Protein 3T64 (pdb70)

Sequence (442 aa):
MMHLKIVCLSDEVRREMYKNHKTHHEGDSGLDLFIVKDEVLKPKSTTFVKLGIKAIALQYKSSNYYYKNIVNTSSFLLFPRSSISKTPLRLANSSIGLIDAGYRGEIIIAALDNTSDQEYHIKKNDKLVQLVSFTGEPLSFELVEELDETSSRGEGGFGSMMHLKIVCLSDEVREMYKNHDSGLDLFIVKDEVLKPKSTTFVKLGIKAIALQYKSNYYYKNIVNTTSFLLFPRSSISSKTPLRLANSIGLIDDAGYRGEIIAALDNTSDDQEYHIKKNDKLVQLVSFTGEPLLSFELVEELMMHLKIVCLSDEVRREMMYKNNHKTHGDSGLDLFIVKDEVLKPKSTTFVKLGIKAIALQYKSSNNYYYKNIVNTTSSFLLFPRSSISKTPLRLANSIGLIDAGYRGEIIAALDNTSDDQEYHIKKNDKLVQLVSFTGEPLSFELVEELDETSRGEGGFGSAHA

Foldseek 3Di:
DEKEKEAQDPQRVVCVVPPPPADWWAQWAWAWQAAKDKAAAQDKDWGFRRMWMWDKDDDDDDDDCRIATAKWKKAWDPVLVVAQKAQPVHMDIGGSPDLATDIGTIGRNGNDIDIDHTGDTTMIIGGPVSTTYHYDYDQFPDCDVSRNHHDDD/DEKAKEAQDVQLVVDVVPYQFWAWAWQAAKDKAFEQDKDWRFRRMWMWDKDDDDDDDDCVIATAKWKKAWDPCLVVAQKDQPVHMDIGGNPDGDTDITTIGRNHPGMDIDHTGDTTITIGGPVSDDYHYDYDNGD/DEKAKEAQDVQLVVCVVVPPPFCAQWAWAWQAAKDKAAEQDKDWRFRRMWMWDKDPDDDDDDCVIFTAKWKKAWDPVLVVAQKDQPVHMDIGGGPRQATDTGTIGRNHNHIDIDHTGDTTITIGGPVSRGYHYDYDNFPDCDVSRNHHDDD

Nearest PDB structures (foldseek):
  3t64-assembly2_B  TM=1.007E+00  e=2.521E-27  Plasmodium falciparum 3D7
  3t70-assembly1_C  TM=1.003E+00  e=3.544E-25  Plasmodium falciparum 3D7
  3t64-assembly2_C  TM=1.004E+00  e=9.114E-25  Plasmodium falciparum 3D7
  3t70-assembly1_A  TM=1.005E+00  e=1.775E-24  Plasmodium falciparum 3D7
  3t60-assembly1_C  TM=1.004E+00  e=1.733E-23  Plasmodium falciparum 3D7

InterPro domains:
  IPR008181 Deoxyuridine triphosphate nucleotidohydrolase [PTHR11241] (2-170)
  IPR029054 dUTPase-like [PF00692] (86-168)
  IPR033704 dUTPase, trimeric [cd07557] (27-140)
  IPR036157 dUTPase-like superfamily [G3DSA:2.70.40.10] (1-152)
  IPR036157 dUTPase-like superfamily [SSF51283] (1-168)

Solvent-accessible surface area: 20683 Å² total; per-residue (Å²): 0,2,0,67,0,7,24,66,53,114,92,6,98,96,15,4,119,98,26,163,51,40,115,147,30,39,3,10,0,15,1,17,2,20,160,100,59,72,0,145,54,93,17,16,28,86,3,134,0,6,0,18,4,11,1,18,22,81,118,79,132,81,44,120,148,116,64,54,58,28,11,2,10,4,7,2,54,78,45,0,2,170,18,36,0,30,9,2,15,7,4,3,26,21,57,34,59,74,34,2,37,1,68,1,8,0,5,0,58,26,101,127,101,58,103,1,119,69,83,49,50,12,1,20,0,0,0,6,50,4,25,28,0,6,44,61,49,30,129,81,17,40,133,58,96,144,0,78,11,53,210,51,175,0,1,0,68,0,16,21,77,54,119,89,7,65,108,18,3,114,130,85,129,4,17,24,31,1,22,3,22,164,81,62,76,0,152,58,148,28,56,30,114,2,125,0,8,0,68,2,15,0,24,22,86,114,86,139,92,48,68,173,141,53,54,52,28,6,2,10,4,6,3,55,76,35,0,1,139,18,12,0,24,9,2,14,7,3,3,27,20,49,30,64,87,123,23,37,1,67,0,8,0,19,2,40,13,107,129,95,65,93,0,94,61,88,46,78,12,0,22,0,0,0,6,51,10,21,40,20,11,60,61,35,30,160,147,65,0,5,0,76,0,6,16,65,54,97,80,6,72,91,15,4,139,88,17,191,55,78,77,55,3,9,0,10,1,12,2,17,123,77,41,74,1,153,58,144,28,52,29,105,2,124,0,7,0,18,1,13,0,16,21,96,130,84,127,90,33,68,144,136,66,66,69,20,2,2,11,6,6,2,50,77,50,0,2,176,18,37,0,31,9,2,14,8,4,5,34,15,47,51,21,93,76,2,43,5,72,1,9,0,19,2,66,24,111,125,99,58,104,1,108,68,86,50,56,14,1,20,0,0,0,8,54,6,26,26,0,6,45,74,37,27,107,86,28,45,135,41,98,120,0,80,10,57,181,70,144,92,21,55

Organism: Plasmodium falciparum (isolate 3D7) (NCBI:txid36329)

B-factor: mean 24.2, std 9.0, range [7.01, 59.29]

Secondary structure (DSSP, 8-state):
-EEEEEESSHHHHHHHHT-SS--TT-SEEEEE--S-EEEPTTEEEEEE-SEEEEEEEE--------EEEE-EEEEEPGGGGGSSEEETTSSEEE-TT--SPPEEEEEE-SSS-EEE-TT-EEEEEE-TT----EEEE-S-SSSSTTTT-SS--/-EEEEEESSHHHHHHHHT---EEEEE--S-EEEPTTEEEEEE-SEEEEEEEE--------EEEE-EEEEEPGGGGGSSEEETTSSEEE-TT--S--EEEEEE-SSS-EEE-TT-EEEEEE-TT----EEEE-S--/-EEEEEESSHHHHHHHHT------SEEEEE--S-EEEPSSEEEEEE-SEEEEEEEE--------EEEE-EEEEEPGGGGGSSEEETTSSEEE-TT--SPPEEEEEE-SSS-EEE-TT-EEEEEE-TT----EEEE-S-SSSSTTTT-S---/---

GO terms:
  GO:0042802 identical protein binding (F, IPI)

CATH classification: 2.70.40.10

Structure (mmCIF, N/CA/C/O backbone):
data_3T64
#
_entry.id   3T64
#
_cell.length_a   77.010
_cell.length_b   77.010
_cell.length_c   106.280
_cell.angle_alpha   90.00
_cell.angle_beta   90.00
_cell.angle_gamma   90.00
#
_symmetry.space_group_name_H-M   'P 41'
#
loop_
_entity.id
_entity.type
_entity.pdbx_description
1 polymer "Deoxyuridine 5'-triphosphate nucleotidohydrolase, putative"
2 polymer "5'-(BENZHYDRYLAMINO)-2',5'-DIDEOXYURIDINE"
3 non-polymer "2',5'-dideoxy-5'-[(diphenylmethyl)amino]uridine"
4 non-polymer 'SULFATE ION'
5 water water
#
loop_
_atom_site.group_PDB
_atom_site.id
_atom_site.type_symbol
_atom_site.label_atom_id
_atom_site.label_alt_id
_atom_site.label_comp_id
_atom_site.label_asym_id
_atom_site.label_entity_id
_atom_site.label_seq_id
_atom_site.pdbx_PDB_ins_code
_atom_site.Cartn_x
_atom_site.Cartn_y
_atom_site.Cartn_z
_atom_site.occupancy
_atom_site.B_iso_or_equiv
_atom_site.auth_seq_id
_atom_site.auth_comp_id
_atom_site.auth_asym_id
_atom_site.auth_atom_id
_atom_site.pdbx_PDB_model_num
ATOM 1 N N . MET A 1 1 ? 3.510 19.113 14.864 1.00 17.12 1 MET A N 1
ATOM 2 C CA A MET A 1 1 ? 2.164 19.286 14.229 0.50 16.82 1 MET A CA 1
ATOM 3 C CA B MET A 1 1 ? 2.157 19.284 14.260 0.50 16.89 1 MET A CA 1
ATOM 4 C C . MET A 1 1 ? 1.634 17.930 13.810 1.00 16.07 1 MET A C 1
ATOM 5 O O . MET A 1 1 ? 2.380 17.115 13.273 1.00 16.03 1 MET A O 1
ATOM 14 N N . HIS A 1 2 ? 0.350 17.694 14.053 1.00 15.75 2 HIS A N 1
ATOM 15 C CA . HIS A 1 2 ? -0.261 16.410 13.721 1.00 14.94 2 HIS A CA 1
ATOM 16 C C . HIS A 1 2 ? -1.371 16.620 12.705 1.00 15.21 2 HIS A C 1
ATOM 17 O O . HIS A 1 2 ? -2.280 17.438 12.949 1.00 15.48 2 HIS A O 1
ATOM 24 N N . LEU A 1 3 ? -1.283 15.920 11.574 1.00 13.90 3 LEU A N 1
ATOM 25 C CA . LEU A 1 3 ? -2.300 16.012 10.545 1.00 14.01 3 LEU A CA 1
ATOM 26 C C . LEU A 1 3 ? -3.336 14.899 10.655 1.00 14.02 3 LEU A C 1
ATOM 27 O O . LEU A 1 3 ? -2.989 13.731 10.790 1.00 15.94 3 LEU A O 1
ATOM 32 N N . LYS A 1 4 ? -4.607 15.265 10.586 1.00 14.32 4 LYS A N 1
ATOM 33 C CA . LYS A 1 4 ? -5.677 14.267 10.420 1.00 14.01 4 LYS A CA 1
ATOM 34 C C . LYS A 1 4 ? -6.167 14.345 8.978 1.00 14.20 4 LYS A C 1
ATOM 35 O O . LYS A 1 4 ? -6.609 15.409 8.517 1.00 15.27 4 LYS A O 1
ATOM 41 N N . ILE A 1 5 ? -6.015 13.245 8.255 1.00 14.37 5 ILE A N 1
ATOM 42 C CA . ILE A 1 5 ? -6.226 13.237 6.817 1.00 13.97 5 ILE A CA 1
ATOM 43 C C . ILE A 1 5 ? -7.382 12.324 6.440 1.00 15.09 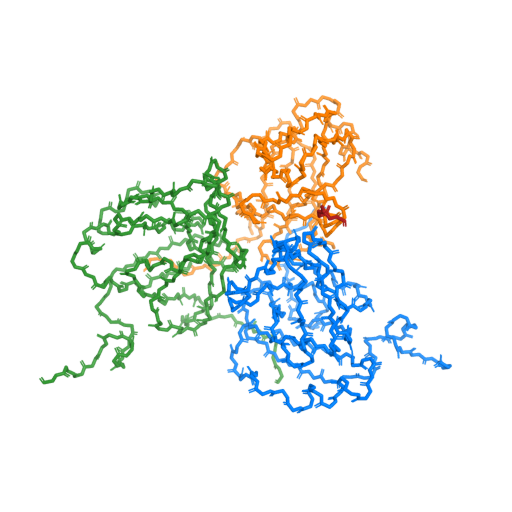5 ILE A C 1
ATOM 44 O O . ILE A 1 5 ? -7.382 11.139 6.783 1.00 14.84 5 ILE A O 1
ATOM 49 N N . VAL A 1 6 ? -8.334 12.872 5.696 1.00 15.33 6 VAL A N 1
ATOM 50 C CA . VAL A 1 6 ? -9.412 12.071 5.120 1.00 15.57 6 VAL A CA 1
ATOM 51 C C . VAL A 1 6 ? -9.061 11.764 3.666 1.00 16.51 6 VAL A C 1
ATOM 52 O O . VAL A 1 6 ? -8.904 12.686 2.848 1.00 17.12 6 VAL A O 1
ATOM 56 N N . CYS A 1 7 ? -8.946 10.476 3.354 1.00 17.34 7 CYS A N 1
ATOM 57 C CA . CYS A 1 7 ? -8.730 10.025 1.969 1.00 18.47 7 CYS A CA 1
ATOM 58 C C . CYS A 1 7 ? -10.070 9.908 1.246 1.00 19.51 7 CYS A C 1
ATOM 59 O O . CYS A 1 7 ? -11.032 9.338 1.780 1.00 19.87 7 CYS A O 1
ATOM 62 N N . LEU A 1 8 ? -10.151 10.455 0.034 1.00 18.94 8 LEU A N 1
ATOM 63 C CA . LEU A 1 8 ? -11.458 10.621 -0.631 1.00 20.17 8 LEU A CA 1
ATOM 64 C C . LEU A 1 8 ? -11.852 9.428 -1.497 1.00 20.83 8 LEU A C 1
ATOM 65 O O . LEU A 1 8 ? -12.915 9.452 -2.136 1.00 22.10 8 LEU A O 1
ATOM 70 N N . SER A 1 9 ? -10.987 8.417 -1.520 1.00 21.19 9 SER A N 1
ATOM 71 C CA . SER A 1 9 ? -11.282 7.128 -2.150 1.00 22.89 9 SER A CA 1
ATOM 72 C C . SER A 1 9 ? -10.451 6.014 -1.543 1.00 23.52 9 SER A C 1
ATOM 73 O O . SER A 1 9 ? -9.432 6.261 -0.902 1.00 22.93 9 SER A O 1
ATOM 76 N N . ASP A 1 10 ? -10.884 4.769 -1.745 1.00 24.77 10 ASP A N 1
ATOM 77 C CA . ASP A 1 10 ? -10.102 3.629 -1.302 1.00 26.20 10 ASP A CA 1
ATOM 78 C C . ASP A 1 10 ? -8.708 3.551 -1.908 1.00 25.56 10 ASP A C 1
ATOM 79 O O . ASP A 1 10 ? -7.759 3.178 -1.231 1.00 24.68 10 ASP A O 1
ATOM 84 N N . GLU A 1 11 ? -8.601 3.918 -3.183 1.00 25.94 11 GLU A N 1
ATOM 85 C CA . GLU A 1 11 ? -7.308 3.956 -3.854 1.00 25.96 11 GLU A CA 1
ATOM 86 C C . GLU A 1 11 ? -6.357 4.921 -3.131 1.00 24.29 11 GLU A C 1
ATOM 87 O O . GLU A 1 11 ? -5.189 4.592 -2.894 1.00 23.65 11 GLU A O 1
ATOM 93 N N . VAL A 1 12 ? -6.868 6.102 -2.766 1.00 22.70 12 VAL A N 1
ATOM 94 C CA . VAL A 1 12 ? -6.046 7.079 -2.041 1.00 21.14 12 VAL A CA 1
ATOM 95 C C . VAL A 1 12 ? -5.680 6.577 -0.639 1.00 21.47 12 VAL A C 1
ATOM 96 O O . VAL A 1 12 ? -4.550 6.737 -0.202 1.00 20.24 12 VAL A O 1
ATOM 100 N N . ARG A 1 13 ? -6.629 5.940 0.051 1.00 21.76 13 ARG A N 1
ATOM 101 C CA A ARG A 1 13 ? -6.354 5.351 1.366 0.50 22.44 13 ARG A CA 1
ATOM 102 C CA B ARG A 1 13 ? -6.342 5.364 1.367 0.50 22.41 13 ARG A CA 1
ATOM 103 C C . ARG A 1 13 ? -5.181 4.370 1.291 1.00 22.46 13 ARG A C 1
ATOM 104 O O . ARG A 1 13 ? -4.303 4.384 2.134 1.00 22.33 13 ARG A O 1
ATOM 119 N N . GLU A 1 14 ? -5.180 3.521 0.266 1.00 23.48 14 GLU A N 1
ATOM 120 C CA . GLU A 1 14 ? -4.105 2.542 0.119 1.00 25.10 14 GLU A CA 1
ATOM 121 C C . GLU A 1 14 ? -2.735 3.204 -0.025 1.00 24.43 14 GLU A C 1
ATOM 122 O O . GLU A 1 14 ? -1.754 2.751 0.571 1.00 25.08 14 GLU A O 1
ATOM 128 N N . MET A 1 15 ? -2.679 4.315 -0.762 1.00 24.55 15 MET A N 1
ATOM 129 C CA . MET A 1 15 ? -1.434 5.076 -0.913 1.00 23.70 15 MET A CA 1
ATOM 130 C C . MET A 1 15 ? -0.896 5.604 0.414 1.00 24.01 15 MET A C 1
ATOM 131 O O . MET A 1 15 ? 0.306 5.499 0.695 1.00 23.62 15 MET A O 1
ATOM 136 N N . TYR A 1 16 ? -1.779 6.177 1.240 1.00 23.64 16 TYR A N 1
ATOM 137 C CA . TYR A 1 16 ? -1.338 6.772 2.495 1.00 23.88 16 TYR A CA 1
ATOM 138 C C . TYR A 1 16 ? -1.080 5.757 3.619 1.00 25.71 16 TYR A C 1
ATOM 139 O O . TYR A 1 16 ? -0.290 6.018 4.520 1.00 25.60 16 TYR A O 1
ATOM 148 N N . LYS A 1 17 ? -1.728 4.599 3.542 1.00 27.89 17 LYS A N 1
ATOM 149 C CA . LYS A 1 17 ? -1.452 3.519 4.493 1.00 30.71 17 LYS A CA 1
ATOM 150 C C . LYS A 1 17 ? -0.018 3.016 4.325 1.00 31.94 17 LYS A C 1
ATOM 151 O O . LYS A 1 17 ? 0.628 2.640 5.299 1.00 33.22 17 LYS A O 1
ATOM 157 N N . ASN A 1 18 ? 0.467 3.025 3.083 1.00 33.19 18 ASN A N 1
ATOM 158 C CA . ASN A 1 18 ? 1.819 2.566 2.747 1.00 34.38 18 ASN A CA 1
ATOM 159 C C . ASN A 1 18 ? 2.727 3.707 2.301 1.00 34.94 18 ASN A C 1
ATOM 160 O O . ASN A 1 18 ? 3.493 3.567 1.340 1.00 35.48 18 ASN A O 1
ATOM 165 N N . HIS A 1 19 ? 2.644 4.832 2.997 1.00 35.47 19 HIS A N 1
ATOM 166 C CA . HIS A 1 19 ? 3.446 5.995 2.685 1.00 35.30 19 HIS A CA 1
ATOM 167 C C . HIS A 1 19 ? 4.923 5.696 2.825 1.00 36.70 19 HIS A C 1
ATOM 168 O O . HIS A 1 19 ? 5.374 5.372 3.865 1.00 37.26 19 HIS A O 1
ATOM 175 N N . LYS A 1 20 ? 5.665 5.764 1.753 1.00 37.55 20 LYS A N 1
ATOM 176 C CA . LYS A 1 20 ? 7.018 5.273 1.788 1.00 38.77 20 LYS A CA 1
ATOM 177 C C . LYS A 1 20 ? 8.087 6.271 2.094 1.00 39.25 20 LYS A C 1
ATOM 178 O O . LYS A 1 20 ? 9.210 5.889 2.248 1.00 39.72 20 LYS A O 1
ATOM 184 N N . THR A 1 21 ? 7.759 7.548 2.141 1.00 39.55 21 THR A N 1
ATOM 185 C CA . THR A 1 21 ? 8.773 8.561 2.324 1.00 39.91 21 THR A CA 1
ATOM 186 C C . THR A 1 21 ? 8.573 9.451 3.517 1.00 40.49 21 THR A C 1
ATOM 187 O O . THR A 1 21 ? 9.171 10.469 3.616 1.00 41.17 21 THR A O 1
ATOM 191 N N . HIS A 1 22 ? 7.728 9.060 4.429 1.00 40.75 22 HIS A N 1
ATOM 192 C CA . HIS A 1 22 ? 7.563 9.828 5.659 1.00 41.19 22 HIS A CA 1
ATOM 193 C C . HIS A 1 22 ? 8.282 9.155 6.818 1.00 41.22 22 HIS A C 1
ATOM 194 O O . HIS A 1 22 ? 7.987 8.006 7.159 1.00 41.39 22 HIS A O 1
ATOM 201 N N . HIS A 1 23 ? 9.212 9.882 7.425 1.00 41.12 23 HIS A N 1
ATOM 202 C CA . HIS A 1 23 ? 9.954 9.373 8.579 1.00 41.35 23 HIS A CA 1
ATOM 203 C C . HIS A 1 23 ? 9.748 10.285 9.774 1.00 40.92 23 HIS A C 1
ATOM 204 O O . HIS A 1 23 ? 9.474 11.480 9.615 1.00 40.69 23 HIS A O 1
ATOM 211 N N . GLU A 1 24 ? 9.866 9.708 10.968 1.00 40.31 24 GLU A N 1
ATOM 212 C CA . GLU A 1 24 ? 9.828 10.473 12.210 1.00 39.28 24 GLU A CA 1
ATOM 213 C C . GLU A 1 24 ? 10.835 11.620 12.128 1.00 38.10 24 GLU A C 1
ATOM 214 O O . GLU A 1 24 ? 11.981 11.433 11.694 1.00 38.60 24 GLU A O 1
ATOM 220 N N . GLY A 1 25 ? 10.390 12.811 12.507 1.00 36.61 25 GLY A N 1
ATOM 221 C CA . GLY A 1 25 ? 11.255 13.983 12.506 1.00 34.46 25 GLY A CA 1
ATOM 222 C C . GLY A 1 25 ? 11.064 14.936 11.333 1.00 32.88 25 GLY A C 1
ATOM 223 O O . GLY A 1 25 ? 11.393 16.115 11.451 1.00 33.38 25 GLY A O 1
ATOM 224 N N . ASP A 1 26 ? 10.531 14.441 10.212 1.00 30.40 26 ASP A N 1
ATOM 225 C CA . ASP A 1 26 ? 10.451 15.241 8.972 1.00 28.43 26 ASP A CA 1
ATOM 226 C C . ASP A 1 26 ? 9.538 16.457 9.140 1.00 25.61 26 ASP A C 1
ATOM 227 O O . ASP A 1 26 ? 8.450 16.342 9.705 1.00 25.28 26 ASP A O 1
ATOM 232 N N . SER A 1 27 ? 9.984 17.603 8.622 1.00 22.83 27 SER A N 1
ATOM 233 C CA . SER A 1 27 ? 9.209 18.850 8.627 1.00 21.36 27 SER A CA 1
ATOM 234 C C . SER A 1 27 ? 8.215 18.935 7.485 1.00 18.99 27 SER A C 1
ATOM 235 O O . SER A 1 27 ? 7.314 19.762 7.509 1.00 19.03 27 SER A O 1
ATOM 238 N N . GLY A 1 28 ? 8.357 18.066 6.496 1.00 17.98 28 GLY A N 1
ATOM 239 C CA . GLY A 1 28 ? 7.375 18.049 5.405 1.00 16.65 28 GLY A CA 1
ATOM 240 C C . GLY A 1 28 ? 6.792 16.687 5.187 1.00 16.70 28 GLY A C 1
ATOM 241 O O . GLY A 1 28 ? 7.489 15.670 5.354 1.00 18.70 28 GLY A O 1
ATOM 242 N N . LEU A 1 29 ? 5.512 16.647 4.856 1.00 14.77 29 LEU A N 1
ATOM 243 C CA . LEU A 1 29 ? 4.834 15.401 4.505 1.00 14.33 29 LEU A CA 1
ATOM 244 C C . LEU A 1 29 ? 4.545 15.401 3.023 1.00 13.74 29 LEU A C 1
ATOM 245 O O . LEU A 1 29 ? 3.716 16.189 2.551 1.00 13.65 29 LEU A O 1
ATOM 250 N N . ASP A 1 30 ? 5.211 14.510 2.289 1.00 13.84 30 ASP A N 1
ATOM 251 C CA . ASP A 1 30 ? 4.951 14.416 0.842 1.00 14.83 30 ASP A CA 1
ATOM 252 C C . ASP A 1 30 ? 3.503 14.043 0.556 1.00 14.39 30 ASP A C 1
ATOM 253 O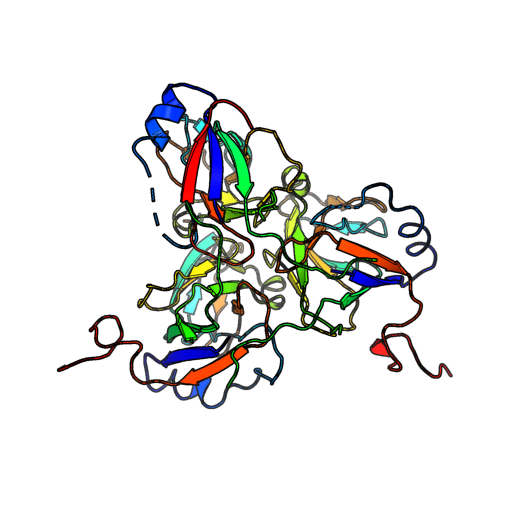 O . ASP A 1 30 ? 2.952 13.147 1.207 1.00 16.59 30 ASP A O 1
ATOM 258 N N . LEU A 1 31 ? 2.879 14.730 -0.406 1.00 13.89 31 LEU A N 1
ATOM 259 C CA . LEU A 1 31 ? 1.552 14.336 -0.875 1.00 13.78 31 LEU A CA 1
ATOM 260 C C . LEU A 1 31 ? 1.652 13.734 -2.266 1.00 15.23 31 LEU A C 1
ATOM 261 O O . LEU A 1 31 ? 2.486 14.160 -3.081 1.00 15.77 31 LEU A O 1
ATOM 266 N N . PHE A 1 32 ? 0.813 12.744 -2.534 1.00 15.40 32 PHE A N 1
ATOM 267 C CA . PHE A 1 32 ? 0.863 12.066 -3.822 1.00 16.79 32 PHE A CA 1
ATOM 268 C C . PHE A 1 32 ? -0.024 12.693 -4.873 1.00 16.54 32 PHE A C 1
ATOM 269 O O . PHE A 1 32 ? -1.125 13.164 -4.576 1.00 17.20 32 PHE A O 1
ATOM 277 N N . ILE A 1 33 ? 0.445 12.655 -6.122 1.00 16.80 33 ILE A N 1
ATOM 278 C CA . ILE A 1 33 ? -0.481 12.690 -7.260 1.00 16.87 33 ILE A CA 1
ATOM 279 C C . ILE A 1 33 ? -1.297 11.384 -7.225 1.00 17.68 33 ILE A C 1
ATOM 280 O O . ILE A 1 33 ? -0.734 10.306 -7.104 1.00 17.60 33 ILE A O 1
ATOM 285 N N . VAL A 1 34 ? -2.618 11.477 -7.315 1.00 17.79 34 VAL A N 1
ATOM 286 C CA . VAL A 1 34 ? -3.435 10.278 -7.089 1.00 19.17 34 VAL A CA 1
ATOM 287 C C . VAL A 1 34 ? -4.074 9.675 -8.351 1.00 19.98 34 VAL A C 1
ATOM 288 O O . VAL A 1 34 ? -4.721 8.610 -8.279 1.00 21.03 34 VAL A O 1
ATOM 292 N N . LYS A 1 35 ? -3.893 10.343 -9.493 1.00 20.36 35 LYS A N 1
ATOM 293 C CA . LYS A 1 35 ? -4.467 9.910 -10.765 1.00 21.03 35 LYS A CA 1
ATOM 294 C C . LYS A 1 35 ? -3.569 10.392 -11.895 1.00 20.68 35 LYS A C 1
ATOM 295 O O . LYS A 1 35 ? -3.119 11.546 -11.880 1.00 19.40 35 LYS A O 1
ATOM 301 N N . ASP A 1 36 ? -3.319 9.513 -12.869 1.00 20.62 36 ASP A N 1
ATOM 302 C CA . ASP A 1 36 ? -2.611 9.933 -14.088 1.00 21.04 36 ASP A CA 1
ATOM 303 C C . ASP A 1 36 ? -3.371 11.075 -14.752 1.00 20.31 36 ASP A C 1
ATOM 304 O O . ASP A 1 36 ? -4.595 11.017 -14.921 1.00 20.45 36 ASP A O 1
ATOM 309 N N . GLU A 1 37 ? -2.643 12.110 -15.162 1.00 19.44 37 GLU A N 1
ATOM 310 C CA . GLU A 1 37 ? -3.259 13.285 -15.727 1.00 19.39 37 GLU A CA 1
ATOM 311 C C . GLU A 1 37 ? -2.307 13.962 -16.714 1.00 18.97 37 GLU A C 1
ATOM 312 O O . GLU A 1 37 ? -1.094 13.944 -16.492 1.00 18.29 37 GLU A O 1
ATOM 318 N N . VAL A 1 38 ? -2.847 14.515 -17.806 1.00 18.59 38 VAL A N 1
ATOM 319 C CA . VAL A 1 38 ? -2.047 15.268 -18.766 1.00 18.59 38 VAL A CA 1
ATOM 320 C C . VAL A 1 38 ? -2.262 16.755 -18.549 1.00 18.48 38 VAL A C 1
ATOM 321 O O . VAL A 1 38 ? -3.398 17.261 -18.633 1.00 18.86 38 VAL A O 1
ATOM 325 N N . LEU A 1 39 ? -1.170 17.459 -18.275 1.00 17.87 39 LEU A N 1
ATOM 326 C CA . LEU A 1 39 ? -1.241 18.894 -18.089 1.00 17.91 39 LEU A CA 1
ATOM 327 C C . LEU A 1 39 ? -0.952 19.602 -19.401 1.00 18.75 39 LEU A C 1
ATOM 328 O O . LEU A 1 39 ? 0.123 19.407 -19.996 1.00 19.59 39 LEU A O 1
ATOM 333 N N . LYS A 1 40 ? -1.892 20.437 -19.838 1.00 18.54 40 LYS A N 1
ATOM 334 C CA . LYS A 1 40 ? -1.733 21.164 -21.103 1.00 19.42 40 LYS A CA 1
ATOM 335 C C . LYS A 1 40 ? -0.500 22.075 -21.116 1.00 19.14 40 LYS A C 1
ATOM 336 O O . LYS A 1 40 ? -0.115 22.633 -20.090 1.00 17.68 40 LYS A O 1
ATOM 342 N N . PRO A 1 41 ? 0.118 22.256 -22.291 1.00 19.45 41 PRO A N 1
ATOM 343 C CA . PRO A 1 41 ? 1.277 23.148 -22.336 1.00 19.22 41 PRO A CA 1
ATOM 344 C C . PRO A 1 41 ? 0.899 24.570 -21.965 1.00 18.94 41 PRO A C 1
ATOM 345 O O . PRO A 1 41 ? -0.226 24.992 -22.229 1.00 18.72 41 PRO A O 1
ATOM 349 N N . LYS A 1 42 ? 1.833 25.275 -21.325 1.00 19.35 42 LYS A N 1
ATOM 350 C CA . LYS A 1 42 ? 1.698 26.693 -20.953 1.00 19.10 42 LYS A CA 1
ATOM 351 C C . LYS A 1 42 ? 0.366 26.983 -20.295 1.00 19.30 42 LYS A C 1
ATOM 352 O O . LYS A 1 42 ? -0.345 27.933 -20.674 1.00 19.70 42 LYS A O 1
ATOM 358 N N . SER A 1 43 ? 0.027 26.176 -19.286 1.00 17.60 43 SER A N 1
ATOM 359 C CA . SER A 1 43 ? -1.291 26.270 -18.674 1.00 17.11 43 SER A CA 1
ATOM 360 C C . SER A 1 43 ? -1.181 26.123 -17.168 1.00 16.35 43 SER A C 1
ATOM 361 O O . SER A 1 43 ? -0.168 25.654 -16.661 1.00 16.48 43 SER A O 1
ATOM 364 N N . THR A 1 44 ? -2.240 26.530 -16.486 1.00 15.89 44 THR A N 1
ATOM 365 C CA . THR A 1 44 ? -2.379 26.316 -15.048 1.00 15.16 44 THR A CA 1
ATOM 366 C C . THR A 1 44 ? -3.433 25.243 -14.855 1.00 15.00 44 THR A C 1
ATOM 367 O O . THR A 1 44 ? -4.535 25.336 -15.419 1.00 16.50 44 THR A O 1
ATOM 371 N N . THR A 1 45 ? -3.105 24.195 -14.099 1.00 14.71 45 THR A N 1
ATOM 372 C CA . THR A 1 45 ? -4.061 23.101 -13.849 1.00 14.41 45 THR A CA 1
ATOM 373 C C . THR A 1 45 ? -4.273 23.000 -12.341 1.00 14.33 45 THR A C 1
ATOM 374 O O . THR A 1 45 ? -3.302 23.025 -11.588 1.00 14.18 45 THR A O 1
ATOM 378 N N . PHE A 1 46 ? -5.537 22.920 -11.923 1.00 13.91 46 PHE A N 1
ATOM 379 C CA . PHE A 1 46 ? -5.849 22.768 -10.494 1.00 14.55 46 PHE A CA 1
ATOM 380 C C . PHE A 1 46 ? -5.983 21.284 -10.195 1.00 14.94 46 PHE A C 1
ATOM 381 O O . PHE A 1 46 ? -7.038 20.663 -10.433 1.00 17.02 46 PHE A O 1
ATOM 389 N N . VAL A 1 47 ? -4.874 20.707 -9.737 1.00 14.20 47 VAL A N 1
ATOM 390 C CA . VAL A 1 47 ? -4.740 19.274 -9.564 1.00 14.06 47 VAL A CA 1
ATOM 391 C C . VAL A 1 47 ? -5.279 18.843 -8.196 1.00 14.21 47 VAL A C 1
ATOM 392 O O . VAL A 1 47 ? -4.802 19.295 -7.163 1.00 14.46 47 VAL A O 1
ATOM 396 N N . LYS A 1 48 ? -6.296 17.994 -8.232 1.00 14.67 48 LYS A N 1
ATOM 397 C CA . LYS A 1 48 ? -6.937 17.517 -7.006 1.00 14.99 48 LYS A CA 1
ATOM 398 C C . LYS A 1 48 ? -6.097 16.423 -6.362 1.00 14.64 48 LYS A C 1
ATOM 399 O O . LYS A 1 48 ? -5.730 15.441 -7.024 1.00 15.05 48 LYS A O 1
ATOM 405 N N . LEU A 1 49 ? -5.808 16.561 -5.071 1.00 14.15 49 LEU A N 1
ATOM 406 C CA . LEU A 1 49 ? -4.927 15.592 -4.396 1.00 14.93 49 LEU A CA 1
ATOM 407 C C . LEU A 1 49 ? -5.659 14.471 -3.632 1.00 15.27 49 LEU A C 1
ATOM 408 O O . LEU A 1 49 ? -5.022 13.609 -3.031 1.00 15.78 49 LEU A O 1
ATOM 413 N N . GLY A 1 50 ? -6.986 14.471 -3.686 1.00 15.34 50 GLY A N 1
ATOM 414 C CA . GLY A 1 50 ? -7.738 13.287 -3.228 1.00 15.27 50 GLY A CA 1
ATOM 415 C C . GLY A 1 50 ? -7.792 13.142 -1.719 1.00 15.25 50 GLY A C 1
ATOM 416 O O . GLY A 1 50 ? -8.123 12.067 -1.216 1.00 15.86 50 GLY A O 1
ATOM 417 N N . ILE A 1 51 ? -7.464 14.226 -1.017 1.00 14.68 51 ILE A N 1
ATOM 418 C CA . ILE A 1 51 ? -7.481 14.267 0.450 1.00 14.47 51 ILE A CA 1
ATOM 419 C C . ILE A 1 51 ? -8.035 15.577 0.976 1.00 14.84 51 ILE A C 1
ATOM 420 O O . ILE A 1 51 ? -8.020 16.617 0.286 1.00 14.38 51 ILE A O 1
ATOM 425 N N . LYS A 1 52 ? -8.514 15.506 2.223 1.00 13.94 52 LYS A N 1
ATOM 426 C CA . LYS A 1 52 ? -8.847 16.679 3.007 1.00 14.42 52 LYS A CA 1
ATOM 427 C C . LYS A 1 52 ? -8.043 16.516 4.291 1.00 13.61 52 LYS A C 1
ATOM 428 O O . LYS A 1 52 ? -7.727 15.385 4.686 1.00 14.04 52 LYS A O 1
ATOM 434 N N . ALA A 1 53 ? -7.651 17.622 4.898 1.00 13.16 53 ALA A N 1
ATOM 435 C CA . ALA A 1 53 ? -6.838 17.558 6.125 1.00 13.87 53 ALA A CA 1
ATOM 436 C C . ALA A 1 53 ? -7.035 18.696 7.085 1.00 14.94 53 ALA A C 1
ATOM 437 O O . ALA A 1 53 ? -7.321 19.834 6.681 1.00 16.02 53 ALA A O 1
ATOM 439 N N . ILE A 1 54 ? -6.859 18.393 8.368 1.00 14.75 54 ILE A N 1
ATOM 440 C CA . ILE A 1 54 ? -6.731 19.432 9.391 1.00 16.15 54 ILE A CA 1
ATOM 441 C C . ILE A 1 54 ? -5.392 19.229 10.089 1.00 15.85 54 ILE A C 1
ATOM 442 O O . ILE A 1 54 ? -4.863 18.104 10.144 1.00 16.04 54 ILE A O 1
ATOM 447 N N . ALA A 1 55 ? -4.833 20.324 10.582 1.00 15.68 55 ALA A N 1
ATOM 448 C CA . ALA A 1 55 ? -3.592 20.289 11.311 1.00 15.76 55 ALA A CA 1
ATOM 449 C C . ALA A 1 55 ? -3.842 20.669 12.760 1.00 15.93 55 ALA A C 1
ATOM 450 O O . ALA A 1 55 ? -4.575 21.609 13.032 1.00 17.00 55 ALA A O 1
ATOM 452 N N . LEU A 1 56 ? -3.191 19.950 13.661 1.00 17.29 56 LEU A N 1
ATOM 453 C CA . LEU A 1 56 ? -3.344 20.195 15.103 1.00 18.16 56 LEU A CA 1
ATOM 454 C C . LEU A 1 56 ? -2.012 20.570 15.709 1.00 17.84 56 LEU A C 1
ATOM 455 O O . LEU A 1 56 ? -1.008 19.927 15.422 1.00 17.76 56 LEU A O 1
ATOM 460 N N . GLN A 1 57 ? -2.020 21.619 16.538 1.00 18.53 57 GLN A N 1
ATOM 461 C CA . GLN A 1 57 ? -0.825 22.093 17.242 1.00 19.44 57 GLN A CA 1
ATOM 462 C C . GLN A 1 57 ? -1.224 22.471 18.667 1.00 20.17 57 GLN A C 1
ATOM 463 O O . GLN A 1 57 ? -2.412 22.607 18.958 1.00 20.86 57 GLN A O 1
ATOM 469 N N . TYR A 1 58 ? -0.264 22.640 19.543 1.00 21.83 58 TYR A N 1
ATOM 470 C CA . TYR A 1 58 ? -0.559 23.112 20.884 1.00 23.65 58 TYR A CA 1
ATOM 471 C C . TYR A 1 58 ? -0.995 24.577 20.801 1.00 25.19 58 TYR A C 1
ATOM 472 O O . TYR A 1 58 ? -0.436 25.299 20.046 1.00 25.54 58 TYR A O 1
ATOM 481 N N . LYS A 1 59 ? -1.972 25.002 21.593 1.00 26.47 59 LYS A N 1
ATOM 482 C CA . LYS A 1 59 ? -2.400 26.401 21.655 1.00 28.13 59 LYS A CA 1
ATOM 483 C C . LYS A 1 59 ? -1.224 27.273 22.085 1.00 28.73 59 LYS A C 1
ATOM 484 O O . LYS A 1 59 ? -0.442 26.830 22.855 1.00 29.71 59 LYS A O 1
ATOM 490 N N . SER A 1 60 ? -1.130 28.501 21.616 1.00 29.29 60 SER A N 1
ATOM 491 C CA A SER A 1 60 ? -0.236 29.396 21.959 0.50 29.47 60 SER A CA 1
ATOM 492 C CA B SER A 1 60 ? -0.232 29.395 21.948 0.50 29.42 60 SER A CA 1
ATOM 493 C C . SER A 1 60 ? -0.881 30.701 22.234 1.00 29.62 60 SER A C 1
ATOM 494 O O . SER A 1 60 ? -1.810 31.009 21.569 1.00 30.10 60 SER A O 1
ATOM 499 N N . ASN A 1 61 ? -0.382 31.509 23.140 1.00 29.73 61 ASN A N 1
ATOM 500 C CA . ASN A 1 61 ? -0.860 32.874 23.324 1.00 29.72 61 ASN A CA 1
ATOM 501 C C . ASN A 1 61 ? -0.211 33.749 22.260 1.00 30.44 61 ASN A C 1
ATOM 502 O O . ASN A 1 61 ? 0.998 33.659 22.021 1.00 32.21 61 ASN A O 1
ATOM 507 N N . TYR A 1 62 ? -1.008 34.564 21.587 1.00 30.27 62 TYR A N 1
ATOM 508 C CA . TYR A 1 62 ? -0.474 35.443 20.551 1.00 29.98 62 TYR A CA 1
ATOM 509 C C . TYR A 1 62 ? -1.066 36.823 20.726 1.00 29.76 62 TYR A C 1
ATOM 510 O O . TYR A 1 62 ? -2.161 36.969 21.283 1.00 29.59 62 TYR A O 1
ATOM 519 N N . TYR A 1 63 ? -0.349 37.834 20.252 1.00 29.46 63 TYR A N 1
ATOM 520 C CA . TYR A 1 63 ? -0.790 39.210 20.406 1.00 30.13 63 TYR A CA 1
ATOM 521 C C . TYR A 1 63 ? -1.792 39.579 19.318 1.00 31.11 63 TYR A C 1
ATOM 522 O O . TYR A 1 63 ? -1.503 39.444 18.134 1.00 30.23 63 TYR A O 1
ATOM 531 N N . TYR A 1 64 ? -2.963 40.049 19.734 1.00 32.16 64 TYR A N 1
ATOM 532 C CA . TYR A 1 64 ? -4.095 40.286 18.831 1.00 34.36 64 TYR A CA 1
ATOM 533 C C . TYR A 1 64 ? -4.977 41.387 19.433 1.00 35.30 64 TYR A C 1
ATOM 534 O O . TYR A 1 64 ? -5.379 41.279 20.593 1.00 35.67 64 TYR A O 1
ATOM 543 N N . LYS A 1 65 ? -5.267 42.432 18.655 1.00 36.10 65 LYS A N 1
ATOM 544 C CA . LYS A 1 65 ? -5.969 43.635 19.148 1.00 37.29 65 LYS A CA 1
ATOM 545 C C . LYS A 1 65 ? -7.026 44.157 18.174 1.00 37.77 65 LYS A C 1
ATOM 546 O O . LYS A 1 65 ? -7.843 43.391 17.655 1.00 38.94 65 LYS A O 1
ATOM 552 N N . ASN A 1 80 ? -6.351 22.369 24.967 1.00 33.51 80 ASN A N 1
ATOM 553 C CA . ASN A 1 80 ? -4.903 22.164 24.859 1.00 33.41 80 ASN A CA 1
ATOM 554 C C . ASN A 1 80 ? -4.354 22.170 23.409 1.00 32.11 80 ASN A C 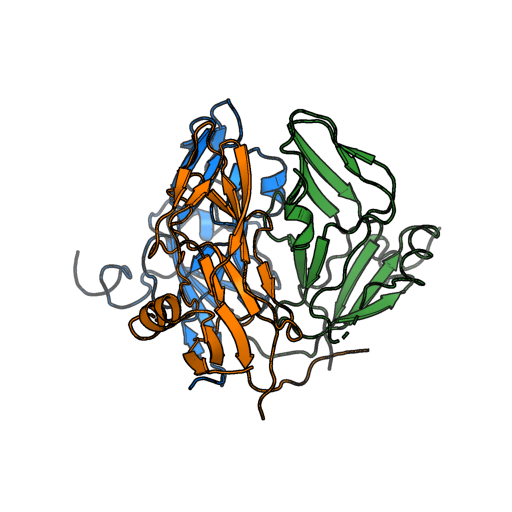1
ATOM 555 O O . ASN A 1 80 ? -3.287 22.730 23.115 1.00 31.81 80 ASN A O 1
ATOM 560 N N . ILE A 1 81 ? -5.078 21.485 22.541 1.00 30.24 81 ILE A N 1
ATOM 561 C CA . ILE A 1 81 ? -4.676 21.250 21.157 1.00 29.14 81 ILE A CA 1
ATOM 562 C C . ILE A 1 81 ? -5.714 21.970 20.315 1.00 28.05 81 ILE A C 1
ATOM 563 O O . ILE A 1 81 ? -6.905 21.924 20.624 1.00 27.94 81 ILE A O 1
ATOM 568 N N . VAL A 1 82 ? -5.271 22.664 19.268 1.00 25.53 82 VAL A N 1
ATOM 569 C CA . VAL A 1 82 ? -6.179 23.434 18.427 1.00 24.07 82 VAL A CA 1
ATOM 570 C C . VAL A 1 82 ? -5.873 23.201 16.951 1.00 23.15 82 VAL A C 1
ATOM 571 O O . VAL A 1 82 ? -4.720 22.929 16.600 1.00 21.51 82 VAL A O 1
ATOM 575 N N . ASN A 1 83 ? -6.922 23.281 16.131 1.00 23.11 83 ASN A N 1
ATOM 576 C CA . ASN A 1 83 ? -6.826 23.282 14.663 1.00 23.58 83 ASN A CA 1
ATOM 577 C C . ASN A 1 83 ? -6.058 24.521 14.251 1.00 22.66 83 ASN A C 1
ATOM 578 O O . ASN A 1 83 ? -6.344 25.618 14.740 1.00 23.39 83 ASN A O 1
ATOM 583 N N . THR A 1 84 ? -5.094 24.370 13.343 1.00 20.74 84 THR A N 1
ATOM 584 C CA . THR A 1 84 ? -4.326 25.524 12.906 1.00 20.34 84 THR A CA 1
ATOM 585 C C . THR A 1 84 ? -4.198 25.560 11.392 1.00 18.18 84 THR A C 1
ATOM 586 O O . THR A 1 84 ? -4.404 24.548 10.719 1.00 18.43 84 THR A O 1
ATOM 590 N N . SER A 1 85 ? -3.839 26.728 10.869 1.00 16.92 85 SER A N 1
ATOM 591 C CA A SER A 1 85 ? -3.501 26.831 9.447 0.50 16.32 85 SER A CA 1
ATOM 592 C CA B SER A 1 85 ? -3.493 26.845 9.452 0.50 16.93 85 SER A CA 1
ATOM 593 C C . SER A 1 85 ? -2.208 26.074 9.173 1.00 16.23 85 SER A C 1
ATOM 594 O O . SER A 1 85 ? -1.406 25.848 10.078 1.00 17.22 85 SER A O 1
ATOM 599 N N . PHE A 1 86 ? -1.975 25.716 7.909 1.00 14.98 86 PHE A N 1
ATOM 600 C CA . PHE A 1 86 ? -0.730 25.036 7.548 1.00 14.66 86 PHE A CA 1
ATOM 601 C C . PHE A 1 86 ? -0.385 25.371 6.116 1.00 14.36 86 PHE A C 1
ATOM 602 O O . PHE A 1 86 ? -1.138 26.092 5.462 1.00 14.16 86 PHE A O 1
ATOM 610 N N . LEU A 1 87 ? 0.747 24.853 5.642 1.00 14.04 87 LEU A N 1
ATOM 611 C CA . LEU A 1 87 ? 1.291 25.314 4.350 1.00 13.56 87 LEU A CA 1
ATOM 612 C C . LEU A 1 87 ? 1.439 24.189 3.345 1.00 14.16 87 LEU A C 1
ATOM 613 O O . LEU A 1 87 ? 1.697 23.027 3.698 1.00 13.17 87 LEU A O 1
ATOM 618 N N . LEU A 1 88 ? 1.285 24.545 2.072 1.00 13.20 88 LEU A N 1
ATOM 619 C CA . LEU A 1 88 ? 1.540 23.614 1.003 1.00 13.60 88 LEU A CA 1
ATOM 620 C C . LEU A 1 88 ? 2.779 24.109 0.216 1.00 12.88 88 LEU A C 1
ATOM 621 O O . LEU A 1 88 ? 2.727 25.145 -0.423 1.00 13.77 88 LEU A O 1
ATOM 626 N N . PHE A 1 89 ? 3.891 23.388 0.329 1.00 12.69 89 PHE A N 1
ATOM 627 C CA . PHE A 1 89 ? 5.159 23.750 -0.330 1.00 11.85 89 PHE A CA 1
ATOM 628 C C . PHE A 1 89 ? 5.341 22.874 -1.561 1.00 11.50 89 PHE A C 1
ATOM 629 O O . PHE A 1 89 ? 5.005 21.685 -1.539 1.00 11.71 89 PHE A O 1
ATOM 637 N N . PRO A 1 90 ? 5.999 23.414 -2.599 1.00 11.25 90 PRO A N 1
ATOM 638 C CA . PRO A 1 90 ? 6.553 22.504 -3.586 1.00 11.83 90 PRO A CA 1
ATOM 639 C C . PRO A 1 90 ? 7.618 21.623 -2.937 1.00 11.49 90 PRO A C 1
ATOM 640 O O . PRO A 1 90 ? 8.297 22.044 -1.985 1.00 12.74 90 PRO A O 1
ATOM 644 N N . ARG A 1 91 ? 7.776 20.402 -3.429 1.00 11.61 91 ARG A N 1
ATOM 645 C CA . ARG A 1 91 ? 8.978 19.634 -3.090 1.00 13.08 91 ARG A CA 1
ATOM 646 C C . ARG A 1 91 ? 10.186 20.172 -3.869 1.00 13.32 91 ARG A C 1
ATOM 647 O O . ARG A 1 91 ? 10.028 20.672 -4.981 1.00 13.38 91 ARG A O 1
ATOM 655 N N . SER A 1 92 ? 11.392 20.029 -3.335 1.00 13.40 92 SER A N 1
ATOM 656 C CA . SER A 1 92 ? 12.558 20.537 -4.060 1.00 14.40 92 SER A CA 1
ATOM 657 C C . SER A 1 92 ? 12.661 19.825 -5.405 1.00 14.95 92 SER A C 1
ATOM 658 O O . SER A 1 92 ? 13.054 20.423 -6.408 1.00 15.49 92 SER A O 1
ATOM 661 N N . SER A 1 93 ? 12.237 18.566 -5.455 1.00 14.98 93 SER A N 1
ATOM 662 C CA . SER A 1 93 ? 12.347 17.817 -6.709 1.00 16.18 93 SER A CA 1
ATOM 663 C C . SER A 1 93 ? 11.400 18.296 -7.820 1.00 15.25 93 SER A C 1
ATOM 664 O O . SER A 1 93 ? 11.531 17.874 -8.977 1.00 16.00 93 SER A O 1
ATOM 667 N N . ILE A 1 94 ? 10.463 19.194 -7.510 1.00 12.82 94 ILE A N 1
ATOM 668 C CA . ILE A 1 94 ? 9.658 19.789 -8.579 1.00 12.33 94 ILE A CA 1
ATOM 669 C C . ILE A 1 94 ? 10.557 20.562 -9.539 1.00 11.52 94 ILE A C 1
ATOM 670 O O . ILE A 1 94 ? 10.199 20.777 -10.698 1.00 11.51 94 ILE A O 1
ATOM 675 N N . SER A 1 95 ? 11.725 20.959 -9.058 1.00 11.27 95 SER A N 1
ATOM 676 C CA . SER A 1 95 ? 12.593 21.874 -9.823 1.00 12.28 95 SER A CA 1
ATOM 677 C C . SER A 1 95 ? 13.108 21.237 -11.104 1.00 12.87 95 SER A C 1
ATOM 678 O O . SER A 1 95 ? 13.388 21.935 -12.080 1.00 13.44 95 SER A O 1
ATOM 681 N N . LYS A 1 96 ? 13.244 19.915 -11.100 1.00 13.43 96 LYS A N 1
ATOM 682 C CA . LYS A 1 96 ? 13.719 19.247 -12.318 1.00 14.75 96 LYS A CA 1
ATOM 683 C C . LYS A 1 96 ? 12.649 19.138 -13.390 1.00 14.36 96 LYS A C 1
ATOM 684 O O . LYS A 1 96 ? 12.958 18.834 -14.547 1.00 14.01 96 LYS A O 1
ATOM 690 N N . THR A 1 97 ? 11.388 19.361 -13.016 1.00 13.60 97 THR A N 1
ATOM 691 C CA . THR A 1 97 ? 10.279 19.356 -13.971 1.00 13.01 97 THR A CA 1
ATOM 692 C C . THR A 1 97 ? 10.026 20.788 -14.511 1.00 12.44 97 THR A C 1
ATOM 693 O O . THR A 1 97 ? 10.594 21.749 -13.981 1.00 13.05 97 THR A O 1
ATOM 697 N N . PRO A 1 98 ? 9.143 20.949 -15.523 1.00 13.38 98 PRO A N 1
ATOM 698 C CA . PRO A 1 98 ? 8.722 22.302 -15.915 1.00 12.72 98 PRO A CA 1
ATOM 699 C C . PRO A 1 98 ? 7.536 22.831 -15.100 1.00 12.61 98 PRO A C 1
ATOM 700 O O . PRO A 1 98 ? 7.015 23.892 -15.429 1.00 13.62 98 PRO A O 1
ATOM 704 N N . LEU A 1 99 ? 7.133 22.104 -14.055 1.00 11.60 99 LEU A N 1
ATOM 705 C CA . LEU A 1 99 ? 5.926 22.492 -13.284 1.00 11.40 99 LEU A CA 1
ATOM 706 C C . LEU A 1 99 ? 6.286 23.378 -12.113 1.00 11.11 99 LEU A C 1
ATOM 707 O O . LEU A 1 99 ? 7.262 23.125 -11.411 1.00 11.58 99 LEU A O 1
ATOM 712 N N . ARG A 1 100 ? 5.494 24.434 -11.909 1.00 11.33 100 ARG A N 1
ATOM 713 C CA . ARG A 1 100 ? 5.767 25.383 -10.833 1.00 11.47 100 ARG A CA 1
ATOM 714 C C . ARG A 1 100 ? 4.466 25.636 -10.054 1.00 11.78 100 ARG A C 1
ATOM 715 O O . ARG A 1 100 ? 3.383 25.580 -10.627 1.00 12.72 100 ARG A O 1
ATOM 723 N N . LEU A 1 101 ? 4.555 25.868 -8.740 1.00 12.09 101 LEU A N 1
ATOM 724 C CA . LEU A 1 101 ? 3.338 26.149 -7.968 1.00 11.93 101 LEU A CA 1
ATOM 725 C C . LEU A 1 101 ? 2.897 27.597 -8.188 1.00 11.60 101 LEU A C 1
ATOM 726 O O . LEU A 1 101 ? 3.629 28.542 -7.859 1.00 12.08 101 LEU A O 1
ATOM 731 N N . ALA A 1 102 ? 1.714 27.751 -8.762 1.00 11.54 102 ALA A N 1
ATOM 732 C CA . ALA A 1 102 ? 1.253 29.060 -9.238 1.00 12.25 102 ALA A CA 1
ATOM 733 C C . ALA A 1 102 ? 1.212 30.102 -8.110 1.00 12.54 102 ALA A C 1
ATOM 734 O O . ALA A 1 102 ? 1.637 31.263 -8.291 1.00 13.60 102 ALA A O 1
ATOM 736 N N . ASN A 1 103 ? 0.704 29.696 -6.936 1.00 12.07 103 ASN A N 1
ATOM 737 C CA . ASN A 1 103 ? 0.579 30.622 -5.806 1.00 12.26 103 ASN A CA 1
ATOM 738 C C . ASN A 1 103 ? 1.789 30.630 -4.858 1.00 12.04 103 ASN A C 1
ATOM 739 O O . ASN A 1 103 ? 1.713 31.149 -3.737 1.00 12.41 103 ASN A O 1
ATOM 744 N N . SER A 1 104 ? 2.908 30.079 -5.364 1.00 12.33 104 SER A N 1
ATOM 745 C CA A SER A 1 104 ? 4.208 30.053 -4.663 0.50 11.57 104 SER A CA 1
ATOM 746 C CA B SER A 1 104 ? 4.197 30.015 -4.689 0.50 13.22 104 SER A CA 1
ATOM 747 C C . SER A 1 104 ? 4.215 29.055 -3.506 1.00 12.31 104 SER A C 1
ATOM 748 O O . SER A 1 104 ? 4.921 28.039 -3.549 1.00 12.57 104 SER A O 1
ATOM 753 N N . ILE A 1 105 ? 3.450 29.375 -2.460 1.00 11.78 105 ILE A N 1
ATOM 754 C CA . ILE A 1 105 ? 3.274 28.509 -1.281 1.00 12.04 105 ILE A CA 1
ATOM 755 C C . ILE A 1 105 ? 1.787 28.621 -0.932 1.00 12.01 105 ILE A C 1
ATOM 756 O O . ILE A 1 105 ? 1.245 29.729 -0.863 1.00 13.58 105 ILE A O 1
ATOM 761 N N . GLY A 1 106 ? 1.131 27.492 -0.717 1.00 12.27 106 GLY A N 1
ATOM 762 C CA . GLY A 1 106 ? -0.328 27.486 -0.448 1.00 12.73 106 GLY A CA 1
ATOM 763 C C . GLY A 1 106 ? -0.544 27.674 1.033 1.00 14.44 106 GLY A C 1
ATOM 764 O O . GLY A 1 106 ? 0.169 27.077 1.854 1.00 14.04 106 GLY A O 1
ATOM 765 N N . LEU A 1 107 ? -1.525 28.504 1.368 1.00 14.95 107 LEU A N 1
ATOM 766 C CA . LEU A 1 107 ? -1.861 28.755 2.762 1.00 16.14 107 LEU A CA 1
ATOM 767 C C . LEU A 1 107 ? -3.233 28.131 2.984 1.00 16.89 107 LEU A C 1
ATOM 768 O O . LEU A 1 107 ? -4.227 28.563 2.386 1.00 18.36 107 LEU A O 1
ATOM 773 N N . ILE A 1 108 ? -3.274 27.099 3.821 1.00 17.18 108 ILE A N 1
ATOM 774 C CA . ILE A 1 108 ? -4.522 26.383 4.090 1.00 18.48 108 ILE A CA 1
ATOM 775 C C . ILE A 1 108 ? -5.006 26.889 5.431 1.00 19.43 108 ILE A C 1
ATOM 776 O O . ILE A 1 108 ? -4.386 26.603 6.431 1.00 18.94 108 ILE A O 1
ATOM 781 N N . ASP A 1 109 ? -6.088 27.664 5.460 1.00 20.75 109 ASP A N 1
ATOM 782 C CA . ASP A 1 109 ? -6.546 28.210 6.736 1.00 22.65 109 ASP A CA 1
ATOM 783 C C . ASP A 1 109 ? -7.160 27.108 7.608 1.00 22.45 109 ASP A C 1
ATOM 784 O O . ASP A 1 109 ? -7.664 26.098 7.086 1.00 21.44 109 ASP A O 1
ATOM 789 N N . ALA A 1 110 ? -7.127 27.330 8.922 1.00 23.02 110 ALA A N 1
ATOM 790 C CA . ALA A 1 110 ? -7.607 26.352 9.920 1.00 24.03 110 ALA A CA 1
ATOM 791 C C . ALA A 1 110 ? -9.021 25.790 9.671 1.00 24.61 110 ALA A C 1
ATOM 792 O O . ALA A 1 110 ? -9.297 24.624 10.001 1.00 25.15 110 ALA A O 1
ATOM 794 N N . GLY A 1 111 ? -9.891 26.600 9.067 1.00 24.57 111 GLY A N 1
ATOM 795 C CA . GLY A 1 111 ? -11.295 26.216 8.806 1.00 24.18 111 GLY A CA 1
ATOM 796 C C . GLY A 1 111 ? -11.623 25.555 7.471 1.00 23.69 111 GLY A C 1
ATOM 797 O O . GLY A 1 111 ? -12.789 25.231 7.197 1.00 23.88 111 GLY A O 1
ATOM 798 N N . TYR A 1 112 ? -10.606 25.342 6.629 1.00 22.68 112 TYR A N 1
ATOM 799 C CA . TYR A 1 112 ? -10.843 24.778 5.313 1.00 22.20 112 TYR A CA 1
ATOM 800 C C . TYR A 1 112 ? -11.117 23.280 5.421 1.00 21.20 112 TYR A C 1
ATOM 801 O O . TYR A 1 112 ? -10.345 22.537 6.028 1.00 22.00 112 TYR A O 1
ATOM 810 N N . ARG A 1 113 ? -12.212 22.863 4.811 1.00 20.62 113 ARG A N 1
ATOM 811 C CA . ARG A 1 113 ? -12.606 21.466 4.804 1.00 20.73 113 ARG A CA 1
ATOM 812 C C . ARG A 1 113 ? -12.688 20.932 3.382 1.00 20.79 113 ARG A C 1
ATOM 813 O O . ARG A 1 113 ? -13.172 19.825 3.164 1.00 21.71 113 ARG A O 1
ATOM 821 N N . GLY A 1 114 ? -12.264 21.719 2.401 1.00 20.48 114 GLY A N 1
ATOM 822 C CA . GLY A 1 114 ? -12.329 21.228 1.028 1.00 19.70 114 GLY A CA 1
ATOM 823 C C . GLY A 1 114 ? -11.153 20.327 0.667 1.00 18.48 114 GLY A C 1
ATOM 824 O O . GLY A 1 114 ? -10.214 20.187 1.430 1.00 18.84 114 GLY A O 1
ATOM 825 N N . GLU A 1 115 ? -11.209 19.739 -0.518 1.00 17.26 115 GLU A N 1
ATOM 826 C CA . GLU A 1 115 ? -10.097 18.940 -1.037 1.00 16.16 115 GLU A CA 1
ATOM 827 C C . GLU A 1 115 ? -8.849 19.812 -1.213 1.00 15.51 115 GLU A C 1
ATOM 828 O O . GLU A 1 115 ? -8.948 20.961 -1.674 1.00 16.53 115 GLU A O 1
ATOM 834 N N . ILE A 1 116 ? -7.688 19.246 -0.899 1.00 14.82 116 ILE A N 1
ATOM 835 C CA A ILE A 1 116 ? -6.440 19.976 -1.094 0.50 14.45 116 ILE A CA 1
ATOM 836 C CA B ILE A 1 116 ? -6.398 19.926 -1.080 0.50 14.09 116 ILE A CA 1
ATOM 837 C C . ILE A 1 116 ? -6.056 19.902 -2.571 1.00 14.16 116 ILE A C 1
ATOM 838 O O . ILE A 1 116 ? -6.078 18.839 -3.192 1.00 14.09 116 ILE A O 1
ATOM 847 N N . ILE A 1 117 ? -5.753 21.070 -3.123 1.00 13.46 117 ILE A N 1
ATOM 848 C CA . ILE A 1 117 ? -5.479 21.220 -4.549 1.00 14.02 117 ILE A CA 1
ATOM 849 C C . ILE A 1 117 ? -4.097 21.861 -4.735 1.00 13.19 117 ILE A C 1
ATOM 850 O O . ILE A 1 117 ? -3.705 22.766 -3.989 1.00 13.92 117 ILE A O 1
ATOM 855 N N . ALA A 1 118 ? -3.345 21.375 -5.733 1.00 12.87 118 ALA A N 1
ATOM 856 C CA . ALA A 1 118 ? -2.089 22.045 -6.151 1.00 11.89 118 ALA A CA 1
ATOM 857 C C . ALA A 1 118 ? -2.320 22.729 -7.495 1.00 12.46 118 ALA A C 1
ATOM 858 O O . ALA A 1 118 ? -2.677 22.056 -8.459 1.00 12.61 118 ALA A O 1
ATOM 860 N N . ALA A 1 119 ? -2.170 24.053 -7.534 1.00 11.83 119 ALA A N 1
ATOM 861 C CA . ALA A 1 119 ? -2.303 24.814 -8.775 1.00 11.80 119 ALA A CA 1
ATOM 862 C C . ALA A 1 119 ? -0.940 24.796 -9.466 1.00 11.83 119 ALA A C 1
ATOM 863 O O . ALA A 1 119 ? -0.010 25.470 -9.016 1.00 12.32 119 ALA A O 1
ATOM 865 N N . LEU A 1 120 ? -0.820 23.976 -10.513 1.00 12.60 120 LEU A N 1
ATOM 866 C CA . LEU A 1 120 ? 0.478 23.720 -11.160 1.00 12.05 120 LEU A CA 1
ATOM 867 C C . LEU A 1 120 ? 0.524 24.405 -12.515 1.00 12.56 120 LEU A C 1
ATOM 868 O O . LEU A 1 120 ? -0.345 24.169 -13.365 1.00 13.76 120 LEU A O 1
ATOM 873 N N . ASP A 1 121 ? 1.516 25.259 -12.676 1.00 12.68 121 ASP A N 1
ATOM 874 C CA . ASP A 1 121 ? 1.801 25.911 -13.960 1.00 12.92 121 ASP A CA 1
ATOM 875 C C . ASP A 1 121 ? 2.692 24.974 -14.742 1.00 13.40 121 ASP A C 1
ATOM 876 O O . ASP A 1 121 ? 3.736 24.583 -14.244 1.00 12.96 121 ASP A O 1
ATOM 881 N N . ASN A 1 122 ? 2.311 24.631 -15.972 1.00 12.33 122 ASN A N 1
ATOM 882 C CA . ASN A 1 122 ? 3.203 23.872 -16.833 1.00 13.52 122 ASN A CA 1
ATOM 883 C C . ASN A 1 122 ? 3.899 24.902 -17.721 1.00 14.59 122 ASN A C 1
ATOM 884 O O . ASN A 1 122 ? 3.266 25.484 -18.607 1.00 14.69 122 ASN A O 1
ATOM 889 N N . THR A 1 123 ? 5.175 25.147 -17.452 1.00 14.75 123 THR A N 1
ATOM 890 C CA . THR A 1 123 ? 5.928 26.180 -18.159 1.00 15.63 123 THR A CA 1
ATOM 891 C C . THR A 1 123 ? 6.414 25.700 -19.528 1.00 17.02 123 THR A C 1
ATOM 892 O O . THR A 1 123 ? 6.985 26.503 -20.270 1.00 17.81 123 THR A O 1
ATOM 896 N N . SER A 1 124 ? 6.224 24.411 -19.819 1.00 18.21 124 SER A N 1
ATOM 897 C CA . SER A 1 124 ? 6.676 23.785 -21.085 1.00 20.38 124 SER A CA 1
ATOM 898 C C . SER A 1 124 ? 5.703 24.029 -22.231 1.00 21.14 124 SER A C 1
ATOM 899 O O . SER A 1 124 ? 4.503 24.215 -22.022 1.00 20.51 124 SER A O 1
ATOM 902 N N . ASP A 1 125 ? 6.208 23.997 -23.450 1.00 23.56 125 ASP A N 1
ATOM 903 C CA . ASP A 1 125 ? 5.333 24.015 -24.603 1.00 25.05 125 ASP A CA 1
ATOM 904 C C . ASP A 1 125 ? 4.877 22.623 -25.008 1.00 24.75 125 ASP A C 1
ATOM 905 O O . ASP A 1 125 ? 4.180 22.478 -25.949 1.00 26.13 125 ASP A O 1
ATOM 910 N N . GLN A 1 126 ? 5.270 21.610 -24.269 1.00 23.77 126 GLN A N 1
ATOM 911 C CA . GLN A 1 126 ? 4.717 20.293 -24.422 1.00 23.80 126 GLN A CA 1
ATOM 912 C C . GLN A 1 126 ? 3.774 19.862 -23.284 1.00 22.90 126 GLN A C 1
ATOM 913 O O . GLN A 1 126 ? 3.924 20.292 -22.211 1.00 22.39 126 GLN A O 1
ATOM 919 N N . GLU A 1 127 ? 2.829 18.996 -23.571 1.00 22.48 127 GLU A N 1
ATOM 920 C CA . GLU A 1 127 ? 2.024 18.389 -22.548 1.00 22.16 127 GLU A CA 1
ATOM 921 C C . GLU A 1 127 ? 2.897 17.722 -21.533 1.00 21.01 127 GLU A C 1
ATOM 922 O O . GLU A 1 127 ? 3.874 17.163 -21.858 1.00 21.85 127 GLU A O 1
ATOM 928 N N . TYR A 1 128 ? 2.486 17.766 -20.289 1.00 18.80 128 TYR A N 1
ATOM 929 C CA . TYR A 1 128 ? 3.253 17.104 -19.239 1.00 18.02 128 TYR A CA 1
ATOM 930 C C . TYR A 1 128 ? 2.435 15.995 -18.572 1.00 17.58 128 TYR A C 1
ATOM 931 O O . TYR A 1 128 ? 1.347 16.243 -18.100 1.00 17.71 128 TYR A O 1
ATOM 940 N N . HIS A 1 129 ? 2.962 14.777 -18.539 1.00 17.01 129 HIS A N 1
ATOM 941 C CA . HIS A 1 129 ? 2.265 13.660 -17.897 1.00 17.58 129 HIS A CA 1
ATOM 942 C C . HIS A 1 129 ? 2.641 13.533 -16.420 1.00 17.60 129 HIS A C 1
ATOM 943 O O . HIS A 1 129 ? 3.784 13.204 -16.092 1.00 18.12 129 HIS A O 1
ATOM 950 N N . ILE A 1 130 ? 1.695 13.776 -15.519 1.00 17.48 130 ILE A N 1
ATOM 951 C CA . ILE A 1 130 ? 1.889 13.384 -14.137 1.00 17.45 130 ILE A CA 1
ATOM 952 C C . ILE A 1 130 ? 1.236 12.031 -13.872 1.00 17.86 130 ILE A C 1
ATOM 953 O O . ILE A 1 130 ? 0.262 11.727 -14.427 1.00 18.32 130 ILE A O 1
ATOM 958 N N . LYS A 1 131 ? 1.842 11.271 -12.999 1.00 18.77 131 LYS A N 1
ATOM 959 C CA . LYS A 1 131 ? 1.472 9.913 -12.751 1.00 19.33 131 LYS A CA 1
ATOM 960 C C . LYS A 1 131 ? 1.113 9.680 -11.320 1.00 19.53 131 LYS A C 1
ATOM 961 O O . LYS A 1 131 ? 1.698 10.215 -10.479 1.00 18.48 131 LYS A O 1
ATOM 967 N N . LYS A 1 132 ? 0.105 8.869 -11.104 1.00 19.88 132 LYS A N 1
ATOM 968 C CA . LYS A 1 132 ? -0.194 8.384 -9.780 1.00 20.39 132 LYS A CA 1
ATOM 969 C C . LYS A 1 132 ? 1.072 7.927 -9.117 1.00 20.21 132 LYS A C 1
ATOM 970 O O . LYS A 1 132 ? 1.847 7.284 -9.700 1.00 20.89 132 LYS A O 1
ATOM 976 N N . ASN A 1 133 ? 1.231 8.295 -7.877 1.00 19.87 133 ASN A N 1
ATOM 977 C CA . ASN A 1 133 ? 2.438 8.091 -7.053 1.00 21.03 133 ASN A CA 1
ATOM 978 C C . ASN A 1 133 ? 3.545 9.147 -7.178 1.00 20.10 133 ASN A C 1
ATOM 979 O O . ASN A 1 133 ? 4.449 9.167 -6.338 1.00 20.34 133 ASN A O 1
ATOM 984 N N . ASP A 1 134 ? 3.506 10.006 -8.201 1.00 19.59 134 ASP A N 1
ATOM 985 C CA . ASP A 1 134 ? 4.433 11.161 -8.254 1.00 18.99 134 ASP A CA 1
ATOM 986 C C . ASP A 1 134 ? 4.249 12.001 -6.988 1.00 19.08 134 ASP A C 1
ATOM 987 O O . ASP A 1 134 ? 3.155 12.040 -6.419 1.00 19.53 134 ASP A O 1
ATOM 992 N N . LYS A 1 135 ? 5.322 12.652 -6.546 1.00 17.79 135 LYS A N 1
ATOM 993 C CA . LYS A 1 135 ? 5.255 13.518 -5.355 1.00 17.97 135 LYS A CA 1
ATOM 994 C C . LYS A 1 135 ? 5.842 14.870 -5.741 1.00 16.93 135 LYS A C 1
ATOM 995 O O . LYS A 1 135 ? 7.049 14.995 -5.978 1.00 17.65 135 LYS A O 1
ATOM 1001 N N . LEU A 1 136 ? 4.976 15.874 -5.818 1.00 15.65 136 LEU A N 1
ATOM 1002 C CA . LEU A 1 136 ? 5.399 17.186 -6.274 1.00 14.48 136 LEU A CA 1
ATOM 1003 C C . LEU A 1 136 ? 5.286 18.250 -5.219 1.00 14.14 136 LEU A C 1
ATOM 1004 O O . LEU A 1 136 ? 5.916 19.284 -5.342 1.00 13.48 136 LEU A O 1
ATOM 1009 N N . VAL A 1 137 ? 4.452 17.998 -4.200 1.00 13.10 137 VAL A N 1
ATOM 1010 C CA . VAL A 1 137 ? 4.183 18.993 -3.145 1.00 12.24 137 VAL A CA 1
ATOM 1011 C C . VAL A 1 137 ? 4.188 18.307 -1.777 1.00 12.12 137 VAL A C 1
ATOM 1012 O O . VAL A 1 137 ? 4.130 17.076 -1.684 1.00 11.97 137 VAL A O 1
ATOM 1016 N N . GLN A 1 138 ? 4.270 19.110 -0.723 1.00 11.92 138 GLN A N 1
ATOM 1017 C CA . GLN A 1 138 ? 4.318 18.557 0.632 1.00 11.62 138 GLN A CA 1
ATOM 1018 C C . GLN A 1 138 ? 3.600 19.511 1.565 1.00 11.95 138 GLN A C 1
ATOM 1019 O O . GLN A 1 138 ? 3.551 20.720 1.304 1.00 12.16 138 GLN A O 1
ATOM 1025 N N . LEU A 1 139 ? 3.048 18.977 2.663 1.00 12.32 139 LEU A N 1
ATOM 1026 C CA . LEU A 1 139 ? 2.499 19.823 3.703 1.00 12.80 139 LEU A CA 1
ATOM 1027 C C . LEU A 1 139 ? 3.549 20.170 4.744 1.00 12.47 139 LEU A C 1
ATOM 1028 O O . LEU A 1 139 ? 4.395 19.338 5.064 1.00 13.20 139 LEU A O 1
ATOM 1033 N N . VAL A 1 140 ? 3.464 21.379 5.294 1.00 12.35 140 VAL A N 1
ATOM 1034 C CA . VAL A 1 140 ? 4.482 21.886 6.229 1.00 12.55 140 VAL A CA 1
ATOM 1035 C C . VAL A 1 140 ? 3.790 22.695 7.306 1.00 13.45 140 VAL A C 1
ATOM 1036 O O . VAL A 1 140 ? 2.786 23.344 7.041 1.00 13.73 140 VAL A O 1
ATOM 1040 N N . SER A 1 141 ? 4.314 22.630 8.533 1.00 14.30 141 SER A N 1
ATOM 1041 C CA . SER A 1 141 ? 3.825 23.467 9.610 1.00 16.27 141 SER A CA 1
ATOM 1042 C C . SER A 1 141 ? 4.384 24.878 9.509 1.00 16.36 141 SER A C 1
ATOM 1043 O O . SER A 1 141 ? 5.525 25.071 9.110 1.00 16.90 141 SER A O 1
ATOM 1046 N N . PHE A 1 142 ? 3.598 25.868 9.932 1.00 18.57 142 PHE A N 1
ATOM 1047 C CA . PHE A 1 142 ? 4.125 27.222 10.072 1.00 20.10 142 PHE A CA 1
ATOM 1048 C C . PHE A 1 142 ? 5.388 27.303 10.939 1.00 22.14 142 PHE A C 1
ATOM 1049 O O . PHE A 1 142 ? 6.256 28.126 10.698 1.00 23.32 142 PHE A O 1
ATOM 1057 N N . THR A 1 143 ? 5.533 26.427 11.922 1.00 22.99 143 THR A N 1
ATOM 1058 C CA . THR A 1 143 ? 6.743 26.484 12.761 1.00 24.10 143 THR A CA 1
ATOM 1059 C C . THR A 1 143 ? 7.910 25.648 12.225 1.00 23.26 143 THR A C 1
ATOM 1060 O O . THR A 1 143 ? 9.012 25.681 12.772 1.00 23.16 143 THR A O 1
ATOM 1064 N N . GLY A 1 144 ? 7.661 24.864 11.179 1.00 22.91 144 GLY A N 1
ATOM 1065 C CA . GLY A 1 144 ? 8.659 23.924 10.678 1.00 21.92 144 GLY A CA 1
ATOM 1066 C C . GLY A 1 144 ? 8.936 22.723 11.569 1.00 21.84 144 GLY A C 1
ATOM 1067 O O . GLY A 1 144 ? 9.891 21.995 11.340 1.00 22.34 144 GLY A O 1
ATOM 1068 N N . GLU A 1 145 ? 8.079 22.520 12.567 1.00 22.10 145 GLU A N 1
ATOM 1069 C CA . GLU A 1 145 ? 8.229 21.403 13.506 1.00 22.29 145 GLU A CA 1
ATOM 1070 C C . GLU A 1 145 ? 7.961 20.064 12.815 1.00 21.41 145 GLU A C 1
ATOM 1071 O O . GLU A 1 145 ? 7.270 20.017 11.782 1.00 20.61 145 GLU A O 1
ATOM 1077 N N . PRO A 1 146 ? 8.498 18.963 13.377 1.00 20.84 146 PRO A N 1
ATOM 1078 C CA . PRO A 1 146 ? 8.200 17.639 12.868 1.00 20.10 146 PRO A CA 1
ATOM 1079 C C . PRO A 1 146 ? 6.702 17.380 12.722 1.00 19.09 146 PRO A C 1
ATOM 1080 O O . PRO A 1 146 ? 5.909 17.871 13.525 1.00 18.31 146 PRO A O 1
ATOM 1084 N N . LEU A 1 147 ? 6.356 16.613 11.697 1.00 18.17 147 LEU A N 1
ATOM 1085 C CA . LEU A 1 147 ? 4.964 16.274 11.406 1.00 18.77 147 LEU A CA 1
ATOM 1086 C C . LEU A 1 147 ? 4.655 14.825 11.654 1.00 18.52 147 LEU A C 1
ATOM 1087 O O . LEU A 1 147 ? 5.415 13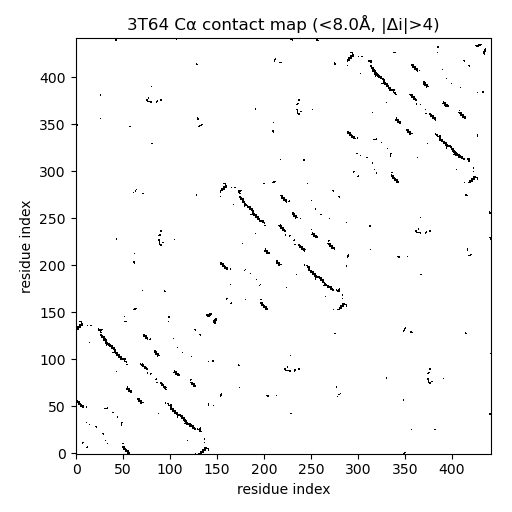.928 11.255 1.00 20.51 147 LEU A O 1
ATOM 1092 N N . SER A 1 148 ? 3.515 14.586 12.278 1.00 17.33 148 SER A N 1
ATOM 1093 C CA . SER A 1 148 ? 2.934 13.249 12.266 1.00 16.72 148 SER A CA 1
ATOM 1094 C C . SER A 1 148 ? 1.585 13.326 11.539 1.00 16.79 148 SER A C 1
ATOM 1095 O O . SER A 1 148 ? 1.046 14.420 11.311 1.00 15.69 148 SER A O 1
ATOM 1098 N N . PHE A 1 149 ? 1.050 12.175 11.151 1.00 16.27 149 PHE A N 1
ATOM 1099 C CA . PHE A 1 149 ? -0.285 12.149 10.552 1.00 17.11 149 PHE A CA 1
ATOM 1100 C C . PHE A 1 149 ? -1.012 10.858 10.867 1.00 17.32 149 PHE A C 1
ATOM 1101 O O . PHE A 1 149 ? -0.391 9.845 11.237 1.00 17.61 149 PHE A O 1
ATOM 1109 N N . GLU A 1 150 ? -2.325 10.896 10.720 1.00 16.43 150 GLU A N 1
ATOM 1110 C CA . GLU A 1 150 ? -3.135 9.694 10.824 1.00 16.83 150 GLU A CA 1
ATOM 1111 C C . GLU A 1 150 ? -4.268 9.816 9.837 1.00 17.66 150 GLU A C 1
ATOM 1112 O O . GLU A 1 150 ? -4.623 10.935 9.431 1.00 17.33 150 GLU A O 1
ATOM 1118 N N . LEU A 1 151 ? -4.831 8.677 9.442 1.00 16.75 151 LEU A N 1
ATOM 1119 C CA . LEU A 1 151 ? -5.963 8.675 8.541 1.00 17.14 151 LEU A CA 1
ATOM 1120 C C . LEU A 1 151 ? -7.240 8.602 9.336 1.00 17.31 151 LEU A C 1
ATOM 1121 O O . LEU A 1 151 ? -7.356 7.785 10.269 1.00 17.91 151 LEU A O 1
ATOM 1126 N N . VAL A 1 152 ? -8.169 9.495 9.008 1.00 16.38 152 VAL A N 1
ATOM 1127 C CA . VAL A 1 152 ? -9.472 9.522 9.688 1.00 16.39 152 VAL A CA 1
ATOM 1128 C C . VAL A 1 152 ? -10.620 9.477 8.670 1.00 16.20 152 VAL A C 1
ATOM 1129 O O . VAL A 1 152 ? -10.413 9.666 7.463 1.00 15.87 152 VAL A O 1
ATOM 1133 N N . GLU A 1 153 ? -11.846 9.214 9.147 1.00 15.84 153 GLU A N 1
ATOM 1134 C CA . GLU A 1 153 ? -12.996 9.140 8.261 1.00 15.87 153 GLU A CA 1
ATOM 1135 C C . GLU A 1 153 ? -13.667 10.491 8.034 1.00 15.53 153 GLU A C 1
ATOM 1136 O O . GLU A 1 153 ? -14.366 10.681 7.037 1.00 16.82 153 GLU A O 1
ATOM 1142 N N . GLU A 1 154 ? -13.466 11.413 8.973 1.00 14.88 154 GLU A N 1
ATOM 1143 C CA . GLU A 1 154 ? -14.062 12.748 8.877 1.00 16.02 154 GLU A CA 1
ATOM 1144 C C . GLU A 1 154 ? -13.194 13.745 9.606 1.00 15.52 154 GLU A C 1
ATOM 1145 O O . GLU A 1 154 ? -12.458 13.383 10.541 1.00 15.95 154 GLU A O 1
ATOM 1151 N N . LEU A 1 155 ? -13.261 14.996 9.165 1.00 15.11 155 LEU A N 1
ATOM 1152 C CA . LEU A 1 155 ? -12.546 16.070 9.845 1.00 15.35 155 LEU A CA 1
ATOM 1153 C C . LEU A 1 155 ? -13.362 16.674 10.972 1.00 15.56 155 LEU A C 1
ATOM 1154 O O . LEU A 1 155 ? -12.807 17.149 11.959 1.00 15.71 155 LEU A O 1
ATOM 1159 N N . ASP A 1 156 ? -14.684 16.704 10.772 1.00 15.87 156 ASP A N 1
ATOM 1160 C CA . ASP A 1 156 ? -15.614 17.231 11.764 1.00 15.83 156 ASP A CA 1
ATOM 1161 C C . ASP A 1 156 ? -17.005 16.700 11.430 1.00 15.62 156 ASP A C 1
ATOM 1162 O O . ASP A 1 156 ? -17.143 15.806 10.584 1.00 15.03 156 ASP A O 1
ATOM 1167 N N . GLU A 1 157 ? -18.012 17.260 12.076 1.00 15.37 157 GLU A N 1
ATOM 1168 C CA . GLU A 1 157 ? -19.375 16.775 11.936 1.00 15.63 157 GLU A CA 1
ATOM 1169 C C . GLU A 1 157 ? -20.082 17.232 10.649 1.00 15.56 157 GLU A C 1
ATOM 1170 O O . GLU A 1 157 ? -21.194 16.781 10.359 1.00 14.85 157 GLU A O 1
ATOM 1176 N N . THR A 1 158 ? -19.467 18.154 9.908 1.00 16.49 158 THR A N 1
ATOM 1177 C CA . THR A 1 158 ? -20.148 18.772 8.762 1.00 16.30 158 THR A CA 1
ATOM 1178 C C . THR A 1 158 ? -20.019 17.889 7.533 1.00 17.11 158 THR A C 1
ATOM 1179 O O . THR A 1 158 ? -19.096 17.067 7.422 1.00 16.40 158 THR A O 1
ATOM 1183 N N . SER A 1 159 ? -20.939 18.075 6.582 1.00 17.85 159 SER A N 1
ATOM 1184 C CA A SER A 1 159 ? -20.889 17.271 5.381 0.50 18.19 159 SER A CA 1
ATOM 1185 C CA B SER A 1 159 ? -20.916 17.314 5.336 0.50 18.75 159 SER A CA 1
ATOM 1186 C C . SER A 1 159 ? -19.617 17.566 4.567 1.00 18.57 159 SER A C 1
ATOM 1187 O O . SER A 1 159 ? -18.996 16.637 4.033 1.00 17.92 159 SER A O 1
ATOM 1192 N N . ARG A 1 160 ? -19.199 18.831 4.510 1.00 19.70 160 ARG A N 1
ATOM 1193 C CA . ARG A 1 160 ? -17.934 19.134 3.810 1.00 20.50 160 ARG A CA 1
ATOM 1194 C C . ARG A 1 160 ? -16.754 18.477 4.520 1.00 20.20 160 ARG A C 1
ATOM 1195 O O . ARG A 1 160 ? -15.800 18.019 3.859 1.00 20.18 160 ARG A O 1
ATOM 1203 N N . GLY A 1 161 ? -16.836 18.390 5.852 1.00 18.06 161 GLY A N 1
ATOM 1204 C CA . GLY A 1 161 ? -15.856 17.639 6.625 1.00 18.10 161 GLY A CA 1
ATOM 1205 C C . GLY A 1 161 ? -15.942 16.118 6.518 1.00 17.32 161 GLY A C 1
ATOM 1206 O O . GLY A 1 161 ? -15.144 15.412 7.131 1.00 17.28 161 GLY A O 1
ATOM 1207 N N . GLU A 1 162 ? -16.896 15.624 5.722 1.00 16.49 162 GLU A N 1
ATOM 1208 C CA . GLU A 1 162 ? -17.122 14.206 5.443 1.00 17.36 162 GLU A CA 1
ATOM 1209 C C . GLU A 1 162 ? -17.722 13.471 6.628 1.00 16.93 162 GLU A C 1
ATOM 1210 O O . GLU A 1 162 ? -17.728 12.233 6.667 1.00 17.63 162 GLU A O 1
ATOM 1216 N N . GLY A 1 163 ? -18.242 14.239 7.576 1.00 16.27 163 GLY A N 1
ATOM 1217 C CA . GLY A 1 163 ? -18.805 13.650 8.810 1.00 16.23 163 GLY A CA 1
ATOM 1218 C C . GLY A 1 163 ? -20.312 13.763 8.914 1.00 16.15 163 GLY A C 1
ATOM 1219 O O . GLY A 1 163 ? -20.995 14.152 7.944 1.00 15.67 163 GLY A O 1
ATOM 1220 N N . GLY A 1 164 ? -20.826 13.406 10.092 1.00 15.93 164 GLY A N 1
ATOM 1221 C CA . GLY A 1 164 ? -22.227 13.572 10.412 1.00 15.38 164 GLY A CA 1
ATOM 1222 C C . GLY A 1 164 ? -23.145 12.532 9.821 1.00 14.69 164 GLY A C 1
ATOM 1223 O O . GLY A 1 164 ? -22.718 11.598 9.121 1.00 15.03 164 GLY A O 1
ATOM 1224 N N . PHE A 1 165 ? -24.429 12.730 10.097 1.00 15.23 165 PHE A N 1
ATOM 1225 C CA . PHE A 1 165 ? -25.486 11.817 9.703 1.00 15.72 165 PHE A CA 1
ATOM 1226 C C . PHE A 1 165 ? -25.564 11.708 8.201 1.00 18.32 165 PHE A C 1
ATOM 1227 O O . PHE A 1 165 ? -25.507 12.729 7.499 1.00 18.12 165 PHE A O 1
ATOM 1235 N N . GLY A 1 166 ? -25.773 10.487 7.721 1.00 19.74 166 GLY A N 1
ATOM 1236 C CA . GLY A 1 166 ? -26.472 10.322 6.450 1.00 25.42 166 GLY A CA 1
ATOM 1237 C C . GLY A 1 166 ? -25.565 10.247 5.269 1.00 28.66 166 GLY A C 1
ATOM 1238 O O . GLY A 1 166 ? -24.345 10.354 5.403 1.00 29.58 166 GLY A O 1
ATOM 1239 N N . SER A 1 167 ? -26.195 10.099 4.102 1.00 31.59 167 SER A N 1
ATOM 1240 C CA . SER A 1 167 ? -25.543 9.619 2.871 1.00 33.87 167 SER A CA 1
ATOM 1241 C C . SER A 1 167 ? -24.244 10.318 2.479 1.00 34.71 167 SER A C 1
ATOM 1242 O O . SER A 1 167 ? -23.164 9.735 2.625 1.00 36.06 167 SER A O 1
ATOM 1245 N N . MET B 1 1 ? -0.747 38.261 15.905 1.00 22.61 1 MET B N 1
ATOM 1246 C CA A MET B 1 1 ? 0.057 39.373 15.321 0.50 22.77 1 MET B CA 1
ATOM 1247 C CA B MET B 1 1 ? 0.056 39.374 15.348 0.50 23.20 1 MET B CA 1
ATOM 1248 C C . MET B 1 1 ? -0.848 40.556 15.022 1.00 22.80 1 MET B C 1
ATOM 1249 O O . MET B 1 1 ? -1.927 40.377 14.479 1.00 23.59 1 MET B O 1
ATOM 1258 N N . HIS B 1 2 ? -0.386 41.751 15.368 1.00 23.04 2 HIS B N 1
ATOM 1259 C CA . HIS B 1 2 ? -1.155 42.975 15.180 1.00 23.19 2 HIS B CA 1
ATOM 1260 C C . HIS B 1 2 ? -0.391 43.915 14.288 1.00 23.03 2 HIS B C 1
ATOM 1261 O O . HIS B 1 2 ? 0.747 44.256 14.574 1.00 23.05 2 HIS B O 1
ATOM 1268 N N . LEU B 1 3 ? -1.022 44.331 13.196 1.00 24.31 3 LEU B N 1
ATOM 1269 C CA . LEU B 1 3 ? -0.416 45.296 12.287 1.00 24.83 3 LEU B CA 1
ATOM 1270 C C . LEU B 1 3 ? -0.886 46.724 12.528 1.00 25.73 3 LEU B C 1
ATOM 1271 O O . LEU B 1 3 ? -2.073 46.975 12.673 1.00 26.28 3 LEU B O 1
ATOM 1276 N N . LYS B 1 4 ? 0.064 47.644 12.538 1.00 27.00 4 LYS B N 1
ATOM 1277 C CA . LYS B 1 4 ? -0.241 49.061 12.470 1.00 28.34 4 LYS B CA 1
ATOM 1278 C C . LYS B 1 4 ? 0.062 49.542 11.055 1.00 28.34 4 LYS B C 1
ATOM 1279 O O . LYS B 1 4 ? 1.201 49.465 10.591 1.00 28.65 4 LYS B O 1
ATOM 1285 N N . ILE B 1 5 ? -0.973 50.026 10.381 1.00 28.35 5 ILE B N 1
ATOM 1286 C CA . ILE B 1 5 ? -0.899 50.330 8.962 1.00 28.63 5 ILE B CA 1
ATOM 1287 C C . ILE B 1 5 ? -1.093 51.823 8.712 1.00 29.33 5 ILE B C 1
ATOM 1288 O O . ILE B 1 5 ? -2.106 52.388 9.117 1.00 29.75 5 ILE B O 1
ATOM 1293 N N . VAL B 1 6 ? -0.119 52.439 8.049 1.00 29.76 6 VAL B N 1
ATOM 1294 C CA . VAL B 1 6 ? -0.255 53.811 7.562 1.00 30.36 6 VAL B CA 1
ATOM 1295 C C . VAL B 1 6 ? -0.720 53.781 6.111 1.00 30.87 6 VAL B C 1
ATOM 1296 O O . VAL B 1 6 ? -0.035 53.242 5.231 1.00 30.60 6 VAL B O 1
ATOM 1300 N N . CYS B 1 7 ? -1.898 54.339 5.865 1.00 31.14 7 CYS B N 1
ATOM 1301 C CA . CYS B 1 7 ? -2.376 54.508 4.505 1.00 31.73 7 CYS B CA 1
ATOM 1302 C C . CYS B 1 7 ? -1.787 55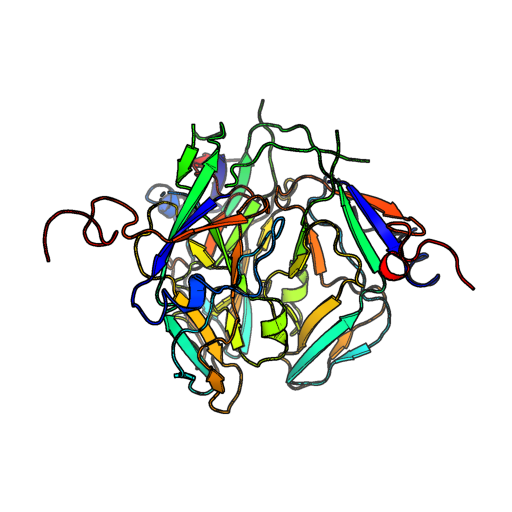.797 3.962 1.00 32.23 7 CYS B C 1
ATOM 1303 O O . CYS B 1 7 ? -1.764 56.818 4.661 1.00 31.73 7 CYS B O 1
ATOM 1306 N N . LEU B 1 8 ? -1.304 55.744 2.723 1.00 32.43 8 LEU B N 1
ATOM 1307 C CA . LEU B 1 8 ? -0.521 56.839 2.157 1.00 33.29 8 LEU B CA 1
ATOM 1308 C C . LEU B 1 8 ? -1.366 57.866 1.406 1.00 33.88 8 LEU B C 1
ATOM 1309 O O . LEU B 1 8 ? -0.833 58.839 0.862 1.00 34.31 8 LEU B O 1
ATOM 1314 N N . SER B 1 9 ? -2.674 57.631 1.371 1.00 34.93 9 SER B N 1
ATOM 1315 C CA . SER B 1 9 ? -3.638 58.580 0.817 1.00 35.92 9 SER B CA 1
ATOM 1316 C C . SER B 1 9 ? -5.002 58.324 1.451 1.00 36.69 9 SER B C 1
ATOM 1317 O O . SER B 1 9 ? -5.251 57.242 1.989 1.00 37.00 9 SER B O 1
ATOM 1320 N N . ASP B 1 10 ? -5.895 59.311 1.381 1.00 37.30 10 ASP B N 1
ATOM 1321 C CA . ASP B 1 10 ? -7.234 59.149 1.938 1.00 37.78 10 ASP B CA 1
ATOM 1322 C C . ASP B 1 10 ? -8.094 58.151 1.177 1.00 37.07 10 ASP B C 1
ATOM 1323 O O . ASP B 1 10 ? -8.974 57.508 1.758 1.00 36.78 10 ASP B O 1
ATOM 1328 N N . GLU B 1 11 ? -7.827 58.008 -0.118 1.00 36.35 11 GLU B N 1
ATOM 1329 C CA . GLU B 1 11 ? -8.496 56.995 -0.928 1.00 36.22 11 GLU B CA 1
ATOM 1330 C C . GLU B 1 11 ? -8.177 55.593 -0.395 1.00 35.16 11 GLU B C 1
ATOM 1331 O O . GLU B 1 11 ? -9.065 54.748 -0.288 1.00 34.89 11 GLU B O 1
ATOM 1337 N N . VAL B 1 12 ? -6.932 55.391 -0.018 1.00 34.67 12 VAL B N 1
ATOM 1338 C CA . VAL B 1 12 ? -6.489 54.107 0.538 1.00 33.69 12 VAL B CA 1
ATOM 1339 C C . VAL B 1 12 ? -7.039 53.881 1.948 1.00 33.88 12 VAL B C 1
ATOM 1340 O O . VAL B 1 12 ? -7.530 52.855 2.239 1.00 32.93 12 VAL B O 1
ATOM 1344 N N . ARG B 1 13 ? -6.994 54.903 2.784 1.00 33.96 13 ARG B N 1
ATOM 1345 C CA . ARG B 1 13 ? -7.608 54.826 4.101 1.00 34.11 13 ARG B CA 1
ATOM 1346 C C . ARG B 1 13 ? -9.044 54.348 4.037 1.00 34.04 13 ARG B C 1
ATOM 1347 O O . ARG B 1 13 ? -9.464 53.540 4.792 1.00 34.18 13 ARG B O 1
ATOM 1355 N N . GLU B 1 14 ? -9.777 54.862 3.084 1.00 34.65 14 GLU B N 1
ATOM 1356 C CA . GLU B 1 14 ? -11.150 54.500 2.845 1.00 34.54 14 GLU B CA 1
ATOM 1357 C C . GLU B 1 14 ? -11.332 53.031 2.573 1.00 34.57 14 GLU B C 1
ATOM 1358 O O . GLU B 1 14 ? -12.239 52.421 3.059 1.00 34.60 14 GLU B O 1
ATOM 1364 N N . MET B 1 15 ? -10.441 52.468 1.779 1.00 33.94 15 MET B N 1
ATOM 1365 C CA . MET B 1 15 ? -10.475 51.050 1.429 1.00 33.77 15 MET B CA 1
ATOM 1366 C C . MET B 1 15 ? -10.275 50.149 2.650 1.00 33.15 15 MET B C 1
ATOM 1367 O O . MET B 1 15 ? -10.955 49.136 2.796 1.00 33.35 15 MET B O 1
ATOM 1372 N N . TYR B 1 16 ? -9.356 50.534 3.529 1.00 33.14 16 TYR B N 1
ATOM 1373 C CA . TYR B 1 16 ? -9.028 49.726 4.706 1.00 33.24 16 TYR B CA 1
ATOM 1374 C C . TYR B 1 16 ? -9.966 49.912 5.906 1.00 34.27 16 TYR B C 1
ATOM 1375 O O . TYR B 1 16 ? -10.114 48.996 6.727 1.00 34.12 16 TYR B O 1
ATOM 1384 N N . LYS B 1 17 ? -10.634 51.067 5.966 1.00 35.50 17 LYS B N 1
ATOM 1385 C CA . LYS B 1 17 ? -11.680 51.284 6.946 1.00 36.49 17 LYS B CA 1
ATOM 1386 C C . LYS B 1 17 ? -12.816 50.333 6.632 1.00 37.34 17 LYS B C 1
ATOM 1387 O O . LYS B 1 17 ? -13.370 49.731 7.503 1.00 38.27 17 LYS B O 1
ATOM 1393 N N . ASN B 1 18 ? -13.138 50.157 5.364 1.00 37.80 18 ASN B N 1
ATOM 1394 C CA . ASN B 1 18 ? -14.190 49.221 5.038 1.00 38.03 18 ASN B CA 1
ATOM 1395 C C . ASN B 1 18 ? -13.758 47.824 4.588 0.00 20.00 18 ASN B C 1
ATOM 1396 O O . ASN B 1 18 ? -14.392 47.212 3.724 1.00 54.71 18 ASN B O 1
ATOM 1401 N N . HIS B 1 19 ? -12.705 47.319 5.209 1.00 45.43 19 HIS B N 1
ATOM 1402 C CA . HIS B 1 19 ? -12.128 46.075 4.769 1.00 45.10 19 HIS B CA 1
ATOM 1403 C C . HIS B 1 19 ? -12.950 44.859 5.100 1.00 45.54 19 HIS B C 1
ATOM 1404 O O . HIS B 1 19 ? -13.520 44.257 4.208 1.00 46.43 19 HIS B O 1
ATOM 1411 N N . ASP B 1 26 ? -8.026 33.888 11.319 1.00 31.25 26 ASP B N 1
ATOM 1412 C CA . ASP B 1 26 ? -7.574 34.202 9.954 1.00 30.44 26 ASP B CA 1
ATOM 1413 C C . ASP B 1 26 ? -6.140 34.586 9.823 1.00 29.01 26 ASP B C 1
ATOM 1414 O O . ASP B 1 26 ? -5.747 35.595 10.320 1.00 29.35 26 ASP B O 1
ATOM 1419 N N . SER B 1 27 ? -5.412 33.762 9.089 1.00 28.07 27 SER B N 1
ATOM 1420 C CA . SER B 1 27 ? -3.981 33.840 8.961 1.00 26.20 27 SER B CA 1
ATOM 1421 C C . SER B 1 27 ? -3.465 34.864 7.989 1.00 24.49 27 SER B C 1
ATOM 1422 O O . SER B 1 27 ? -2.376 35.269 8.103 1.00 24.37 27 SER B O 1
ATOM 1425 N N . GLY B 1 28 ? -4.261 35.265 7.028 1.00 23.64 28 GLY B N 1
ATOM 1426 C CA . GLY B 1 28 ? -3.788 36.264 6.083 1.00 22.21 28 GLY B CA 1
ATOM 1427 C C . GLY B 1 28 ? -4.696 37.474 6.058 1.00 21.91 28 GLY B C 1
ATOM 1428 O O . GLY B 1 28 ? -5.915 37.332 6.217 1.00 22.65 28 GLY B O 1
ATOM 1429 N N . LEU B 1 29 ? -4.100 38.646 5.857 1.00 20.18 29 LEU B N 1
ATOM 1430 C CA . LEU B 1 29 ? -4.846 39.893 5.670 1.00 19.99 29 LEU B CA 1
ATOM 1431 C C . LEU B 1 29 ? -4.677 40.292 4.219 1.00 19.49 29 LEU B C 1
ATOM 1432 O O . LEU B 1 29 ? -3.570 40.693 3.824 1.00 19.70 29 LEU B O 1
ATOM 1437 N N . ASP B 1 30 ? -5.774 40.220 3.461 1.00 19.61 30 ASP B N 1
ATOM 1438 C CA . ASP B 1 30 ? -5.774 40.659 2.050 1.00 20.23 30 ASP B CA 1
ATOM 1439 C C . ASP B 1 30 ? -5.361 42.122 1.923 1.00 20.44 30 ASP B C 1
ATOM 1440 O O . ASP B 1 30 ? -5.779 42.970 2.723 1.00 19.96 30 ASP B O 1
ATOM 1445 N N . LEU B 1 31 ? -4.508 42.411 0.944 1.00 19.92 31 LEU B N 1
ATOM 1446 C CA . LEU B 1 31 ? -4.155 43.779 0.607 1.00 20.36 31 LEU B CA 1
ATOM 1447 C C . LEU B 1 31 ? -4.740 44.106 -0.764 1.00 20.87 31 LEU B C 1
ATOM 1448 O O . LEU B 1 31 ? -4.868 43.234 -1.627 1.00 21.22 31 LEU B O 1
ATOM 1453 N N . PHE B 1 32 ? -5.113 45.368 -0.945 1.00 21.11 32 PHE B N 1
ATOM 1454 C CA . PHE B 1 32 ? -5.733 45.813 -2.170 1.00 21.56 32 PHE B CA 1
ATOM 1455 C C . PHE B 1 32 ? -4.746 46.396 -3.151 1.00 21.28 32 PHE B C 1
ATOM 1456 O O . PHE B 1 32 ? -3.756 47.019 -2.761 1.00 22.08 32 PHE B O 1
ATOM 1464 N N . ILE B 1 33 ? -5.051 46.205 -4.434 1.00 21.31 33 ILE B N 1
ATOM 1465 C CA . ILE B 1 33 ? -4.493 47.046 -5.495 1.00 21.90 33 ILE B CA 1
ATOM 1466 C C . ILE B 1 33 ? -5.224 48.370 -5.317 1.00 22.64 33 ILE B C 1
ATOM 1467 O O . ILE B 1 33 ? -6.432 48.369 -5.149 1.00 23.89 33 ILE B O 1
ATOM 1472 N N . VAL B 1 34 ? -4.499 49.451 -5.315 1.00 23.73 34 VAL B N 1
ATOM 1473 C CA . VAL B 1 34 ? -5.086 50.737 -4.973 1.00 25.02 34 VAL B CA 1
ATOM 1474 C C . VAL B 1 34 ? -5.272 51.699 -6.147 1.00 25.80 34 VAL B C 1
ATOM 1475 O O . VAL B 1 34 ? -5.859 52.724 -5.996 1.00 25.81 34 VAL B O 1
ATOM 1479 N N . LYS B 1 35 ? -4.780 51.324 -7.307 1.00 25.91 35 LYS B N 1
ATOM 1480 C CA . LYS B 1 35 ? -4.955 52.098 -8.523 1.00 26.49 35 LYS B CA 1
ATOM 1481 C C . LYS B 1 35 ? -4.951 51.181 -9.771 1.00 27.03 35 LYS B C 1
ATOM 1482 O O . LYS B 1 35 ? -4.191 50.259 -9.846 1.00 26.30 35 LYS B O 1
ATOM 1488 N N . ASP B 1 36 ? -5.841 51.436 -10.706 1.00 26.77 36 ASP B N 1
ATOM 1489 C CA . ASP B 1 36 ? -5.829 50.768 -11.985 1.00 28.05 36 ASP B CA 1
ATOM 1490 C C . ASP B 1 36 ? -4.468 50.912 -12.640 1.00 27.27 36 ASP B C 1
ATOM 1491 O O . ASP B 1 36 ? -3.901 51.936 -12.624 1.00 27.87 36 ASP B O 1
ATOM 1496 N N . GLU B 1 37 ? -3.973 49.845 -13.234 1.00 26.52 37 GLU B N 1
ATOM 1497 C CA . GLU B 1 37 ? -2.645 49.837 -13.799 1.00 25.90 37 GLU B CA 1
ATOM 1498 C C . GLU B 1 37 ? -2.565 48.795 -14.908 1.00 24.79 37 GLU B C 1
ATOM 1499 O O . GLU B 1 37 ? -3.156 47.734 -14.801 1.00 24.11 37 GLU B O 1
ATOM 1505 N N . VAL B 1 38 ? -1.830 49.104 -15.969 1.00 23.81 38 VAL B N 1
ATOM 1506 C CA . VAL B 1 38 ? -1.600 48.126 -17.041 1.00 22.98 38 VAL B CA 1
ATOM 1507 C C . VAL B 1 38 ? -0.213 47.532 -16.862 1.00 22.09 38 VAL B C 1
ATOM 1508 O O . VAL B 1 38 ? 0.780 48.256 -16.787 1.00 22.16 38 VAL B O 1
ATOM 1512 N N . LEU B 1 39 ? -0.153 46.204 -16.763 1.00 21.16 39 LEU B N 1
ATOM 1513 C CA . LEU B 1 39 ? 1.128 45.505 -16.709 1.00 20.27 39 LEU B CA 1
ATOM 1514 C C . LEU B 1 39 ? 1.501 45.077 -18.109 1.00 19.51 39 LEU B C 1
ATOM 1515 O O . LEU B 1 39 ? 0.714 44.416 -18.776 1.00 20.07 39 LEU B O 1
ATOM 1520 N N . LYS B 1 40 ? 2.706 45.432 -18.537 1.00 19.33 40 LYS B N 1
ATOM 1521 C CA . LYS B 1 40 ? 3.167 45.053 -19.871 1.00 19.51 40 LYS B CA 1
ATOM 1522 C C . LYS B 1 40 ? 3.283 43.530 -19.995 1.00 19.66 40 LYS B C 1
ATOM 1523 O O . LYS B 1 40 ? 3.488 42.835 -18.995 1.00 18.15 40 LYS B O 1
ATOM 1529 N N . PRO B 1 41 ? 3.151 43.005 -21.221 1.00 19.13 41 PRO B N 1
ATOM 1530 C CA . PRO B 1 41 ? 3.398 41.588 -21.482 1.00 18.56 41 PRO B CA 1
ATOM 1531 C C . PRO B 1 41 ? 4.805 41.179 -21.069 1.00 18.17 41 PRO B C 1
ATOM 1532 O O . PRO B 1 41 ? 5.753 41.985 -21.184 1.00 18.03 41 PRO B O 1
ATOM 1536 N N . LYS B 1 42 ? 4.931 39.959 -20.542 1.00 17.49 42 LYS B N 1
ATOM 1537 C CA . LYS B 1 42 ? 6.235 39.368 -20.229 1.00 17.53 42 LYS B CA 1
ATOM 1538 C C . LYS B 1 42 ? 7.104 40.361 -19.466 1.00 17.33 42 LYS B C 1
ATOM 1539 O O . LYS B 1 42 ? 8.211 40.735 -19.918 1.00 16.57 42 LYS B O 1
ATOM 1545 N N . SER B 1 43 ? 6.598 40.788 -18.305 1.00 16.54 43 SER B N 1
ATOM 1546 C CA . SER B 1 43 ? 7.227 41.860 -17.533 1.00 16.69 43 SER B CA 1
ATOM 1547 C C . SER B 1 43 ? 7.236 41.580 -16.040 1.00 15.99 43 SER B C 1
ATOM 1548 O O . SER B 1 43 ? 6.514 40.712 -15.569 1.00 16.26 43 SER B O 1
ATOM 1551 N N . THR B 1 44 ? 8.053 42.344 -15.328 1.00 16.23 44 THR B N 1
ATOM 1552 C CA . THR B 1 44 ? 7.986 42.429 -13.858 1.00 16.08 44 THR B CA 1
ATOM 1553 C C . THR B 1 44 ? 7.676 43.880 -13.514 1.00 16.69 44 THR B C 1
ATOM 1554 O O . THR B 1 44 ? 8.350 44.793 -14.006 1.00 16.65 44 THR B O 1
ATOM 1558 N N . THR B 1 45 ? 6.662 44.083 -12.687 1.00 16.92 45 THR B N 1
ATOM 1559 C CA . THR B 1 45 ? 6.260 45.422 -12.300 1.00 17.90 45 THR B CA 1
ATOM 1560 C C . THR B 1 45 ? 6.265 45.521 -10.790 1.00 18.20 45 THR B C 1
ATOM 1561 O O . THR B 1 45 ? 5.673 44.671 -10.133 1.00 18.60 45 THR B O 1
ATOM 1565 N N . PHE B 1 46 ? 6.910 46.561 -10.251 1.00 18.25 46 PHE B N 1
ATOM 1566 C CA . PHE B 1 46 ? 6.839 46.829 -8.812 1.00 19.53 46 PHE B CA 1
ATOM 1567 C C . PHE B 1 46 ? 5.572 47.610 -8.537 1.00 19.75 46 PHE B C 1
ATOM 1568 O O . PHE B 1 46 ? 5.524 48.825 -8.774 1.00 21.13 46 PHE B O 1
ATOM 1576 N N . VAL B 1 47 ? 4.547 46.935 -8.068 1.00 19.08 47 VAL B N 1
ATOM 1577 C CA . VAL B 1 47 ? 3.252 47.518 -7.871 1.00 18.94 47 VAL B CA 1
ATOM 1578 C C . VAL B 1 47 ? 3.162 48.025 -6.432 1.00 20.55 47 VAL B C 1
ATOM 1579 O O . VAL B 1 47 ? 3.295 47.295 -5.492 1.00 19.90 47 VAL B O 1
ATOM 1583 N N . LYS B 1 48 ? 2.926 49.314 -6.296 1.00 20.89 48 LYS B N 1
ATOM 1584 C CA . LYS B 1 48 ? 2.874 49.913 -4.987 1.00 21.62 48 LYS B CA 1
ATOM 1585 C C . LYS B 1 48 ? 1.506 49.798 -4.357 1.00 21.28 48 LYS B C 1
ATOM 1586 O O . LYS B 1 48 ? 0.527 50.082 -4.952 1.00 21.44 48 LYS B O 1
ATOM 1592 N N . LEU B 1 49 ? 1.475 49.369 -3.120 1.00 20.72 49 LEU B N 1
ATOM 1593 C CA . LEU B 1 49 ? 0.242 49.072 -2.492 1.00 20.90 49 LEU B CA 1
ATOM 1594 C C . LEU B 1 49 ? -0.317 50.186 -1.584 1.00 21.69 49 LEU B C 1
ATOM 1595 O O . LEU B 1 49 ? -1.332 50.017 -1.027 1.00 21.42 49 LEU B O 1
ATOM 1600 N N . GLY B 1 50 ? 0.390 51.294 -1.478 1.00 22.72 50 GLY B N 1
ATOM 1601 C CA . GLY B 1 50 ? -0.173 52.520 -0.888 1.00 23.22 50 GLY B CA 1
ATOM 1602 C C . GLY B 1 50 ? -0.294 52.495 0.626 1.00 24.58 50 GLY B C 1
ATOM 1603 O O . GLY B 1 50 ? -1.058 53.279 1.210 1.00 24.79 50 GLY B O 1
ATOM 1604 N N . ILE B 1 51 ? 0.474 51.606 1.250 1.00 24.14 51 ILE B N 1
ATOM 1605 C CA . ILE B 1 51 ? 0.515 51.459 2.704 1.00 24.78 51 ILE B CA 1
ATOM 1606 C C . ILE B 1 51 ? 1.918 51.199 3.205 1.00 25.24 51 ILE B C 1
ATOM 1607 O O . ILE B 1 51 ? 2.785 50.682 2.477 1.00 25.12 51 ILE B O 1
ATOM 1612 N N . LYS B 1 52 ? 2.147 51.580 4.458 1.00 25.66 52 LYS B N 1
ATOM 1613 C CA . LYS B 1 52 ? 3.313 51.165 5.199 1.00 26.28 52 LYS B CA 1
ATOM 1614 C C . LYS B 1 52 ? 2.734 50.398 6.379 1.00 26.15 52 LYS B C 1
ATOM 1615 O O . LYS B 1 52 ? 1.564 50.603 6.744 1.00 25.49 52 LYS B O 1
ATOM 1621 N N . ALA B 1 53 ? 3.522 49.494 6.960 1.00 25.98 53 ALA B N 1
ATOM 1622 C CA . ALA B 1 53 ? 3.015 48.686 8.066 1.00 25.70 53 ALA B CA 1
ATOM 1623 C C . ALA B 1 53 ? 4.120 48.145 8.952 1.00 26.18 53 ALA B C 1
ATOM 1624 O O . ALA B 1 53 ? 5.209 47.816 8.478 1.00 26.31 53 ALA B O 1
ATOM 1626 N N . ILE B 1 54 ? 3.841 48.071 10.251 1.00 26.01 54 ILE B N 1
ATOM 1627 C CA . ILE B 1 54 ? 4.694 47.322 11.164 1.00 26.22 54 ILE B CA 1
ATOM 1628 C C . ILE B 1 54 ? 3.859 46.238 11.811 1.00 25.65 54 ILE B C 1
ATOM 1629 O O . ILE B 1 54 ? 2.643 46.366 11.939 1.00 25.93 54 ILE B O 1
ATOM 1634 N N . ALA B 1 55 ? 4.512 45.152 12.190 1.00 25.19 55 ALA B N 1
ATOM 1635 C CA . ALA B 1 55 ? 3.815 44.037 12.802 1.00 24.53 55 ALA B CA 1
ATOM 1636 C C . ALA B 1 55 ? 4.300 43.918 14.222 1.00 24.13 55 ALA B C 1
ATOM 1637 O O . ALA B 1 55 ? 5.479 44.111 14.479 1.00 24.50 55 ALA B O 1
ATOM 1639 N N . LEU B 1 56 ? 3.381 43.601 15.129 1.00 23.84 56 LEU B N 1
ATOM 1640 C CA . LEU B 1 56 ? 3.705 43.444 16.552 1.00 23.88 56 LEU B CA 1
ATOM 1641 C C . LEU B 1 56 ? 3.306 42.070 17.059 1.00 23.46 56 LEU B C 1
ATOM 1642 O O . LEU B 1 56 ? 2.213 41.580 16.756 1.00 22.63 56 LEU B O 1
ATOM 1647 N N . GLN B 1 57 ? 4.212 41.451 17.814 1.00 23.82 57 GLN B N 1
ATOM 1648 C CA . GLN B 1 57 ? 3.986 40.137 18.428 1.00 25.63 57 GLN B CA 1
ATOM 1649 C C . GLN B 1 57 ? 4.550 40.179 19.845 1.00 25.44 57 GLN B C 1
ATOM 1650 O O . GLN B 1 57 ? 5.327 41.071 20.170 1.00 25.98 57 GLN B O 1
ATOM 1656 N N . TYR B 1 58 ? 4.200 39.230 20.680 1.00 26.62 58 TYR B N 1
ATOM 1657 C CA . TYR B 1 58 ? 4.851 39.107 21.968 1.00 27.23 58 TYR B CA 1
ATOM 1658 C C . TYR B 1 58 ? 6.299 38.717 21.805 1.00 28.87 58 TYR B C 1
ATOM 1659 O O . TYR B 1 58 ? 6.610 37.922 20.974 1.00 28.77 58 TYR B O 1
ATOM 1668 N N . LYS B 1 59 ? 7.161 39.278 22.632 1.00 30.09 59 LYS B N 1
ATOM 1669 C CA . LYS B 1 59 ? 8.560 38.924 22.651 1.00 31.97 59 LYS B CA 1
ATOM 1670 C C . LYS B 1 59 ? 8.778 37.470 22.995 1.00 33.18 59 LYS B C 1
ATOM 1671 O O . LYS B 1 59 ? 8.143 36.940 23.844 1.00 33.37 59 LYS B O 1
ATOM 1677 N N . SER B 1 60 ? 9.707 36.840 22.310 1.00 34.59 60 SER B N 1
ATOM 1678 C CA . SER B 1 60 ? 10.116 35.503 22.638 1.00 36.17 60 SER B CA 1
ATOM 1679 C C . SER B 1 60 ? 11.617 35.426 22.857 1.00 36.34 60 SER B C 1
ATOM 1680 O O . SER B 1 60 ? 12.335 36.185 22.314 1.00 37.06 60 SER B O 1
ATOM 1683 N N . ASN B 1 61 ? 12.051 34.498 23.681 1.00 36.61 61 ASN B N 1
ATOM 1684 C CA . ASN B 1 61 ? 13.471 34.204 23.837 1.00 36.57 61 ASN B CA 1
ATOM 1685 C C . ASN B 1 61 ? 13.907 33.349 22.645 1.00 36.36 61 ASN B C 1
ATOM 1686 O O . ASN B 1 61 ? 13.357 32.271 22.414 1.00 36.79 61 ASN B O 1
ATOM 1691 N N . TYR B 1 62 ? 14.876 33.849 21.888 1.00 35.66 62 TYR B N 1
ATOM 1692 C CA . TYR B 1 62 ? 15.417 33.119 20.745 1.00 35.28 62 TYR B CA 1
ATOM 1693 C C . TYR B 1 62 ? 16.912 32.920 20.920 1.00 34.69 62 TYR B C 1
ATOM 1694 O O . TYR B 1 62 ? 17.580 33.723 21.589 1.00 34.60 62 TYR B O 1
ATOM 1703 N N . TYR B 1 63 ? 17.437 31.858 20.319 1.00 33.89 63 TYR B N 1
ATOM 1704 C CA . TYR B 1 63 ? 18.864 31.566 20.393 1.00 33.69 63 TYR B CA 1
ATOM 1705 C C . TYR B 1 63 ? 19.662 32.386 19.375 1.00 34.38 63 TYR B C 1
ATOM 1706 O O . TYR B 1 63 ? 19.373 32.362 18.181 1.00 33.39 63 TYR B O 1
ATOM 1715 N N . TYR B 1 64 ? 20.660 33.125 19.833 1.00 35.15 64 TYR B N 1
ATOM 1716 C CA . TYR B 1 64 ? 21.431 34.015 19.001 1.00 36.71 64 TYR B CA 1
ATOM 1717 C C . TYR B 1 64 ? 22.831 34.158 19.548 1.00 37.75 64 TYR B C 1
ATOM 1718 O O . TYR B 1 64 ? 23.006 34.171 20.731 1.00 38.38 64 TYR B O 1
ATOM 1727 N N . LYS B 1 65 ? 23.799 34.267 18.659 1.00 38.32 65 LYS B N 1
ATOM 1728 C CA . LYS B 1 65 ? 25.221 34.204 18.961 1.00 39.26 65 LYS B CA 1
ATOM 1729 C C . LYS B 1 65 ? 25.590 33.046 19.841 1.00 39.59 65 LYS B C 1
ATOM 1730 O O . LYS B 1 65 ? 26.370 32.210 19.467 1.00 40.45 65 LYS B O 1
ATOM 1736 N N . ASN B 1 80 ? 5.223 41.524 27.074 1.00 37.94 80 ASN B N 1
ATOM 1737 C CA . ASN B 1 80 ? 5.800 42.641 26.345 1.00 38.02 80 ASN B CA 1
ATOM 1738 C C . ASN B 1 80 ? 5.830 42.395 24.833 1.00 37.08 80 ASN B C 1
ATOM 1739 O O . ASN B 1 80 ? 5.865 41.246 24.377 1.00 36.80 80 ASN B O 1
ATOM 1744 N N . ILE B 1 81 ? 5.833 43.489 24.077 1.00 36.00 81 ILE B N 1
ATOM 1745 C CA . ILE B 1 81 ? 5.581 43.461 22.640 1.00 35.34 81 ILE B CA 1
ATOM 1746 C C . ILE B 1 81 ? 6.771 43.996 21.856 1.00 34.39 81 ILE B C 1
ATOM 1747 O O . ILE B 1 81 ? 7.441 44.933 22.292 1.00 34.30 81 ILE B O 1
ATOM 1752 N N . VAL B 1 82 ? 7.021 43.401 20.688 1.00 32.83 82 VAL B N 1
ATOM 1753 C CA . VAL B 1 82 ? 8.100 43.842 19.810 1.00 31.82 82 VAL B CA 1
ATOM 1754 C C . VAL B 1 82 ? 7.617 43.859 18.370 1.00 30.80 82 VAL B C 1
ATOM 1755 O O . VAL B 1 82 ? 6.745 43.068 17.987 1.00 29.98 82 VAL B O 1
ATOM 1759 N N . ASN B 1 83 ? 8.166 44.773 17.583 1.00 30.11 83 ASN B N 1
ATOM 1760 C CA . ASN B 1 83 ? 7.884 44.744 16.162 1.00 29.73 83 ASN B CA 1
ATOM 1761 C C . ASN B 1 83 ? 8.712 43.619 15.549 1.00 28.21 83 ASN B C 1
ATOM 1762 O O . ASN B 1 83 ? 9.856 43.369 15.940 1.00 28.23 83 ASN B O 1
ATOM 1767 N N . THR B 1 84 ? 8.084 42.896 14.635 1.00 26.53 84 THR B N 1
ATOM 1768 C CA A THR B 1 84 ? 8.678 41.676 14.105 0.50 25.32 84 THR B CA 1
ATOM 1769 C CA B THR B 1 84 ? 8.622 41.652 14.133 0.50 25.83 84 THR B CA 1
ATOM 1770 C C . THR B 1 84 ? 8.626 41.688 12.600 1.00 24.76 84 THR B C 1
ATOM 1771 O O . THR B 1 84 ? 7.926 42.496 11.992 1.00 23.44 84 THR B O 1
ATOM 1778 N N . SER B 1 85 ? 9.403 40.802 11.995 1.00 23.25 85 SER B N 1
ATOM 1779 C CA . SER B 1 85 ? 9.325 40.620 10.560 1.00 22.65 85 SER B CA 1
ATOM 1780 C C . SER B 1 85 ? 8.010 39.933 10.204 1.00 21.31 85 SER B C 1
ATOM 1781 O O . SER B 1 85 ? 7.415 39.242 11.039 1.00 21.63 85 SER B O 1
ATOM 1784 N N . PHE B 1 86 ? 7.557 40.111 8.959 1.00 19.30 86 PHE B N 1
ATOM 1785 C CA . PHE B 1 86 ? 6.349 39.443 8.500 1.00 18.56 86 PHE B CA 1
ATOM 1786 C C . PHE B 1 86 ? 6.457 39.146 6.995 1.00 16.88 86 PHE B C 1
ATOM 1787 O O . PHE B 1 86 ? 7.474 39.468 6.381 1.00 17.15 86 PHE B O 1
ATOM 1795 N N . LEU B 1 87 ? 5.445 38.480 6.459 1.00 16.21 87 LEU B N 1
ATOM 1796 C CA . LEU B 1 87 ? 5.494 37.920 5.084 1.00 15.63 87 LEU B CA 1
ATOM 1797 C C . LEU B 1 87 ? 4.406 38.470 4.162 1.00 16.18 87 LEU B C 1
ATOM 1798 O O . LEU B 1 87 ? 3.284 38.788 4.589 1.00 16.60 87 LEU B O 1
ATOM 1803 N N . LEU B 1 88 ? 4.743 38.551 2.874 1.00 15.52 88 LEU B N 1
ATOM 1804 C CA . LEU B 1 88 ? 3.789 38.894 1.840 1.00 15.09 88 LEU B CA 1
ATOM 1805 C C . LEU B 1 88 ? 3.597 37.660 0.964 1.00 15.08 88 LEU B C 1
ATOM 1806 O O . LEU B 1 88 ? 4.538 37.254 0.268 1.00 14.88 88 LEU B O 1
ATOM 1811 N N . PHE B 1 89 ? 2.416 37.044 1.056 1.00 13.79 89 PHE B N 1
ATOM 1812 C CA . PHE B 1 89 ? 2.054 35.841 0.286 1.00 13.82 89 PHE B CA 1
ATOM 1813 C C . PHE B 1 89 ? 1.181 36.239 -0.881 1.00 13.63 89 PHE B C 1
ATOM 1814 O O . PHE B 1 89 ? 0.338 37.133 -0.755 1.00 13.73 89 PHE B O 1
ATOM 1822 N N . PRO B 1 90 ? 1.303 35.532 -2.015 1.00 13.92 90 PRO B N 1
ATOM 1823 C CA . PRO B 1 90 ? 0.200 35.584 -2.962 1.00 14.27 90 PRO B CA 1
ATOM 1824 C C . PRO B 1 90 ? -1.093 35.052 -2.356 1.00 14.43 90 PRO B C 1
ATOM 1825 O O . PRO B 1 90 ? -1.078 34.156 -1.498 1.00 14.63 90 PRO B O 1
ATOM 1829 N N . ARG B 1 91 ? -2.223 35.606 -2.773 1.00 14.75 91 ARG B N 1
ATOM 1830 C CA . ARG B 1 91 ? -3.500 34.929 -2.546 1.00 15.44 91 ARG B CA 1
ATOM 1831 C C . ARG B 1 91 ? -3.629 33.729 -3.479 1.00 15.58 91 ARG B C 1
ATOM 1832 O O . ARG B 1 91 ? -3.142 33.761 -4.622 1.00 15.63 91 ARG B O 1
ATOM 1840 N N . SER B 1 92 ? -4.314 32.679 -3.030 1.00 15.31 92 SER B N 1
ATOM 1841 C CA . SER B 1 92 ? -4.477 31.491 -3.863 1.00 15.65 92 SER B CA 1
ATOM 1842 C C . SER B 1 92 ? -5.130 31.851 -5.194 1.00 16.02 92 SER B C 1
ATOM 1843 O O . SER B 1 92 ? -4.826 31.267 -6.212 1.00 16.58 92 SER B O 1
ATOM 1846 N N . SER B 1 93 ? -6.009 32.853 -5.175 1.00 16.52 93 SER B N 1
ATOM 1847 C CA . SER B 1 93 ? -6.714 33.249 -6.400 1.00 17.15 93 SER B CA 1
ATOM 1848 C C . SER B 1 93 ? -5.822 33.925 -7.438 1.00 16.59 93 SER B C 1
ATOM 1849 O O . SER B 1 93 ? -6.265 34.109 -8.583 1.00 17.49 93 SER B O 1
ATOM 1852 N N . ILE B 1 94 ? -4.594 34.303 -7.078 1.00 15.00 94 ILE B N 1
ATOM 1853 C CA . ILE B 1 94 ? -3.662 34.799 -8.110 1.00 15.61 94 ILE B CA 1
ATOM 1854 C C . ILE B 1 94 ? -3.472 33.755 -9.208 1.00 15.72 94 ILE B C 1
ATOM 1855 O O . ILE B 1 94 ? -3.171 34.100 -10.358 1.00 15.49 94 ILE B O 1
ATOM 1860 N N . SER B 1 95 ? -3.665 32.482 -8.851 1.00 15.34 95 SER B N 1
ATOM 1861 C CA A SER B 1 95 ? -3.429 31.359 -9.761 0.50 15.63 95 SER B CA 1
ATOM 1862 C CA B SER B 1 95 ? -3.423 31.367 -9.765 0.50 16.05 95 SER B CA 1
ATOM 1863 C C . SER B 1 95 ? -4.314 31.427 -10.999 1.00 16.73 95 SER B C 1
ATOM 1864 O O . SER B 1 95 ? -3.964 30.895 -12.039 1.00 16.97 95 SER B O 1
ATOM 1869 N N . LYS B 1 96 ? -5.472 32.083 -10.860 1.00 17.75 96 LYS B N 1
ATOM 1870 C CA . LYS B 1 96 ? -6.448 32.212 -11.956 1.00 19.71 96 LYS B CA 1
ATOM 1871 C C . LYS B 1 96 ? -6.090 33.327 -12.944 1.00 19.50 96 LYS B C 1
ATOM 1872 O O . LYS B 1 96 ? -6.756 33.466 -13.996 1.00 20.73 96 LYS B O 1
ATOM 1878 N N . THR B 1 97 ? -5.051 34.093 -12.619 1.00 17.79 97 THR B N 1
ATOM 1879 C CA . THR B 1 97 ? -4.510 35.167 -13.459 1.00 18.02 97 THR B CA 1
ATOM 1880 C C . THR B 1 97 ? -3.175 34.709 -14.067 1.00 17.27 97 THR B C 1
ATOM 1881 O O . THR B 1 97 ? -2.646 33.662 -13.668 1.00 16.35 97 THR B O 1
ATOM 1885 N N . PRO B 1 98 ? -2.604 35.487 -15.013 1.00 17.02 98 PRO B N 1
ATOM 1886 C CA . PRO B 1 98 ? -1.249 35.175 -15.440 1.00 16.09 98 PRO B CA 1
ATOM 1887 C C . PRO B 1 98 ? -0.168 35.811 -14.578 1.00 15.42 98 PRO B C 1
ATOM 1888 O O . PRO B 1 98 ? 1.014 35.746 -14.939 1.00 14.93 98 PRO B O 1
ATOM 1892 N N . LEU B 1 99 ? -0.547 36.404 -13.437 1.00 13.78 99 LEU B N 1
ATOM 1893 C CA . LEU B 1 99 ? 0.409 37.125 -12.603 1.00 13.21 99 LEU B CA 1
ATOM 1894 C C . LEU B 1 99 ? 0.981 36.211 -11.523 1.00 12.81 99 LEU B C 1
ATOM 1895 O O . LEU B 1 99 ? 0.239 35.440 -10.910 1.00 12.91 99 LEU B O 1
ATOM 1900 N N . ARG B 1 100 ? 2.273 36.366 -11.271 1.00 12.59 100 ARG B N 1
ATOM 1901 C CA . ARG B 1 100 ? 2.986 35.527 -10.294 1.00 12.51 100 ARG B CA 1
ATOM 1902 C C . ARG B 1 100 ? 3.897 36.421 -9.467 1.00 13.02 100 ARG B C 1
ATOM 1903 O O . ARG B 1 100 ? 4.455 37.398 -9.974 1.00 13.70 100 ARG B O 1
ATOM 1911 N N . LEU B 1 101 ? 4.055 36.118 -8.180 1.00 12.14 101 LEU B N 1
ATOM 1912 C CA . LEU B 1 101 ? 4.908 36.953 -7.338 1.00 12.62 101 LEU B CA 1
ATOM 1913 C C . LEU B 1 101 ? 6.377 36.609 -7.595 1.00 13.17 101 LEU B C 1
ATOM 1914 O O . LEU B 1 101 ? 6.810 35.468 -7.407 1.00 13.98 101 LEU B O 1
ATOM 1919 N N . ALA B 1 102 ? 7.139 37.605 -8.034 1.00 12.98 102 ALA B N 1
ATOM 1920 C CA . ALA B 1 102 ? 8.478 37.377 -8.578 1.00 13.70 102 ALA B CA 1
ATOM 1921 C C . ALA B 1 102 ? 9.416 36.782 -7.550 1.00 14.02 102 ALA B C 1
ATOM 1922 O O . ALA B 1 102 ? 10.198 35.879 -7.868 1.00 14.63 102 ALA B O 1
ATOM 1924 N N . ASN B 1 103 ? 9.350 37.297 -6.327 1.00 13.82 103 ASN B N 1
ATOM 1925 C CA . ASN B 1 103 ? 10.234 36.826 -5.259 1.00 13.44 103 ASN B CA 1
ATOM 1926 C C . ASN B 1 103 ? 9.628 35.701 -4.390 1.00 13.20 103 ASN B C 1
ATOM 1927 O O . ASN B 1 103 ? 10.154 35.414 -3.300 1.00 13.64 103 ASN B O 1
ATOM 1932 N N . SER B 1 104 ? 8.566 35.057 -4.914 1.00 12.56 104 SER B N 1
ATOM 1933 C CA . SER B 1 104 ? 7.885 33.882 -4.301 1.00 12.74 104 SER B CA 1
ATOM 1934 C C . SER B 1 104 ? 7.048 34.277 -3.089 1.00 12.07 104 SER B C 1
ATOM 1935 O O . SER B 1 104 ? 5.829 34.199 -3.109 1.00 12.21 104 SER B O 1
ATOM 1938 N N . ILE B 1 105 ? 7.737 34.642 -2.023 1.00 12.69 105 ILE B N 1
ATOM 1939 C CA . ILE B 1 105 ? 7.115 35.165 -0.801 1.00 13.18 105 ILE B CA 1
ATOM 1940 C C . ILE B 1 105 ? 7.970 36.338 -0.386 1.00 13.23 105 ILE B C 1
ATOM 1941 O O . ILE B 1 105 ? 9.200 36.226 -0.329 1.00 15.08 105 ILE B O 1
ATOM 1946 N N . GLY B 1 106 ? 7.339 37.479 -0.125 1.00 14.20 106 GLY B N 1
ATOM 1947 C CA . GLY B 1 106 ? 8.079 38.659 0.303 1.00 15.25 106 GLY B CA 1
ATOM 1948 C C . GLY B 1 106 ? 8.404 38.623 1.783 1.00 16.75 106 GLY B C 1
ATOM 1949 O O . GLY B 1 106 ? 7.571 38.197 2.597 1.00 16.47 106 GLY B O 1
ATOM 1950 N N . LEU B 1 107 ? 9.620 39.034 2.127 1.00 16.62 107 LEU B N 1
ATOM 1951 C CA . LEU B 1 107 ? 10.019 39.120 3.536 1.00 18.59 107 LEU B CA 1
ATOM 1952 C C . LEU B 1 107 ? 10.141 40.588 3.894 1.00 19.33 107 LEU B C 1
ATOM 1953 O O . LEU B 1 107 ? 10.940 41.316 3.308 1.00 20.07 107 LEU B O 1
ATOM 1958 N N . ILE B 1 108 ? 9.298 41.037 4.816 1.00 20.94 108 ILE B N 1
ATOM 1959 C CA . ILE B 1 108 ? 9.355 42.428 5.249 1.00 22.27 108 ILE B CA 1
ATOM 1960 C C . ILE B 1 108 ? 10.078 42.404 6.601 1.00 23.97 108 ILE B C 1
ATOM 1961 O O . ILE B 1 108 ? 9.517 41.895 7.559 1.00 23.69 108 ILE B O 1
ATOM 1966 N N . ASP B 1 109 ? 11.324 42.894 6.672 1.00 25.74 109 ASP B N 1
ATOM 1967 C CA A ASP B 1 109 ? 12.085 42.851 7.923 0.50 26.95 109 ASP B CA 1
ATOM 1968 C CA B ASP B 1 109 ? 12.093 42.847 7.928 0.50 26.97 109 ASP B CA 1
ATOM 1969 C C . ASP B 1 109 ? 11.499 43.784 8.974 1.00 27.49 109 ASP B C 1
ATOM 1970 O O . ASP B 1 109 ? 10.864 44.774 8.636 1.00 27.76 109 ASP B O 1
ATOM 1979 N N . ALA B 1 110 ?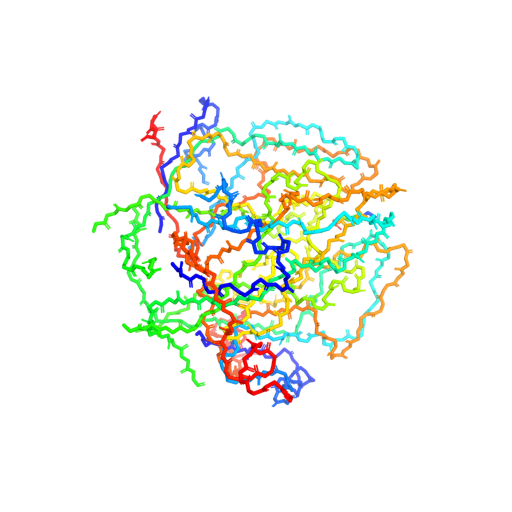 11.712 43.442 10.240 1.00 28.68 110 ALA B N 1
ATOM 1980 C CA . ALA B 1 110 ? 11.233 44.256 11.365 1.00 30.15 110 ALA B CA 1
ATOM 1981 C C . ALA B 1 110 ? 11.596 45.745 11.246 1.00 31.21 110 ALA B C 1
ATOM 1982 O O . ALA B 1 110 ? 10.816 46.610 11.651 1.00 32.53 110 ALA B O 1
ATOM 1984 N N . GLY B 1 111 ? 12.763 46.036 10.679 1.00 31.94 111 GLY B N 1
ATOM 1985 C CA . GLY B 1 111 ? 13.233 47.424 10.518 1.00 32.58 111 GLY B CA 1
ATOM 1986 C C . GLY B 1 111 ? 12.652 48.237 9.366 1.00 32.49 111 GLY B C 1
ATOM 1987 O O . GLY B 1 111 ? 12.901 49.442 9.275 1.00 32.75 111 GLY B O 1
ATOM 1988 N N . TYR B 1 112 ? 11.866 47.606 8.489 1.00 31.95 112 TYR B N 1
ATOM 1989 C CA . TYR B 1 112 ? 11.366 48.296 7.291 1.00 31.27 112 TYR B CA 1
ATOM 1990 C C . TYR B 1 112 ? 10.271 49.329 7.584 1.00 31.61 112 TYR B C 1
ATOM 1991 O O . TYR B 1 112 ? 9.299 49.033 8.273 1.00 32.24 112 TYR B O 1
ATOM 2000 N N . ARG B 1 113 ? 10.430 50.525 7.017 1.00 31.88 113 ARG B N 1
ATOM 2001 C CA . ARG B 1 113 ? 9.488 51.640 7.213 1.00 32.23 113 ARG B CA 1
ATOM 2002 C C . ARG B 1 113 ? 8.923 52.195 5.889 1.00 31.25 113 ARG B C 1
ATOM 2003 O O . ARG B 1 113 ? 8.197 53.199 5.871 1.00 31.03 113 ARG B O 1
ATOM 2011 N N . GLY B 1 114 ? 9.244 51.533 4.779 1.00 29.76 114 GLY B N 1
ATOM 2012 C CA . GLY B 1 114 ? 8.782 51.992 3.480 1.00 28.43 114 GLY B CA 1
ATOM 2013 C C . GLY B 1 114 ? 7.428 51.473 3.040 1.00 27.32 114 GLY B C 1
ATOM 2014 O O . GLY B 1 114 ? 6.755 50.737 3.759 1.00 27.32 114 GLY B O 1
ATOM 2015 N N . GLU B 1 115 ? 7.022 51.875 1.843 1.00 26.36 115 GLU B N 1
ATOM 2016 C CA . GLU B 1 115 ? 5.775 51.421 1.261 1.00 25.30 115 GLU B CA 1
ATOM 2017 C C . GLU B 1 115 ? 5.908 49.942 0.909 1.00 24.45 115 GLU B C 1
ATOM 2018 O O . GLU B 1 115 ? 6.989 49.493 0.528 1.00 25.25 115 GLU B O 1
ATOM 2024 N N . ILE B 1 116 ? 4.820 49.195 1.059 1.00 23.26 116 ILE B N 1
ATOM 2025 C CA . ILE B 1 116 ? 4.832 47.765 0.730 1.00 22.05 116 ILE B CA 1
ATOM 2026 C C . ILE B 1 116 ? 4.587 47.638 -0.770 1.00 20.98 116 ILE B C 1
ATOM 2027 O O . ILE B 1 116 ? 3.660 48.242 -1.305 1.00 20.68 116 ILE B O 1
ATOM 2032 N N . ILE B 1 117 ? 5.410 46.834 -1.433 1.00 19.66 117 ILE B N 1
ATOM 2033 C CA . ILE B 1 117 ? 5.336 46.672 -2.873 1.00 19.54 117 ILE B CA 1
ATOM 2034 C C . ILE B 1 117 ? 5.182 45.192 -3.205 1.00 18.35 117 ILE B C 1
ATOM 2035 O O . ILE B 1 117 ? 5.768 44.358 -2.520 1.00 18.31 117 ILE B O 1
ATOM 2040 N N . ALA B 1 118 ? 4.363 44.881 -4.209 1.00 17.09 118 ALA B N 1
ATOM 2041 C CA . ALA B 1 118 ? 4.299 43.525 -4.778 1.00 16.42 118 ALA B CA 1
ATOM 2042 C C . ALA B 1 118 ? 5.003 43.521 -6.132 1.00 16.12 118 ALA B C 1
ATOM 2043 O O . ALA B 1 118 ? 4.612 44.240 -7.025 1.00 16.41 118 ALA B O 1
ATOM 2045 N N . ALA B 1 119 ? 6.019 42.676 -6.281 1.00 15.09 119 ALA B N 1
ATOM 2046 C CA . ALA B 1 119 ? 6.735 42.540 -7.544 1.00 15.20 119 ALA B CA 1
ATOM 2047 C C . ALA B 1 119 ? 6.010 41.465 -8.321 1.00 15.35 119 ALA B C 1
ATOM 2048 O O . ALA B 1 119 ? 6.109 40.284 -7.987 1.00 14.25 119 ALA B O 1
ATOM 2050 N N . LEU B 1 120 ? 5.238 41.879 -9.324 1.00 14.77 120 LEU B N 1
ATOM 2051 C CA . LEU B 1 120 ? 4.377 40.976 -10.071 1.00 14.13 120 LEU B CA 1
ATOM 2052 C C . LEU B 1 120 ? 4.925 40.723 -11.450 1.00 15.03 120 LEU B C 1
ATOM 2053 O O . LEU B 1 120 ? 5.165 41.653 -12.219 1.00 15.93 120 LEU B O 1
ATOM 2058 N N . ASP B 1 121 ? 5.157 39.448 -11.739 1.00 13.97 121 ASP B N 1
ATOM 2059 C CA . ASP B 1 121 ? 5.476 39.003 -13.086 1.00 13.36 121 ASP B CA 1
ATOM 2060 C C . ASP B 1 121 ? 4.201 38.776 -13.881 1.00 13.89 121 ASP B C 1
ATOM 2061 O O . ASP B 1 121 ? 3.315 38.004 -13.478 1.00 13.40 121 ASP B O 1
ATOM 2066 N N . ASN B 1 122 ? 4.099 39.455 -15.025 1.00 14.05 122 ASN B N 1
ATOM 2067 C CA . ASN B 1 122 ? 3.036 39.145 -15.944 1.00 14.57 122 ASN B CA 1
ATOM 2068 C C . ASN B 1 122 ? 3.543 38.145 -16.968 1.00 14.71 122 ASN B C 1
ATOM 2069 O O . ASN B 1 122 ? 4.369 38.489 -17.814 1.00 14.73 122 ASN B O 1
ATOM 2074 N N . THR B 1 123 ? 3.095 36.894 -16.842 1.00 14.46 123 THR B N 1
ATOM 2075 C CA . THR B 1 123 ? 3.617 35.809 -17.675 1.00 15.23 123 THR B CA 1
ATOM 2076 C C . THR B 1 123 ? 2.908 35.752 -19.025 1.00 16.25 123 THR B C 1
ATOM 2077 O O . THR B 1 123 ? 3.286 34.969 -19.891 1.00 17.03 123 THR B O 1
ATOM 2081 N N . SER B 1 124 ? 1.864 36.553 -19.176 1.00 16.58 124 SER B N 1
ATOM 2082 C CA . SER B 1 124 ? 1.114 36.623 -20.455 1.00 17.49 124 SER B CA 1
ATOM 2083 C C . SER B 1 124 ? 1.886 37.299 -21.595 1.00 17.66 124 SER B C 1
ATOM 2084 O O . SER B 1 124 ? 2.714 38.184 -21.360 1.00 16.16 124 SER B O 1
ATOM 2087 N N . ASP B 1 125 ? 1.589 36.842 -22.819 1.00 18.32 125 ASP B N 1
ATOM 2088 C CA A ASP B 1 125 ? 2.135 37.522 -23.994 0.50 18.97 125 ASP B CA 1
ATOM 2089 C CA B ASP B 1 125 ? 1.979 37.428 -24.116 0.50 19.72 125 ASP B CA 1
ATOM 2090 C C . ASP B 1 125 ? 1.351 38.791 -24.332 1.00 19.36 125 ASP B C 1
ATOM 2091 O O . ASP B 1 125 ? 1.749 39.544 -25.239 1.00 19.03 125 ASP B O 1
ATOM 2100 N N . GLN B 1 126 ? 0.293 39.055 -23.574 1.00 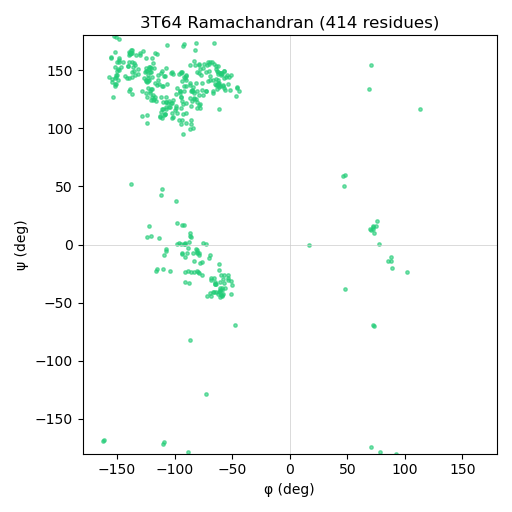18.70 126 GLN B N 1
ATOM 2101 C CA . GLN B 1 126 ? -0.471 40.292 -23.709 1.00 19.47 126 GLN B CA 1
ATOM 2102 C C . GLN B 1 126 ? -0.444 41.084 -22.417 1.00 20.02 126 GLN B C 1
ATOM 2103 O O . GLN B 1 126 ? -0.118 40.539 -21.359 1.00 19.26 126 GLN B O 1
ATOM 2109 N N . GLU B 1 127 ? -0.737 42.377 -22.503 1.00 19.99 127 GLU B N 1
ATOM 2110 C CA . GLU B 1 127 ? -0.847 43.190 -21.312 1.00 20.70 127 GLU B CA 1
ATOM 2111 C C . GLU B 1 127 ? -1.981 42.703 -20.409 1.00 20.03 127 GLU B C 1
ATOM 2112 O O . GLU B 1 127 ? -2.950 42.070 -20.856 1.00 19.50 127 GLU B O 1
ATOM 2118 N N . TYR B 1 128 ? -1.832 42.976 -19.119 1.00 20.35 128 TYR B N 1
ATOM 2119 C CA . TYR B 1 128 ? -2.836 42.586 -18.144 1.00 20.48 128 TYR B CA 1
ATOM 2120 C C . TYR B 1 128 ? -3.216 43.799 -17.305 1.00 20.78 128 TYR B C 1
ATOM 2121 O O . TYR B 1 128 ? -2.343 44.506 -16.786 1.00 20.11 128 TYR B O 1
ATOM 2130 N N . HIS B 1 129 ? -4.525 44.007 -17.160 1.00 21.80 129 HIS B N 1
ATOM 2131 C CA . HIS B 1 129 ? -5.082 45.140 -16.437 1.00 23.20 129 HIS B CA 1
ATOM 2132 C C . HIS B 1 129 ? -5.457 44.757 -15.008 1.00 22.76 129 HIS B C 1
ATOM 2133 O O . HIS B 1 129 ? -6.355 43.941 -14.799 1.00 24.36 129 HIS B O 1
ATOM 2140 N N . ILE B 1 130 ? -4.754 45.317 -14.033 1.00 22.79 130 ILE B N 1
ATOM 2141 C CA . ILE B 1 130 ? -5.177 45.184 -12.640 1.00 22.84 130 ILE B CA 1
ATOM 2142 C C . ILE B 1 130 ? -6.007 46.407 -12.274 1.00 23.97 130 ILE B C 1
ATOM 2143 O O . ILE B 1 130 ? -5.779 47.494 -12.814 1.00 24.27 130 ILE B O 1
ATOM 2148 N N . LYS B 1 131 ? -6.966 46.221 -11.376 1.00 24.66 131 LYS B N 1
ATOM 2149 C CA . LYS B 1 131 ? -7.869 47.323 -11.005 1.00 26.01 131 LYS B CA 1
ATOM 2150 C C . LYS B 1 131 ? -7.859 47.594 -9.537 1.00 26.03 131 LYS B C 1
ATOM 2151 O O . LYS B 1 131 ? -7.707 46.677 -8.737 1.00 25.42 131 LYS B O 1
ATOM 2157 N N . LYS B 1 132 ? -8.089 48.858 -9.181 1.00 26.18 132 LYS B N 1
ATOM 2158 C CA . LYS B 1 132 ? -8.379 49.218 -7.805 1.00 26.78 132 LYS B CA 1
ATOM 2159 C C . LYS B 1 132 ? -9.404 48.243 -7.231 1.00 26.43 132 LYS B C 1
ATOM 2160 O O . LYS B 1 132 ? -10.403 47.917 -7.889 1.00 26.18 132 LYS B O 1
ATOM 2166 N N . ASN B 1 133 ? -9.125 47.774 -6.008 1.00 26.56 133 ASN B N 1
ATOM 2167 C CA . ASN B 1 133 ? -9.945 46.809 -5.239 1.00 26.88 133 ASN B CA 1
ATOM 2168 C C . ASN B 1 133 ? -9.646 45.330 -5.502 1.00 26.64 133 ASN B C 1
ATOM 2169 O O . ASN B 1 133 ? -10.143 44.458 -4.774 1.00 26.23 133 ASN B O 1
ATOM 2174 N N . ASP B 1 134 ? -8.847 45.052 -6.538 1.00 25.29 134 ASP B N 1
ATOM 2175 C CA . ASP B 1 134 ? -8.332 43.699 -6.769 1.00 24.69 134 ASP B CA 1
ATOM 2176 C C . ASP B 1 134 ? -7.525 43.284 -5.542 1.00 23.05 134 ASP B C 1
ATOM 2177 O O . ASP B 1 134 ? -6.858 44.112 -4.903 1.00 22.26 134 ASP B O 1
ATOM 2182 N N . LYS B 1 135 ? -7.579 41.995 -5.215 1.00 22.06 135 LYS B N 1
ATOM 2183 C CA . LYS B 1 135 ? -6.830 41.473 -4.076 1.00 21.39 135 LYS B CA 1
ATOM 2184 C C . LYS B 1 135 ? -5.940 40.335 -4.565 1.00 20.22 135 LYS B C 1
ATOM 2185 O O . LYS B 1 135 ? -6.422 39.245 -4.835 1.00 21.38 135 LYS B O 1
ATOM 2191 N N . LEU B 1 136 ? -4.652 40.611 -4.686 1.00 18.71 136 LEU B N 1
ATOM 2192 C CA . LEU B 1 136 ? -3.722 39.616 -5.248 1.00 18.35 136 LEU B CA 1
ATOM 2193 C C . LEU B 1 136 ? -2.751 39.039 -4.232 1.00 17.41 136 LEU B C 1
ATOM 2194 O O . LEU B 1 136 ? -2.185 37.965 -4.457 1.00 16.23 136 LEU B O 1
ATOM 2199 N N . VAL B 1 137 ? -2.540 39.759 -3.128 1.00 16.67 137 VAL B N 1
ATOM 2200 C CA . VAL B 1 137 ? -1.535 39.388 -2.138 1.00 15.45 137 VAL B CA 1
ATOM 2201 C C . VAL B 1 137 ? -2.114 39.569 -0.730 1.00 16.03 137 VAL B C 1
ATOM 2202 O O . VAL B 1 137 ? -3.165 40.201 -0.555 1.00 16.35 137 VAL B O 1
ATOM 2206 N N . GLN B 1 138 ? -1.422 39.029 0.250 1.00 15.89 138 GLN B N 1
ATOM 2207 C CA . GLN B 1 138 ? -1.886 39.095 1.643 1.00 15.70 138 GLN B CA 1
ATOM 2208 C C . GLN B 1 138 ? -0.693 39.144 2.601 1.00 16.82 138 GLN B C 1
ATOM 2209 O O . GLN B 1 138 ? 0.380 38.592 2.310 1.00 15.81 138 GLN B O 1
ATOM 2215 N N . LEU B 1 139 ? -0.869 39.798 3.752 1.00 15.73 139 LEU B N 1
ATOM 2216 C CA . LEU B 1 139 ? 0.154 39.780 4.796 1.00 16.97 139 LEU B CA 1
ATOM 2217 C C . LEU B 1 139 ? -0.092 38.610 5.724 1.00 17.16 139 LEU B C 1
ATOM 2218 O O . LEU B 1 139 ? -1.232 38.303 6.008 1.00 17.48 139 LEU B O 1
ATOM 2223 N N . VAL B 1 140 ? 0.993 37.965 6.165 1.00 16.67 140 VAL B N 1
ATOM 2224 C CA . VAL B 1 140 ? 0.949 36.743 6.965 1.00 16.50 140 VAL B CA 1
ATOM 2225 C C . VAL B 1 140 ? 2.025 36.812 8.064 1.00 17.09 140 VAL B C 1
ATOM 2226 O O . VAL B 1 140 ? 3.103 37.364 7.860 1.00 16.82 140 VAL B O 1
ATOM 2230 N N . SER B 1 141 ? 1.714 36.276 9.245 1.00 17.88 141 SER B N 1
ATOM 2231 C CA . SER B 1 141 ? 2.704 36.128 10.308 1.00 19.18 141 SER B CA 1
ATOM 2232 C C . SER B 1 141 ? 3.564 34.900 10.073 1.00 19.24 141 SER B C 1
ATOM 2233 O O . SER B 1 141 ? 3.072 33.901 9.544 1.00 19.58 141 SER B O 1
ATOM 2236 N N . PHE B 1 142 ? 4.827 34.959 10.502 1.00 20.17 142 PHE B N 1
ATOM 2237 C CA . PHE B 1 142 ? 5.688 33.763 10.504 1.00 20.99 142 PHE B CA 1
ATOM 2238 C C . PHE B 1 142 ? 5.092 32.548 11.239 1.00 21.96 142 PHE B C 1
ATOM 2239 O O . PHE B 1 142 ? 5.373 31.404 10.894 1.00 22.91 142 PHE B O 1
ATOM 2247 N N . THR B 1 143 ? 4.254 32.782 12.234 1.00 23.09 143 THR B N 1
ATOM 2248 C CA . THR B 1 143 ? 3.666 31.663 12.977 1.00 23.47 143 THR B CA 1
ATOM 2249 C C . THR B 1 143 ? 2.319 31.226 12.431 1.00 22.97 143 THR B C 1
ATOM 2250 O O . THR B 1 143 ? 1.769 30.229 12.890 1.00 23.21 143 THR B O 1
ATOM 2254 N N . GLY B 1 144 ? 1.776 31.979 11.473 1.00 22.73 144 GLY B N 1
ATOM 2255 C CA . GLY B 1 144 ? 0.442 31.700 10.958 1.00 23.68 144 GLY B CA 1
ATOM 2256 C C . GLY B 1 144 ? -0.675 32.047 11.929 1.00 23.95 144 GLY B C 1
ATOM 2257 O O . GLY B 1 144 ? -1.820 31.665 11.720 1.00 24.65 144 GLY B O 1
ATOM 2258 N N . GLU B 1 145 ? -0.327 32.795 12.968 1.00 24.82 145 GLU B N 1
ATOM 2259 C CA . GLU B 1 145 ? -1.290 33.185 13.989 1.00 25.54 145 GLU B CA 1
ATOM 2260 C C . GLU B 1 145 ? -2.275 34.186 13.428 1.00 25.64 145 GLU B C 1
ATOM 2261 O O . GLU B 1 145 ? -1.956 34.884 12.445 1.00 25.01 145 GLU B O 1
ATOM 2267 N N . PRO B 1 146 ? -3.479 34.262 14.036 1.00 25.58 146 PRO B N 1
ATOM 2268 C CA . PRO B 1 146 ? -4.477 35.231 13.598 1.00 25.24 146 PRO B CA 1
ATOM 2269 C C . PRO B 1 146 ? -3.938 36.664 13.592 1.00 24.62 146 PRO B C 1
ATOM 2270 O O . PRO B 1 146 ? -3.099 37.043 14.432 1.00 23.80 146 PRO B O 1
ATOM 2274 N N . LEU B 1 147 ? -4.423 37.446 12.629 1.00 24.45 147 LEU B N 1
ATOM 2275 C CA A LEU B 1 147 ? -3.971 38.815 12.444 0.50 24.84 147 LEU B CA 1
ATOM 2276 C CA B LEU B 1 147 ? -3.972 38.809 12.439 0.50 24.71 147 LEU B CA 1
ATOM 2277 C C . LEU B 1 147 ? -5.081 39.790 12.775 1.00 25.02 147 LEU B C 1
ATOM 2278 O O . LEU B 1 147 ? -6.248 39.554 12.430 1.00 25.44 147 LEU B O 1
ATOM 2287 N N . SER B 1 148 ? -4.695 40.875 13.434 1.00 25.15 148 SER B N 1
ATOM 2288 C CA . SER B 1 148 ? -5.550 42.032 13.627 1.00 25.51 148 SER B CA 1
ATOM 2289 C C . SER B 1 148 ? -4.788 43.229 13.081 1.00 25.62 148 SER B C 1
ATOM 2290 O O . SER B 1 148 ? -3.565 43.178 12.909 1.00 25.55 148 SER B O 1
ATOM 2293 N N . PHE B 1 149 ? -5.500 44.316 12.790 1.00 26.32 149 PHE B N 1
ATOM 2294 C CA . PHE B 1 149 ? -4.836 45.543 12.364 1.00 26.86 149 PHE B CA 1
ATOM 2295 C C . PHE B 1 149 ? -5.597 46.792 12.794 1.00 27.73 149 PHE B C 1
ATOM 2296 O O . PHE B 1 149 ? -6.796 46.740 13.028 1.00 27.65 149 PHE B O 1
ATOM 2304 N N . GLU B 1 150 ? -4.877 47.899 12.881 1.00 29.10 150 GLU B N 1
ATOM 2305 C CA . GLU B 1 150 ? -5.478 49.215 13.057 1.00 31.26 150 GLU B CA 1
ATOM 2306 C C . GLU B 1 150 ? -4.785 50.188 12.111 1.00 32.17 150 GLU B C 1
ATOM 2307 O O . GLU B 1 150 ? -3.644 49.951 11.695 1.00 32.19 150 GLU B O 1
ATOM 2313 N N . LEU B 1 151 ? -5.476 51.275 11.767 1.00 33.02 151 LEU B N 1
ATOM 2314 C CA . LEU B 1 151 ? -4.908 52.319 10.917 1.00 33.94 151 LEU B CA 1
ATOM 2315 C C . LEU B 1 151 ? -4.327 53.433 11.782 1.00 35.38 151 LEU B C 1
ATOM 2316 O O . LEU B 1 151 ? -4.980 53.883 12.734 1.00 35.86 151 LEU B O 1
ATOM 2321 N N . VAL B 1 152 ? -3.098 53.849 11.473 1.00 36.12 152 VAL B N 1
ATOM 2322 C CA . VAL B 1 152 ? -2.388 54.881 12.232 1.00 37.11 152 VAL B CA 1
ATOM 2323 C C . VAL B 1 152 ? -1.827 55.967 11.305 1.00 38.15 152 VAL B C 1
ATOM 2324 O O . VAL B 1 152 ? -1.701 55.760 10.092 1.00 38.23 152 VAL B O 1
ATOM 2328 N N . GLU B 1 153 ? -1.475 57.120 11.857 1.00 39.08 153 GLU B N 1
ATOM 2329 C CA . GLU B 1 153 ? -0.914 58.201 11.065 1.00 39.85 153 GLU B CA 1
ATOM 2330 C C . GLU B 1 153 ? 0.577 58.055 10.917 1.00 40.25 153 GLU B C 1
ATOM 2331 O O . GLU B 1 153 ? 1.145 58.548 10.007 1.00 40.70 153 GLU B O 1
ATOM 2337 N N . GLU B 1 154 ? 1.209 57.352 11.826 1.00 40.92 154 GLU B N 1
ATOM 2338 C CA . GLU B 1 154 ? 2.643 57.286 11.855 1.00 41.36 154 GLU B CA 1
ATOM 2339 C C . GLU B 1 154 ? 3.106 55.958 12.411 1.00 41.83 154 GLU B C 1
ATOM 2340 O O . GLU B 1 154 ? 2.530 55.450 13.336 1.00 41.99 154 GLU B O 1
ATOM 2346 N N . LEU B 1 155 ? 4.164 55.400 11.865 1.00 41.99 155 LEU B N 1
ATOM 2347 C CA . LEU B 1 155 ? 4.738 54.243 12.478 1.00 42.17 155 LEU B CA 1
ATOM 2348 C C . LEU B 1 155 ? 5.692 54.707 13.590 1.00 42.52 155 LEU B C 1
ATOM 2349 O O . LEU B 1 155 ? 5.593 54.304 14.727 1.00 42.77 155 LEU B O 1
ATOM 2354 N N A MET C 1 1 ? 17.880 32.466 15.985 0.50 18.78 1 MET C N 1
ATOM 2355 N N B MET C 1 1 ? 17.955 32.599 15.977 0.50 20.59 1 MET C N 1
ATOM 2356 C CA A MET C 1 1 ? 18.403 31.239 15.328 0.50 18.95 1 MET C CA 1
ATOM 2357 C CA B MET C 1 1 ? 18.422 31.296 15.433 0.50 20.73 1 MET C CA 1
ATOM 2358 C C A MET C 1 1 ? 19.878 31.426 15.035 0.50 18.90 1 MET C C 1
ATOM 2359 C C B MET C 1 1 ? 19.877 31.421 15.010 0.50 20.01 1 MET C C 1
ATOM 2360 O O A MET C 1 1 ? 20.289 32.495 14.595 0.50 19.26 1 MET C O 1
ATOM 2361 O O B MET C 1 1 ? 20.274 32.439 14.450 0.50 20.20 1 MET C O 1
ATOM 2370 N N . HIS C 1 2 ? 20.675 30.390 15.279 1.00 19.51 2 HIS C N 1
ATOM 2371 C CA . HIS C 1 2 ? 22.110 30.467 15.060 1.00 19.25 2 HIS C CA 1
ATOM 2372 C C . HIS C 1 2 ? 22.536 29.401 14.070 1.00 19.35 2 HIS C C 1
ATOM 2373 O O . HIS C 1 2 ? 22.215 28.221 14.262 1.00 19.78 2 HIS C O 1
ATOM 2380 N N . LEU C 1 3 ? 23.214 29.829 13.007 1.00 18.68 3 LEU C N 1
ATOM 2381 C CA . LEU C 1 3 ? 23.727 28.925 11.972 1.00 19.22 3 LEU C CA 1
ATOM 2382 C C . LEU C 1 3 ? 25.200 28.597 12.165 1.00 19.84 3 LEU C C 1
ATOM 2383 O O . LEU C 1 3 ? 26.026 29.490 12.341 1.00 20.52 3 LEU C O 1
ATOM 2388 N N . LYS C 1 4 ? 25.510 27.309 12.132 1.00 19.12 4 LYS C N 1
ATOM 2389 C CA . LYS C 1 4 ? 26.894 26.859 11.995 1.00 18.90 4 LYS C CA 1
ATOM 2390 C C . LYS C 1 4 ? 27.136 26.490 10.543 1.00 18.62 4 LYS C C 1
ATOM 2391 O O . LYS C 1 4 ? 26.531 25.560 10.017 1.00 18.60 4 LYS C O 1
ATOM 2397 N N . ILE C 1 5 ? 28.025 27.237 9.901 1.00 18.24 5 ILE C N 1
ATOM 2398 C CA . ILE C 1 5 ? 28.268 27.133 8.470 1.00 18.47 5 ILE C CA 1
ATOM 2399 C C . ILE C 1 5 ? 29.656 26.562 8.197 1.00 19.49 5 ILE C C 1
ATOM 2400 O O . ILE C 1 5 ? 30.667 27.085 8.703 1.00 19.17 5 ILE C O 1
ATOM 2405 N N . VAL C 1 6 ? 29.692 25.513 7.381 1.00 19.18 6 VAL C N 1
ATOM 2406 C CA . VAL C 1 6 ? 30.939 24.971 6.847 1.00 19.36 6 VAL C CA 1
ATOM 2407 C C . VAL C 1 6 ? 31.125 25.513 5.439 1.00 20.03 6 VAL C C 1
ATOM 2408 O O . VAL C 1 6 ? 30.308 25.259 4.542 1.00 19.39 6 VAL C O 1
ATOM 2412 N N . CYS C 1 7 ? 32.205 26.269 5.243 1.00 20.60 7 CYS C N 1
ATOM 2413 C CA . CYS C 1 7 ? 32.577 26.737 3.917 1.00 22.01 7 CYS C CA 1
ATOM 2414 C C . CYS C 1 7 ? 33.402 25.678 3.207 1.00 22.78 7 CYS C C 1
ATOM 2415 O O . CYS C 1 7 ? 34.358 25.141 3.788 1.00 22.84 7 CYS C O 1
ATOM 2418 N N . LEU C 1 8 ? 33.046 25.385 1.955 1.00 22.81 8 LEU C N 1
ATOM 2419 C CA . LEU C 1 8 ? 33.625 24.236 1.231 1.00 23.78 8 LEU C CA 1
ATOM 2420 C C . LEU C 1 8 ? 34.930 24.558 0.470 1.00 25.16 8 LEU C C 1
ATOM 2421 O O . LEU C 1 8 ? 35.548 23.674 -0.145 1.00 25.88 8 LEU C O 1
ATOM 2426 N N . SER C 1 9 ? 35.338 25.820 0.511 1.00 26.08 9 SER C N 1
ATOM 2427 C CA . SER C 1 9 ? 36.660 26.210 0.003 1.00 27.21 9 SER C CA 1
ATOM 2428 C C . SER C 1 9 ? 37.162 27.431 0.745 1.00 27.99 9 SER C C 1
ATOM 2429 O O . SER C 1 9 ? 36.392 28.124 1.418 1.00 27.36 9 SER C O 1
ATOM 2432 N N . ASP C 1 10 ? 38.455 27.721 0.607 1.00 29.03 10 ASP C N 1
ATOM 2433 C CA . ASP C 1 10 ? 38.994 28.920 1.222 1.00 30.35 10 ASP C CA 1
ATOM 2434 C C . ASP C 1 10 ? 38.400 30.184 0.605 1.00 29.91 10 ASP C C 1
ATOM 2435 O O . ASP C 1 10 ? 38.187 31.172 1.303 1.00 29.83 10 ASP C O 1
ATOM 2440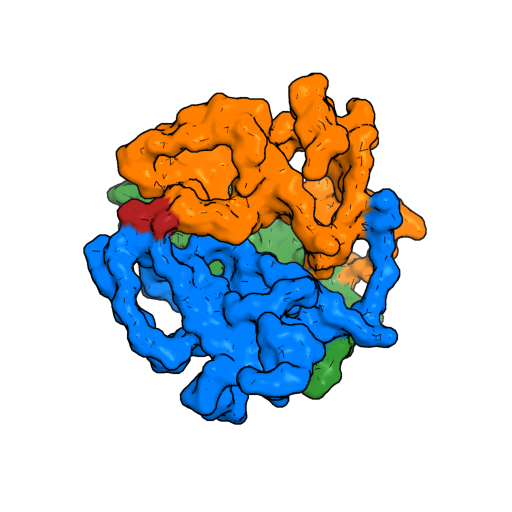 N N . GLU C 1 11 ? 38.107 30.136 -0.691 1.00 30.20 11 GLU C N 1
ATOM 2441 C CA . GLU C 1 11 ? 37.528 31.279 -1.400 1.00 30.26 11 GLU C CA 1
ATOM 2442 C C . GLU C 1 11 ? 36.191 31.643 -0.746 1.00 29.53 11 GLU C C 1
ATOM 2443 O O . GLU C 1 11 ? 35.916 32.811 -0.472 1.00 29.50 11 GLU C O 1
ATOM 2449 N N . VAL C 1 12 ? 35.396 30.619 -0.442 1.00 28.29 12 VAL C N 1
ATOM 2450 C CA . VAL C 1 12 ? 34.105 30.821 0.214 1.00 26.93 12 VAL C CA 1
ATOM 2451 C C . VAL C 1 12 ? 34.281 31.293 1.660 1.00 27.15 12 VAL C C 1
ATOM 2452 O O . VAL C 1 12 ? 33.557 32.174 2.120 1.00 26.50 12 VAL C O 1
ATOM 2456 N N . ARG C 1 13 ? 35.234 30.718 2.378 1.00 27.37 13 ARG C N 1
ATOM 2457 C CA A ARG C 1 13 ? 35.547 31.141 3.738 0.50 28.11 13 ARG C CA 1
ATOM 2458 C CA B ARG C 1 13 ? 35.550 31.139 3.733 0.50 28.05 13 ARG C CA 1
ATOM 2459 C C . ARG C 1 13 ? 35.869 32.655 3.730 1.00 28.01 13 ARG C C 1
ATOM 2460 O O . ARG C 1 13 ? 35.342 33.335 4.538 1.00 27.98 13 ARG C O 1
ATOM 2475 N N . GLU C 1 14 ? 36.628 33.139 2.763 1.00 28.74 14 GLU C N 1
ATOM 2476 C CA . GLU C 1 14 ? 37.013 34.536 2.652 1.00 29.32 14 GLU C CA 1
ATOM 2477 C C . GLU C 1 14 ? 35.778 35.384 2.515 1.00 29.63 14 GLU C C 1
ATOM 2478 O O . GLU C 1 14 ? 35.700 36.421 3.092 1.00 30.27 14 GLU C O 1
ATOM 2484 N N . MET C 1 15 ? 34.807 34.914 1.743 1.00 29.25 15 MET C N 1
ATOM 2485 C CA A MET C 1 15 ? 33.584 35.663 1.594 0.50 29.18 15 MET C CA 1
ATOM 2486 C CA B MET C 1 15 ? 33.592 35.665 1.591 0.50 28.97 15 MET C CA 1
ATOM 2487 C C . MET C 1 15 ? 32.817 35.786 2.905 1.00 28.77 15 MET C C 1
ATOM 2488 O O . MET C 1 15 ? 32.249 36.789 3.149 1.00 28.58 15 MET C O 1
ATOM 2497 N N . TYR C 1 16 ? 32.655 34.713 3.645 1.00 28.55 16 TYR C N 1
ATOM 2498 C CA . TYR C 1 16 ? 31.804 34.741 4.837 1.00 29.14 16 TYR C CA 1
ATOM 2499 C C . TYR C 1 16 ? 32.470 35.363 6.062 1.00 30.63 16 TYR C C 1
ATOM 2500 O O . TYR C 1 16 ? 31.786 35.845 6.966 1.00 29.80 16 TYR C O 1
ATOM 2509 N N . LYS C 1 17 ? 33.798 35.358 6.082 1.00 32.91 17 LYS C N 1
ATOM 2510 C CA . LYS C 1 17 ? 34.524 36.091 7.116 1.00 35.85 17 LYS C CA 1
ATOM 2511 C C . LYS C 1 17 ? 34.290 37.597 6.994 1.00 37.70 17 LYS C C 1
ATOM 2512 O O . LYS C 1 17 ? 34.274 38.301 8.001 1.00 38.24 17 LYS C O 1
ATOM 2518 N N . ASN C 1 18 ? 34.112 38.067 5.758 1.00 39.73 18 ASN C N 1
ATOM 2519 C CA A ASN C 1 18 ? 33.894 39.487 5.478 0.50 40.97 18 ASN C CA 1
ATOM 2520 C CA B ASN C 1 18 ? 33.901 39.489 5.464 0.50 41.05 18 ASN C CA 1
ATOM 2521 C C . ASN C 1 18 ? 32.491 39.752 4.927 1.00 41.88 18 ASN C C 1
ATOM 2522 O O . ASN C 1 18 ? 32.323 40.422 3.893 1.00 42.16 18 ASN C O 1
ATOM 2531 N N . HIS C 1 19 ? 31.473 39.238 5.620 1.00 43.14 19 HIS C N 1
ATOM 2532 C CA . HIS C 1 19 ? 30.109 39.287 5.061 1.00 44.70 19 HIS C CA 1
ATOM 2533 C C . HIS C 1 19 ? 29.663 40.658 4.483 1.00 46.33 19 HIS C C 1
ATOM 2534 O O . HIS C 1 19 ? 29.511 40.786 3.258 1.00 46.93 19 HIS C O 1
ATOM 2541 N N . LYS C 1 20 ? 29.467 41.656 5.351 1.00 48.14 20 LYS C N 1
ATOM 2542 C CA . LYS C 1 20 ? 29.154 43.061 4.956 1.00 49.58 20 LYS C CA 1
ATOM 2543 C C . LYS C 1 20 ? 27.662 43.395 4.790 1.00 50.51 20 LYS C C 1
ATOM 2544 O O . LYS C 1 20 ? 27.284 44.569 4.829 1.00 50.79 20 LYS C O 1
ATOM 2550 N N . THR C 1 21 ? 26.824 42.377 4.593 1.00 51.32 21 THR C N 1
ATOM 2551 C CA . THR C 1 21 ? 25.389 42.595 4.381 1.00 52.27 21 THR C CA 1
ATOM 2552 C C . THR C 1 21 ? 24.560 42.264 5.623 1.00 52.70 21 THR C C 1
ATOM 2553 O O . THR C 1 21 ? 23.444 42.772 5.781 1.00 52.92 21 THR C O 1
ATOM 2557 N N . HIS C 1 22 ? 25.115 41.425 6.499 1.00 53.11 22 HIS C N 1
ATOM 2558 C CA . HIS C 1 22 ? 24.382 40.897 7.651 1.00 53.53 22 HIS C CA 1
ATOM 2559 C C . HIS C 1 22 ? 23.989 41.969 8.677 1.00 53.62 22 HIS C C 1
ATOM 2560 O O . HIS C 1 22 ? 24.779 42.352 9.539 1.00 53.95 22 HIS C O 1
ATOM 2567 N N . GLY C 1 25 ? 20.365 41.864 14.015 1.00 35.48 25 GLY C N 1
ATOM 2568 C CA . GLY C 1 25 ? 18.908 41.796 14.135 1.00 35.21 25 GLY C CA 1
ATOM 2569 C C . GLY C 1 25 ? 18.159 41.356 12.882 1.00 35.04 25 GLY C C 1
ATOM 2570 O O . GLY C 1 25 ? 16.930 41.258 12.904 1.00 35.78 25 GLY C O 1
ATOM 2571 N N . ASP C 1 26 ? 18.882 41.082 11.793 1.00 34.33 26 ASP C N 1
ATOM 2572 C CA . ASP C 1 26 ? 18.241 40.755 10.502 1.00 33.29 26 ASP C CA 1
ATOM 2573 C C . ASP C 1 26 ? 17.571 39.383 10.507 1.00 31.39 26 ASP C C 1
ATOM 2574 O O . ASP C 1 26 ? 18.139 38.415 11.037 1.00 31.83 26 ASP C O 1
ATOM 2579 N N . SER C 1 27 ? 16.397 39.303 9.872 1.00 29.61 27 SER C N 1
ATOM 2580 C CA . SER C 1 27 ? 15.649 38.036 9.698 1.00 27.12 27 SER C CA 1
ATOM 2581 C C . SER C 1 27 ? 16.220 37.116 8.612 1.00 25.16 27 SER C C 1
ATOM 2582 O O . SER C 1 27 ? 15.999 35.906 8.646 1.00 23.90 27 SER C O 1
ATOM 2585 N N . GLY C 1 28 ? 16.901 37.692 7.632 1.00 23.65 28 GLY C N 1
ATOM 2586 C CA . GLY C 1 28 ? 17.483 36.887 6.564 1.00 21.80 28 GLY C CA 1
ATOM 2587 C C . GLY C 1 28 ? 18.989 37.017 6.562 1.00 20.87 28 GLY C C 1
ATOM 2588 O O . GLY C 1 28 ? 19.507 38.120 6.751 1.00 22.01 28 GLY C O 1
ATOM 2589 N N . LEU C 1 29 ? 19.694 35.907 6.353 1.00 19.14 29 LEU C N 1
ATOM 2590 C CA . LEU C 1 29 ? 21.136 35.957 6.117 1.00 18.52 29 LEU C CA 1
ATOM 2591 C C . LEU C 1 29 ? 21.398 35.771 4.616 1.00 18.22 29 LEU C C 1
ATOM 2592 O O . LEU C 1 29 ? 21.134 34.687 4.076 1.00 17.77 29 LEU C O 1
ATOM 2597 N N . ASP C 1 30 ? 21.897 36.805 3.937 1.00 17.91 30 ASP C N 1
ATOM 2598 C CA . ASP C 1 30 ? 22.188 36.692 2.496 1.00 18.30 30 ASP C CA 1
ATOM 2599 C C . ASP C 1 30 ? 23.256 35.639 2.258 1.00 18.27 30 ASP C C 1
ATOM 2600 O O . ASP C 1 30 ? 24.233 35.579 3.004 1.00 18.95 30 ASP C O 1
ATOM 2605 N N . LEU C 1 31 ? 23.064 34.823 1.221 1.00 16.94 31 LEU C N 1
ATOM 2606 C CA . LEU C 1 31 ? 24.060 33.853 0.796 1.00 16.93 31 LEU C CA 1
ATOM 2607 C C . LEU C 1 31 ? 24.644 34.311 -0.526 1.00 17.46 31 LEU C C 1
ATOM 2608 O O . LEU C 1 31 ? 23.946 34.923 -1.332 1.00 18.49 31 LEU C O 1
ATOM 2613 N N . PHE C 1 32 ? 25.933 34.047 -0.728 1.00 18.07 32 PHE C N 1
ATOM 2614 C CA . PHE C 1 32 ? 26.629 34.478 -1.936 1.00 18.83 32 PHE C CA 1
ATOM 2615 C C . PHE C 1 32 ? 26.607 33.445 -3.052 1.00 18.85 32 PHE C C 1
ATOM 2616 O O . PHE C 1 32 ? 26.703 32.250 -2.800 1.00 19.12 32 PHE C O 1
ATOM 2624 N N . ILE C 1 33 ? 26.519 33.923 -4.288 1.00 19.55 33 ILE C N 1
ATOM 2625 C CA . ILE C 1 33 ? 27.023 33.168 -5.435 1.00 19.39 33 ILE C CA 1
ATOM 2626 C C . ILE C 1 33 ? 28.537 33.104 -5.268 1.00 20.81 33 ILE C C 1
ATOM 2627 O O . ILE C 1 33 ? 29.175 34.130 -4.984 1.00 21.09 33 ILE C O 1
ATOM 2632 N N . VAL C 1 34 ? 29.105 31.911 -5.421 1.00 21.35 34 VAL C N 1
ATOM 2633 C CA . VAL C 1 34 ? 30.517 31.718 -5.054 1.00 22.89 34 VAL C CA 1
ATOM 2634 C C . VAL C 1 34 ? 31.491 31.529 -6.218 1.00 23.67 34 VAL C C 1
ATOM 2635 O O . VAL C 1 34 ? 32.717 31.513 -6.021 1.00 23.64 34 VAL C O 1
ATOM 2639 N N . LYS C 1 35 ? 30.949 31.367 -7.416 1.00 23.76 35 LYS C N 1
ATOM 2640 C CA . LYS C 1 35 ? 31.761 31.384 -8.638 1.00 25.09 35 LYS C CA 1
ATOM 2641 C C . LYS C 1 35 ? 30.959 31.897 -9.815 1.00 24.84 35 LYS C C 1
ATOM 2642 O O . LYS C 1 35 ? 29.750 31.665 -9.900 1.00 24.39 35 LYS C O 1
ATOM 2648 N N . ASP C 1 36 ? 31.634 32.602 -10.722 1.00 24.33 36 ASP C N 1
ATOM 2649 C CA . ASP C 1 36 ? 30.991 33.057 -11.942 1.00 24.48 36 ASP C CA 1
ATOM 2650 C C . ASP C 1 36 ? 30.472 31.831 -12.666 1.00 23.95 36 ASP C C 1
ATOM 2651 O O . ASP C 1 36 ? 31.159 30.799 -12.754 1.00 24.13 36 ASP C O 1
ATOM 2656 N N . GLU C 1 37 ? 29.259 31.941 -13.186 1.00 22.58 37 GLU C N 1
ATOM 2657 C CA . GLU C 1 37 ? 28.621 30.840 -13.874 1.00 22.48 37 GLU C CA 1
ATOM 2658 C C . GLU C 1 37 ? 27.658 31.399 -14.930 1.00 21.52 37 GLU C C 1
ATOM 2659 O O . GLU C 1 37 ? 27.056 32.450 -14.731 1.00 21.15 37 GLU C O 1
ATOM 2665 N N . VAL C 1 38 ? 27.517 30.705 -16.048 1.00 20.26 38 VAL C N 1
ATOM 2666 C CA . VAL C 1 38 ? 26.584 31.115 -17.068 1.00 20.40 38 VAL C CA 1
ATOM 2667 C C . VAL C 1 38 ? 25.374 30.192 -17.029 1.00 20.07 38 VAL C C 1
ATOM 2668 O O . VAL C 1 38 ? 25.501 28.965 -17.175 1.00 20.47 38 VAL C O 1
ATOM 2672 N N . LEU C 1 39 ? 24.204 30.764 -16.864 1.00 18.85 39 LEU C N 1
ATOM 2673 C CA . LEU C 1 39 ? 22.981 30.007 -16.894 1.00 19.31 39 LEU C CA 1
ATOM 2674 C C . LEU C 1 39 ? 22.366 30.030 -18.285 1.00 19.42 39 LEU C C 1
ATOM 2675 O O . LEU C 1 39 ? 22.121 31.041 -18.807 1.00 20.14 39 LEU C O 1
ATOM 2680 N N . LYS C 1 40 ? 22.073 28.872 -18.831 1.00 19.27 40 LYS C N 1
ATOM 2681 C CA . LYS C 1 40 ? 21.544 28.797 -20.159 1.00 19.81 40 LYS C CA 1
ATOM 2682 C C . LYS C 1 40 ? 20.173 29.416 -20.223 1.00 19.36 40 LYS C C 1
ATOM 2683 O O . LYS C 1 40 ? 19.506 29.465 -19.259 1.00 18.64 40 LYS C O 1
ATOM 2689 N N . PRO C 1 41 ? 19.775 29.872 -21.387 1.00 19.29 41 PRO C N 1
ATOM 2690 C CA . PRO C 1 41 ? 18.453 30.439 -21.548 1.00 18.43 41 PRO C CA 1
ATOM 2691 C C . PRO C 1 41 ? 17.394 29.386 -21.252 1.00 18.00 41 PRO C C 1
ATOM 2692 O O . PRO C 1 41 ? 17.642 28.270 -21.522 1.00 18.16 41 PRO C O 1
ATOM 2696 N N . LYS C 1 42 ? 16.255 29.798 -20.725 1.00 16.43 42 LYS C N 1
ATOM 2697 C CA . LYS C 1 42 ? 15.090 28.922 -20.506 1.00 17.18 42 LYS C CA 1
ATOM 2698 C C . LYS C 1 42 ? 15.528 27.613 -19.852 1.00 17.23 42 LYS C C 1
ATOM 2699 O O . LYS C 1 42 ? 15.363 26.524 -20.409 1.00 17.63 42 LYS C O 1
ATOM 2705 N N . SER C 1 43 ? 16.139 27.741 -18.680 1.00 16.70 43 SER C N 1
ATOM 2706 C CA . SER C 1 43 ? 16.766 26.600 -18.014 1.00 15.36 43 SER C CA 1
ATOM 2707 C C . SER C 1 43 ? 16.500 26.628 -16.530 1.00 14.70 43 SER C C 1
ATOM 2708 O O . SER C 1 43 ? 16.078 27.642 -15.994 1.00 14.40 43 SER C O 1
ATOM 2711 N N . THR C 1 44 ? 16.732 25.491 -15.882 1.00 13.32 44 THR C N 1
ATOM 2712 C CA . THR C 1 44 ? 16.773 25.428 -14.438 1.00 12.90 44 THR C CA 1
ATOM 2713 C C . THR C 1 44 ? 18.169 24.933 -14.145 1.00 14.10 44 THR C C 1
ATOM 2714 O O . THR C 1 44 ? 18.600 23.922 -14.716 1.00 15.53 44 THR C O 1
ATOM 2718 N N . THR C 1 45 ? 18.878 25.655 -13.297 1.00 13.78 45 THR C N 1
ATOM 2719 C CA . THR C 1 45 ? 20.254 25.310 -12.923 1.00 13.83 45 THR C CA 1
ATOM 2720 C C . THR C 1 45 ? 20.332 25.107 -11.439 1.00 13.70 45 THR C C 1
ATOM 2721 O O . THR C 1 45 ? 19.857 25.953 -10.675 1.00 13.08 45 THR C O 1
ATOM 2725 N N . PHE C 1 46 ? 20.921 23.991 -11.013 1.00 13.95 46 PHE C N 1
ATOM 2726 C CA . PHE C 1 46 ? 21.102 23.760 -9.592 1.00 14.81 46 PHE C CA 1
ATOM 2727 C C . PHE C 1 46 ? 22.414 24.433 -9.198 1.00 15.50 46 PHE C C 1
ATOM 2728 O O . PHE C 1 46 ? 23.488 23.886 -9.445 1.00 16.80 46 PHE C O 1
ATOM 2736 N N . VAL C 1 47 ? 22.335 25.636 -8.627 1.00 14.58 47 VAL C N 1
ATOM 2737 C CA . VAL C 1 47 ? 23.536 26.439 -8.366 1.00 14.97 47 VAL C CA 1
ATOM 2738 C C . VAL C 1 47 ? 24.050 26.090 -6.976 1.00 15.38 47 VAL C C 1
ATOM 2739 O O . VAL C 1 47 ? 23.322 26.213 -5.985 1.00 14.82 47 VAL C O 1
ATOM 2743 N N . LYS C 1 48 ? 25.306 25.633 -6.905 1.00 15.59 48 LYS C N 1
ATOM 2744 C CA . LYS C 1 48 ? 25.874 25.216 -5.637 1.00 17.12 48 LYS C CA 1
ATOM 2745 C C . LYS C 1 48 ? 26.407 26.420 -4.880 1.00 16.80 48 LYS C C 1
ATOM 2746 O O . LYS C 1 48 ? 27.155 27.214 -5.444 1.00 17.81 48 LYS C O 1
ATOM 2752 N N . LEU C 1 49 ? 26.029 26.545 -3.613 1.00 16.61 49 LEU C N 1
ATOM 2753 C CA . LEU C 1 49 ? 26.362 27.745 -2.837 1.00 16.69 49 LEU C CA 1
ATOM 2754 C C . LEU C 1 49 ? 27.636 27.622 -2.008 1.00 16.73 49 LEU C C 1
ATOM 2755 O O . LEU C 1 49 ? 27.999 28.555 -1.293 1.00 17.60 49 LEU C O 1
ATOM 2760 N N . GLY C 1 50 ? 28.293 26.468 -2.097 1.00 17.68 50 GLY C N 1
ATOM 2761 C CA . GLY C 1 50 ? 29.632 26.301 -1.498 1.00 17.84 50 GLY C CA 1
ATOM 2762 C C . GLY C 1 50 ? 29.654 26.218 0.012 1.00 17.40 50 GLY C C 1
ATOM 2763 O O . GLY C 1 50 ? 30.727 26.387 0.616 1.00 18.60 50 GLY C O 1
ATOM 2764 N N . ILE C 1 51 ? 28.490 25.989 0.625 1.00 16.74 51 ILE C N 1
ATOM 2765 C CA . ILE C 1 51 ? 28.350 25.874 2.090 1.00 16.41 51 ILE C CA 1
ATOM 2766 C C . ILE C 1 51 ? 27.450 24.715 2.497 1.00 17.08 51 ILE C C 1
ATOM 2767 O O . ILE C 1 51 ? 26.575 24.287 1.733 1.00 16.76 51 ILE C O 1
ATOM 2772 N N . LYS C 1 52 ? 27.709 24.194 3.695 1.00 16.93 52 LYS C N 1
ATOM 2773 C CA . LYS C 1 52 ? 26.772 23.354 4.411 1.00 17.58 52 LYS C CA 1
ATOM 2774 C C . LYS C 1 52 ? 26.435 24.075 5.706 1.00 17.88 52 LYS C C 1
ATOM 2775 O O . LYS C 1 52 ? 27.242 24.872 6.204 1.00 18.47 52 LYS C O 1
ATOM 2781 N N . ALA C 1 53 ? 25.241 23.845 6.252 1.00 17.28 53 ALA C N 1
ATOM 2782 C CA . ALA C 1 53 ? 24.827 24.591 7.440 1.00 17.93 53 ALA C CA 1
ATOM 2783 C C . ALA C 1 53 ? 23.808 23.873 8.288 1.00 18.78 53 ALA C C 1
ATOM 2784 O O . ALA C 1 53 ? 22.880 23.267 7.753 1.00 19.69 53 ALA C O 1
ATOM 2786 N N . ILE C 1 54 ? 23.969 23.960 9.605 1.00 18.57 54 ILE C N 1
ATOM 2787 C CA . ILE C 1 54 ? 22.943 23.498 10.513 1.00 19.68 54 ILE C CA 1
ATOM 2788 C C . ILE C 1 54 ? 22.424 24.716 11.244 1.00 19.18 54 ILE C C 1
ATOM 2789 O O . ILE C 1 54 ? 23.169 25.655 11.488 1.00 20.15 54 ILE C O 1
ATOM 2794 N N . ALA C 1 55 ? 21.128 24.705 11.546 1.00 18.75 55 ALA C N 1
ATOM 2795 C CA . ALA C 1 55 ? 20.484 25.777 12.271 1.00 19.05 55 ALA C CA 1
ATOM 2796 C C . ALA C 1 55 ? 20.186 25.297 13.685 1.00 19.06 55 ALA C C 1
ATOM 2797 O O . ALA C 1 55 ? 19.677 24.188 13.884 1.00 19.31 55 ALA C O 1
ATOM 2799 N N . LEU C 1 56 ? 20.431 26.178 14.647 1.00 20.37 56 LEU C N 1
ATOM 2800 C CA . LEU C 1 56 ? 20.179 25.885 16.063 1.00 20.71 56 LEU C CA 1
ATOM 2801 C C . LEU C 1 56 ? 19.182 26.858 16.660 1.00 20.63 56 LEU C C 1
ATOM 2802 O O . LEU C 1 56 ? 19.296 28.066 16.462 1.00 20.40 56 LEU C O 1
ATOM 2807 N N . GLN C 1 57 ? 18.208 26.316 17.390 1.00 22.18 57 GLN C N 1
ATOM 2808 C CA . GLN C 1 57 ? 17.209 27.110 18.121 1.00 23.92 57 GLN C CA 1
ATOM 2809 C C . GLN C 1 57 ? 16.976 26.490 19.500 1.00 24.61 57 GLN C C 1
ATOM 2810 O O . GLN C 1 57 ? 17.359 25.345 19.749 1.00 23.34 57 GLN C O 1
ATOM 2816 N N . TYR C 1 58 ? 16.349 27.249 20.389 1.00 26.70 58 TYR C N 1
ATOM 2817 C CA . TYR C 1 58 ? 15.902 26.687 21.657 1.00 28.95 58 TYR C CA 1
ATOM 2818 C C . TYR C 1 58 ? 14.830 25.657 21.370 1.00 30.19 58 TYR C C 1
ATOM 2819 O O . TYR C 1 58 ? 13.954 25.877 20.521 1.00 30.72 58 TYR C O 1
ATOM 2828 N N . LYS C 1 59 ? 14.901 24.540 22.085 1.00 31.37 59 LYS C N 1
ATOM 2829 C CA . LYS C 1 59 ? 13.897 23.501 21.994 1.00 32.58 59 LYS C CA 1
ATOM 2830 C C . LYS C 1 59 ? 12.552 24.065 22.400 1.00 33.48 59 LYS C C 1
ATOM 2831 O O . LYS C 1 59 ? 12.447 24.830 23.352 1.00 33.77 59 LYS C O 1
ATOM 2837 N N . SER C 1 60 ? 11.533 23.713 21.628 1.00 34.23 60 SER C N 1
ATOM 2838 C CA A SER C 1 60 ? 10.164 24.066 21.956 0.50 34.42 60 SER C CA 1
ATOM 2839 C CA B SER C 1 60 ? 10.156 24.081 21.922 0.50 34.51 60 SER C CA 1
ATOM 2840 C C . SER C 1 60 ? 9.341 22.786 21.963 1.00 34.58 60 SER C C 1
ATOM 2841 O O . SER C 1 60 ? 9.689 21.805 21.288 1.00 34.84 60 SER C O 1
ATOM 2846 N N . ASN C 1 61 ? 8.276 22.768 22.753 1.00 34.53 61 ASN C N 1
ATOM 2847 C CA A ASN C 1 61 ? 7.371 21.622 22.767 0.50 34.44 61 ASN C CA 1
ATOM 2848 C CA B ASN C 1 61 ? 7.381 21.618 22.767 0.50 34.29 61 ASN C CA 1
ATOM 2849 C C . ASN C 1 61 ? 6.396 21.695 21.603 1.00 33.85 61 ASN C C 1
ATOM 2850 O O . ASN C 1 61 ? 5.797 22.739 21.353 1.00 34.72 61 ASN C O 1
ATOM 2859 N N . TYR C 1 62 ? 6.252 20.587 20.888 1.00 32.51 62 TYR C N 1
ATOM 2860 C CA . TYR C 1 62 ? 5.337 20.540 19.749 1.00 30.71 62 TYR C CA 1
ATOM 2861 C C . TYR C 1 62 ? 4.451 19.303 19.820 1.00 29.62 62 TYR C C 1
ATOM 2862 O O . TYR C 1 62 ? 4.856 18.265 20.361 1.00 28.95 62 TYR C O 1
ATOM 2871 N N . TYR C 1 63 ? 3.250 19.420 19.264 1.00 28.03 63 TYR C N 1
ATOM 2872 C CA . TYR C 1 63 ? 2.300 18.307 19.249 1.00 28.37 63 TYR C CA 1
ATOM 2873 C C . TYR C 1 63 ? 2.612 17.310 18.129 1.00 29.10 63 TYR C C 1
ATOM 2874 O O . TYR C 1 63 ? 2.649 17.675 16.959 1.00 28.38 63 TYR C O 1
ATOM 2883 N N . TYR C 1 64 ? 2.826 16.052 18.509 1.00 30.41 64 TYR C N 1
ATOM 2884 C CA . TYR C 1 64 ? 3.268 15.011 17.590 1.00 32.59 64 TYR C CA 1
ATOM 2885 C C . TYR C 1 64 ? 2.749 13.678 18.117 1.00 33.83 64 TYR C C 1
ATOM 2886 O O . TYR C 1 64 ? 2.800 13.430 19.337 1.00 34.06 64 TYR C O 1
ATOM 2895 N N . LYS C 1 65 ? 2.250 12.826 17.223 1.00 34.89 65 LYS C N 1
ATOM 2896 C CA . LYS C 1 65 ? 1.732 11.507 17.621 1.00 36.31 65 LYS C CA 1
ATOM 2897 C C . LYS C 1 65 ? 2.584 10.335 17.142 1.00 36.98 65 LYS C C 1
ATOM 2898 O O . LYS C 1 65 ? 3.123 10.347 16.036 1.00 37.69 65 LYS C O 1
ATOM 2904 N N . ASN C 1 80 ? 18.339 25.131 26.490 1.00 38.11 80 ASN C N 1
ATOM 2905 C CA . ASN C 1 80 ? 18.708 23.915 25.768 1.00 37.93 80 ASN C CA 1
ATOM 2906 C C . ASN C 1 80 ? 18.376 24.030 24.282 1.00 36.76 80 ASN C C 1
ATOM 2907 O O . ASN C 1 80 ? 17.287 24.469 23.896 1.00 36.50 80 ASN C O 1
ATOM 2912 N N . ILE C 1 81 ? 19.337 23.630 23.459 1.00 35.27 81 ILE C N 1
ATOM 2913 C CA . ILE C 1 81 ? 19.325 24.003 22.051 1.00 34.19 81 ILE C CA 1
ATOM 2914 C C . ILE C 1 81 ? 19.356 22.771 21.139 1.00 32.71 81 ILE C C 1
ATOM 2915 O O . ILE C 1 81 ? 20.000 21.769 21.452 1.00 32.66 81 ILE C O 1
ATOM 2920 N N . VAL C 1 82 ? 18.642 22.846 20.016 1.00 30.67 82 VAL C N 1
ATOM 2921 C CA . VAL C 1 82 ? 18.504 21.701 19.120 1.00 28.78 82 VAL C CA 1
ATOM 2922 C C . VAL C 1 82 ? 18.644 22.145 17.666 1.00 27.69 82 VAL C C 1
ATOM 2923 O O . VAL C 1 82 ? 18.447 23.326 17.356 1.00 26.27 82 VAL C O 1
ATOM 2927 N N . ASN C 1 83 ? 19.002 21.192 16.808 1.00 25.93 83 ASN C N 1
ATOM 2928 C CA . ASN C 1 83 ? 18.973 21.394 15.356 1.00 25.86 83 ASN C CA 1
ATOM 2929 C C . ASN C 1 83 ? 17.548 21.619 14.928 1.00 24.16 83 ASN C C 1
ATOM 2930 O O . ASN C 1 83 ? 16.620 20.990 15.452 1.00 24.20 83 ASN C O 1
ATOM 2935 N N . THR C 1 84 ? 17.365 22.510 13.953 1.00 22.71 84 THR C N 1
ATOM 2936 C CA A THR C 1 84 ? 16.024 22.857 13.500 0.50 21.57 84 THR C CA 1
ATOM 2937 C CA B THR C 1 84 ? 16.026 22.849 13.499 0.50 21.51 84 THR C CA 1
ATOM 2938 C C . THR C 1 84 ? 16.022 22.993 11.990 1.00 20.72 84 THR C C 1
ATOM 2939 O O . THR C 1 84 ? 17.055 23.224 11.391 1.00 19.18 84 THR C O 1
ATOM 2946 N N . SER C 1 85 ? 14.843 22.812 11.409 1.00 19.46 85 SER C N 1
ATOM 2947 C CA A SER C 1 85 ? 14.601 23.104 10.001 0.50 18.88 85 SER C CA 1
ATOM 2948 C CA B SER C 1 85 ? 14.638 23.099 9.998 0.50 19.38 85 SER C CA 1
ATOM 2949 C C . SER C 1 85 ? 14.722 24.602 9.735 1.00 18.73 85 SER C C 1
ATOM 2950 O O . SER C 1 85 ? 14.530 25.417 10.640 1.00 18.87 85 SER C O 1
ATOM 2955 N N . PHE C 1 86 ? 15.025 24.969 8.487 1.00 17.17 86 PHE C N 1
ATOM 2956 C CA . PHE C 1 86 ? 15.076 26.400 8.155 1.00 15.89 86 PHE C CA 1
ATOM 2957 C C . PHE C 1 86 ? 14.766 26.572 6.678 1.00 15.83 86 PHE C C 1
ATOM 2958 O O . PHE C 1 86 ? 14.512 25.580 5.991 1.00 15.02 86 PHE C O 1
ATOM 2966 N N . LEU C 1 87 ? 14.766 27.822 6.210 1.00 14.60 87 LEU C N 1
ATOM 2967 C CA . LEU C 1 87 ? 14.233 28.138 4.874 1.00 13.83 87 LEU C CA 1
ATOM 2968 C C . LEU C 1 87 ? 15.225 28.882 4.005 1.00 13.92 87 LEU C C 1
ATOM 2969 O O . LEU C 1 87 ? 16.066 29.652 4.495 1.00 13.91 87 LEU C O 1
ATOM 2974 N N . LEU C 1 88 ? 15.123 28.622 2.703 1.00 13.24 88 LEU C N 1
ATOM 2975 C CA . LEU C 1 88 ? 15.871 29.336 1.676 1.00 13.06 88 LEU C CA 1
ATOM 2976 C C . LEU C 1 88 ? 14.880 30.194 0.867 1.00 12.75 88 LEU C C 1
ATOM 2977 O O . LEU C 1 88 ? 14.032 29.671 0.152 1.00 12.53 88 LEU C O 1
ATOM 2982 N N . PHE C 1 89 ? 14.953 31.508 1.054 1.00 12.23 89 PHE C N 1
ATOM 2983 C CA . PHE C 1 89 ? 14.076 32.470 0.369 1.00 12.21 89 PHE C CA 1
ATOM 2984 C C . PHE C 1 89 ? 14.844 33.152 -0.749 1.00 12.88 89 PHE C C 1
ATOM 2985 O O . PHE C 1 89 ? 16.058 33.406 -0.621 1.00 12.74 89 PHE C O 1
ATOM 2993 N N . PRO C 1 90 ? 14.148 33.507 -1.828 1.00 12.25 90 PRO C N 1
ATOM 2994 C CA . PRO C 1 90 ? 14.769 34.485 -2.738 1.00 13.25 90 PRO C CA 1
ATOM 2995 C C . PRO C 1 90 ? 14.955 35.810 -2.006 1.00 13.70 90 PRO C C 1
ATOM 2996 O O . PRO C 1 90 ? 14.186 36.119 -1.070 1.00 15.05 90 PRO C O 1
ATOM 3000 N N . ARG C 1 91 ? 15.965 36.594 -2.393 1.00 14.70 91 ARG C N 1
ATOM 3001 C CA . ARG C 1 91 ? 16.034 37.982 -1.946 1.00 14.54 91 ARG C CA 1
ATOM 3002 C C . ARG C 1 91 ? 15.055 38.810 -2.777 1.00 14.76 91 ARG C C 1
ATOM 3003 O O . ARG C 1 91 ? 14.824 38.499 -3.930 1.00 13.95 91 ARG C O 1
ATOM 3011 N N . SER C 1 92 ? 14.514 39.884 -2.217 1.00 14.31 92 SER C N 1
ATOM 3012 C CA . SER C 1 92 ? 13.586 40.710 -2.995 1.00 15.33 92 SER C CA 1
ATOM 3013 C C . SER C 1 92 ? 14.221 41.205 -4.302 1.00 15.07 92 SER C C 1
ATOM 3014 O O . SER C 1 92 ? 13.542 41.275 -5.331 1.00 16.21 92 SER C O 1
ATOM 3017 N N . SER C 1 93 ? 15.506 41.535 -4.239 1.00 16.23 93 SER C N 1
ATOM 3018 C CA . SER C 1 93 ? 16.262 42.026 -5.409 1.00 17.16 93 SER C CA 1
ATOM 3019 C C . SER C 1 93 ? 16.347 41.028 -6.579 1.00 16.40 93 SER C C 1
ATOM 3020 O O . SER C 1 93 ? 16.635 41.428 -7.716 1.00 16.79 93 SER C O 1
ATOM 3023 N N . ILE C 1 94 ? 16.063 39.748 -6.336 1.00 14.96 94 ILE C N 1
ATOM 3024 C CA . ILE C 1 94 ? 16.025 38.786 -7.459 1.00 14.43 94 ILE C CA 1
ATOM 3025 C C . ILE C 1 94 ? 14.970 39.210 -8.490 1.00 14.36 94 ILE C C 1
ATOM 3026 O O . ILE C 1 94 ? 15.095 38.881 -9.673 1.00 13.19 94 ILE C O 1
ATOM 3031 N N . SER C 1 95 ? 13.963 39.936 -8.022 1.00 14.01 95 SER C N 1
ATOM 3032 C CA . SER C 1 95 ? 12.863 40.337 -8.866 1.00 14.76 95 SER C CA 1
ATOM 3033 C C . SER C 1 95 ? 13.293 41.150 -10.088 1.00 15.34 95 SER C C 1
ATOM 3034 O O . SER C 1 95 ? 12.648 41.130 -11.069 1.00 16.44 95 SER C O 1
ATOM 3037 N N . LYS C 1 96 ? 14.367 41.882 -9.975 1.00 15.27 96 LYS C N 1
ATOM 3038 C CA . LYS C 1 96 ? 14.791 42.715 -11.091 1.00 16.66 96 LYS C CA 1
ATOM 3039 C C . LYS C 1 96 ? 15.491 41.921 -12.183 1.00 16.27 96 LYS C C 1
ATOM 3040 O O . LYS C 1 96 ? 15.604 42.384 -13.267 1.00 16.78 96 LYS C O 1
ATOM 3046 N N . THR C 1 97 ? 15.908 40.708 -11.850 1.00 14.48 97 THR C N 1
ATOM 3047 C CA . THR C 1 97 ? 16.507 39.789 -12.798 1.00 15.03 97 THR C CA 1
ATOM 3048 C C . THR C 1 97 ? 15.451 38.862 -13.422 1.00 15.08 97 THR C C 1
ATOM 3049 O O . THR C 1 97 ? 14.358 38.892 -13.008 1.00 15.42 97 THR C O 1
ATOM 3053 N N . PRO C 1 98 ? 15.820 38.084 -14.441 1.00 15.04 98 PRO C N 1
ATOM 3054 C CA . PRO C 1 98 ? 14.923 37.057 -14.974 1.00 14.82 98 PRO C CA 1
ATOM 3055 C C . PRO C 1 98 ? 15.003 35.734 -14.218 1.00 13.85 98 PRO C C 1
ATOM 3056 O O . PRO C 1 98 ? 14.356 34.759 -14.632 1.00 13.83 98 PRO C O 1
ATOM 3060 N N . LEU C 1 99 ? 15.753 35.713 -13.114 1.00 13.77 99 LEU C N 1
ATOM 3061 C CA . LEU C 1 99 ? 15.943 34.454 -12.349 1.00 13.14 99 LEU C CA 1
ATOM 3062 C C . LEU C 1 99 ? 14.863 34.290 -11.272 1.00 13.11 99 LEU C C 1
ATOM 3063 O O . LEU C 1 99 ? 14.518 35.251 -10.585 1.00 12.83 99 LEU C O 1
ATOM 3068 N N . ARG C 1 100 ? 14.330 33.067 -11.150 1.00 11.99 100 ARG C N 1
ATOM 3069 C CA . ARG C 1 100 ? 13.246 32.778 -10.194 1.00 11.85 100 ARG C CA 1
ATOM 3070 C C . ARG C 1 100 ? 13.581 31.482 -9.470 1.00 12.15 100 ARG C C 1
ATOM 3071 O O . ARG C 1 100 ? 14.177 30.574 -10.050 1.00 12.91 100 ARG C O 1
ATOM 3079 N N . LEU C 1 101 ? 13.208 31.391 -8.199 1.00 11.50 101 LEU C N 1
ATOM 3080 C CA . LEU C 1 101 ? 13.543 30.159 -7.458 1.00 11.33 101 LEU C CA 1
ATOM 3081 C C . LEU C 1 101 ? 12.532 29.073 -7.807 1.00 11.14 101 LEU C C 1
ATOM 3082 O O . LEU C 1 101 ? 11.332 29.251 -7.597 1.00 11.21 101 LEU C O 1
ATOM 3087 N N . ALA C 1 102 ? 13.014 27.977 -8.404 1.00 10.67 102 ALA C N 1
ATOM 3088 C CA . ALA C 1 102 ? 12.145 26.973 -9.038 1.00 11.72 102 ALA C CA 1
ATOM 3089 C C . ALA C 1 102 ? 11.154 26.365 -8.050 1.00 12.15 102 ALA C C 1
ATOM 3090 O O . ALA C 1 102 ? 9.983 26.141 -8.388 1.00 13.15 102 ALA C O 1
ATOM 3092 N N . ASN C 1 103 ? 11.621 26.121 -6.826 1.00 11.24 103 ASN C N 1
ATOM 3093 C CA . ASN C 1 103 ? 10.777 25.465 -5.821 1.00 10.65 103 ASN C CA 1
ATOM 3094 C C . ASN C 1 103 ? 10.115 26.438 -4.852 1.00 11.25 103 ASN C C 1
ATOM 3095 O O . ASN C 1 103 ? 9.674 26.028 -3.777 1.00 11.70 103 ASN C O 1
ATOM 3100 N N . SER C 1 104 ? 10.054 27.713 -5.257 1.00 11.81 104 SER C N 1
ATOM 3101 C CA . SER C 1 104 ? 9.402 28.831 -4.521 1.00 12.71 104 SER C CA 1
ATOM 3102 C C . SER C 1 104 ? 10.180 29.253 -3.284 1.00 13.01 104 SER C C 1
ATOM 3103 O O . SER C 1 104 ? 10.766 30.348 -3.225 1.00 13.39 104 SER C O 1
ATOM 3106 N N . ILE C 1 105 ? 10.186 28.370 -2.278 1.00 13.20 105 ILE C N 1
ATOM 3107 C CA . ILE C 1 105 ? 10.928 28.553 -1.025 1.00 12.87 105 ILE C CA 1
ATOM 3108 C C . ILE C 1 105 ? 11.529 27.186 -0.714 1.00 12.02 105 ILE C C 1
ATOM 3109 O O . ILE C 1 105 ? 10.825 26.187 -0.784 1.00 13.03 105 ILE C O 1
ATOM 3114 N N . GLY C 1 106 ? 12.806 27.164 -0.365 1.00 12.96 106 GLY C N 1
ATOM 3115 C CA . GLY C 1 106 ? 13.493 25.906 -0.069 1.00 13.75 106 GLY C CA 1
ATOM 3116 C C . GLY C 1 106 ? 13.301 25.536 1.385 1.00 14.00 106 GLY C C 1
ATOM 3117 O O . GLY C 1 106 ? 13.349 26.397 2.276 1.00 14.31 106 GLY C O 1
ATOM 3118 N N . LEU C 1 107 ? 13.080 24.251 1.622 1.00 14.06 107 LEU C N 1
ATOM 3119 C CA . LEU C 1 107 ? 12.909 23.716 2.974 1.00 15.51 107 LEU C CA 1
ATOM 3120 C C . LEU C 1 107 ? 14.126 22.858 3.300 1.00 16.07 107 LEU C C 1
ATOM 3121 O O . LEU C 1 107 ? 14.393 21.860 2.646 1.00 15.99 107 LEU C O 1
ATOM 3126 N N . ILE C 1 108 ? 14.880 23.274 4.311 1.00 17.43 108 ILE C N 1
ATOM 3127 C CA . ILE C 1 108 ? 16.062 22.506 4.725 1.00 19.61 108 ILE C CA 1
ATOM 3128 C C . ILE C 1 108 ? 15.735 21.849 6.064 1.00 20.43 108 ILE C C 1
ATOM 3129 O O . ILE C 1 108 ? 15.537 22.541 7.050 1.00 20.94 108 ILE C O 1
ATOM 3134 N N . ASP C 1 109 ? 15.624 20.516 6.096 1.00 21.53 109 ASP C N 1
ATOM 3135 C CA . ASP C 1 109 ? 15.160 19.861 7.325 1.00 23.64 109 ASP C CA 1
ATOM 3136 C C . ASP C 1 109 ? 16.254 19.862 8.382 1.00 22.97 109 ASP C C 1
ATOM 3137 O O . ASP C 1 109 ? 17.434 19.929 8.036 1.00 23.48 109 ASP C O 1
ATOM 3142 N N . ALA C 1 110 ? 15.831 19.775 9.646 1.00 23.55 110 ALA C N 1
ATOM 3143 C CA . ALA C 1 110 ? 16.728 19.712 10.806 1.00 23.88 110 ALA C CA 1
ATOM 3144 C C . ALA C 1 110 ? 17.826 18.719 10.559 1.00 24.68 110 ALA C C 1
ATOM 3145 O O . ALA C 1 110 ? 17.576 17.575 10.163 1.00 25.49 110 ALA C O 1
ATOM 3147 N N . GLY C 1 111 ? 19.053 19.174 10.760 1.00 24.61 111 GLY C N 1
ATOM 3148 C CA . GLY C 1 111 ? 20.211 18.323 10.649 1.00 24.77 111 GLY C CA 1
ATOM 3149 C C . GLY C 1 111 ? 20.729 17.968 9.270 1.00 24.67 111 GLY C C 1
ATOM 3150 O O . GLY C 1 111 ? 21.706 17.232 9.178 1.00 25.41 111 GLY C O 1
ATOM 3151 N N . TYR C 1 112 ? 20.098 18.474 8.200 1.00 23.84 112 TYR C N 1
ATOM 3152 C CA . TYR C 1 112 ? 20.513 18.179 6.814 1.00 22.47 112 TYR C CA 1
ATOM 3153 C C . TYR C 1 112 ? 21.990 18.559 6.609 1.00 21.81 112 TYR C C 1
ATOM 3154 O O . TYR C 1 112 ? 22.387 19.639 6.989 1.00 22.27 112 TYR C O 1
ATOM 3163 N N . ARG C 1 113 ? 22.775 17.677 5.998 1.00 22.00 113 ARG C N 1
ATOM 3164 C CA . ARG C 1 113 ? 24.237 17.897 5.868 1.00 22.71 113 ARG C CA 1
ATOM 3165 C C . ARG C 1 113 ? 24.781 18.108 4.448 1.00 22.46 113 ARG C C 1
ATOM 3166 O O . ARG C 1 113 ? 25.995 18.189 4.260 1.00 23.30 113 ARG C O 1
ATOM 3174 N N . GLY C 1 114 ? 23.920 18.190 3.437 1.00 21.14 114 GLY C N 1
ATOM 3175 C CA . GLY C 1 114 ? 24.408 18.360 2.072 1.00 19.95 114 GLY C CA 1
ATOM 3176 C C . GLY C 1 114 ? 24.729 19.825 1.788 1.00 18.42 114 GLY C C 1
ATOM 3177 O O . GLY C 1 114 ? 24.370 20.698 2.577 1.00 18.42 114 GLY C O 1
ATOM 3178 N N . GLU C 1 115 ? 25.426 20.072 0.686 1.00 18.48 115 GLU C N 1
ATOM 3179 C CA . GLU C 1 115 ? 25.699 21.446 0.232 1.00 18.17 115 GLU C CA 1
ATOM 3180 C C . GLU C 1 115 ? 24.385 22.122 -0.104 1.00 18.18 115 GLU C C 1
ATOM 3181 O O . GLU C 1 115 ? 23.512 21.509 -0.722 1.00 18.90 115 GLU C O 1
ATOM 3187 N N . ILE C 1 116 ? 24.239 23.382 0.303 1.00 17.08 116 ILE C N 1
ATOM 3188 C CA . ILE C 1 116 ? 22.997 24.113 0.033 1.00 17.04 116 ILE C CA 1
ATOM 3189 C C . ILE C 1 116 ? 22.993 24.530 -1.445 1.00 16.00 116 ILE C C 1
ATOM 3190 O O . ILE C 1 116 ? 23.985 25.044 -1.947 1.00 15.29 116 ILE C O 1
ATOM 3195 N N . ILE C 1 117 ? 21.871 24.304 -2.126 1.00 15.50 117 ILE C N 1
ATOM 3196 C CA . ILE C 1 117 ? 21.739 24.571 -3.549 1.00 15.91 117 ILE C CA 1
ATOM 3197 C C . ILE C 1 117 ? 20.554 25.505 -3.785 1.00 14.95 117 ILE C C 1
ATOM 3198 O O . ILE C 1 117 ? 19.514 25.374 -3.132 1.00 14.93 117 ILE C O 1
ATOM 3203 N N . ALA C 1 118 ? 20.712 26.444 -4.717 1.00 14.28 118 ALA C N 1
ATOM 3204 C CA . ALA C 1 118 ? 19.578 27.261 -5.155 1.00 12.84 118 ALA C CA 1
ATOM 3205 C C . ALA C 1 118 ? 19.192 26.811 -6.564 1.00 12.08 118 ALA C C 1
ATOM 3206 O O . ALA C 1 118 ? 20.017 26.893 -7.483 1.00 12.43 118 ALA C O 1
ATOM 3208 N N . ALA C 1 119 ? 17.983 26.276 -6.732 1.00 11.18 119 ALA C N 1
ATOM 3209 C CA . ALA C 1 119 ? 17.528 25.877 -8.070 1.00 11.24 119 ALA C CA 1
ATOM 3210 C C . ALA C 1 119 ? 16.923 27.097 -8.749 1.00 12.32 119 ALA C C 1
ATOM 3211 O O . ALA C 1 119 ? 15.833 27.575 -8.371 1.00 11.78 119 ALA C O 1
ATOM 3213 N N . LEU C 1 120 ? 17.659 27.626 -9.732 1.00 11.83 120 LEU C N 1
ATOM 3214 C CA . LEU C 1 120 ? 17.296 28.912 -10.321 1.00 12.37 120 LEU C CA 1
ATOM 3215 C C . LEU C 1 120 ? 16.792 28.734 -11.738 1.00 12.80 120 LEU C C 1
ATOM 3216 O O . LEU C 1 120 ? 17.494 28.177 -12.592 1.00 14.05 120 LEU C O 1
ATOM 3221 N N . ASP C 1 121 ? 15.570 29.196 -11.991 1.00 12.54 121 ASP C N 1
ATOM 3222 C CA . ASP C 1 121 ? 15.034 29.231 -13.353 1.00 13.19 121 ASP C CA 1
ATOM 3223 C C . ASP C 1 121 ? 15.541 30.504 -14.039 1.00 13.32 121 ASP C C 1
ATOM 3224 O O . ASP C 1 121 ? 15.371 31.614 -13.523 1.00 13.48 121 ASP C O 1
ATOM 3229 N N . ASN C 1 122 ? 16.166 30.353 -15.208 1.00 13.54 122 ASN C N 1
ATOM 3230 C CA . ASN C 1 122 ? 16.458 31.524 -16.035 1.00 14.65 122 ASN C CA 1
ATOM 3231 C C . ASN C 1 122 ? 15.313 31.650 -17.033 1.00 15.38 122 ASN C C 1
ATOM 3232 O O . ASN C 1 122 ? 15.220 30.875 -17.986 1.00 16.21 122 ASN C O 1
ATOM 3237 N N . THR C 1 123 ? 14.423 32.603 -16.779 1.00 14.76 123 THR C N 1
ATOM 3238 C CA . THR C 1 123 ? 13.229 32.810 -17.597 1.00 15.88 123 THR C CA 1
ATOM 3239 C C . THR C 1 123 ? 13.536 33.620 -18.866 1.00 17.24 123 THR C C 1
ATOM 3240 O O . THR C 1 123 ? 12.652 33.823 -19.687 1.00 18.13 123 THR C O 1
ATOM 3244 N N . SER C 1 124 ? 14.770 34.076 -18.999 1.00 18.53 124 SER C N 1
ATOM 3245 C CA . SER C 1 124 ? 15.197 34.841 -20.197 1.00 21.20 124 SER C CA 1
ATOM 3246 C C . SER C 1 124 ? 15.472 33.915 -21.389 1.00 22.30 124 SER C C 1
ATOM 3247 O O . SER C 1 124 ? 15.784 32.736 -21.209 1.00 21.29 124 SER C O 1
ATOM 3250 N N . ASP C 1 125 ? 15.354 34.472 -22.598 1.00 23.44 125 ASP C N 1
ATOM 3251 C CA A ASP C 1 125 ? 15.755 33.763 -23.813 0.50 24.71 125 ASP C CA 1
ATOM 3252 C CA B ASP C 1 125 ? 15.752 33.784 -23.826 0.50 25.10 125 ASP C CA 1
ATOM 3253 C C . ASP C 1 125 ? 17.253 33.931 -24.091 1.00 25.34 125 ASP C C 1
ATOM 3254 O O . ASP C 1 125 ? 17.788 33.390 -25.074 1.00 25.66 125 ASP C O 1
ATOM 3263 N N . GLN C 1 126 ? 17.923 34.662 -23.211 1.00 25.35 126 GLN C N 1
ATOM 3264 C CA . GLN C 1 126 ? 19.363 34.876 -23.265 1.00 26.17 126 GLN C CA 1
ATOM 3265 C C . GLN C 1 126 ? 20.068 34.161 -22.121 1.00 25.30 126 GLN C C 1
ATOM 3266 O O . GLN C 1 126 ? 19.508 34.037 -21.027 1.00 24.42 126 GLN C O 1
ATOM 3272 N N . GLU C 1 127 ? 21.302 33.726 -22.347 1.00 24.42 127 GLU C N 1
ATOM 3273 C CA . GLU C 1 127 ? 22.115 33.260 -21.229 1.00 23.93 127 GLU C CA 1
ATOM 3274 C C . GLU C 1 127 ? 22.259 34.359 -20.175 1.00 22.90 127 GLU C C 1
ATOM 3275 O O . GLU C 1 127 ? 22.200 35.561 -20.492 1.00 22.49 127 GLU C O 1
ATOM 3281 N N . TYR C 1 128 ? 22.388 33.947 -18.912 1.00 20.90 128 TYR C N 1
ATOM 3282 C CA . TYR C 1 128 ? 22.460 34.878 -17.806 1.00 19.70 128 TYR C CA 1
ATOM 3283 C C . TYR C 1 128 ? 23.732 34.633 -17.010 1.00 19.31 128 TYR C C 1
ATOM 3284 O O . TYR C 1 128 ? 24.008 33.508 -16.574 1.00 19.05 128 TYR C O 1
ATOM 3293 N N . HIS C 1 129 ? 24.513 35.690 -16.816 1.00 19.23 129 HIS C N 1
ATOM 3294 C CA . HIS C 1 129 ? 25.761 35.559 -16.096 1.00 19.85 129 HIS C CA 1
ATOM 3295 C C . HIS C 1 129 ? 25.574 35.858 -14.621 1.00 20.03 129 HIS C C 1
ATOM 3296 O O . HIS C 1 129 ? 25.311 36.998 -14.236 1.00 20.82 129 HIS C O 1
ATOM 3303 N N . ILE C 1 130 ? 25.714 34.844 -13.778 1.00 19.58 130 ILE C N 1
ATOM 3304 C CA . ILE C 1 130 ? 25.804 35.137 -12.349 1.00 19.51 130 ILE C CA 1
ATOM 3305 C C . ILE C 1 130 ? 27.268 35.251 -11.950 1.00 20.68 130 ILE C C 1
ATOM 3306 O O . ILE C 1 130 ? 28.131 34.576 -12.515 1.00 21.37 130 ILE C O 1
ATOM 3311 N N . LYS C 1 131 ? 27.533 36.094 -10.957 1.00 22.15 131 LYS C N 1
ATOM 3312 C CA . LYS C 1 131 ? 28.895 36.464 -10.602 1.00 23.70 131 LYS C CA 1
ATOM 3313 C C . LYS C 1 131 ? 29.199 36.160 -9.155 1.00 24.06 131 LYS C C 1
ATOM 3314 O O . LYS C 1 131 ? 28.357 36.388 -8.274 1.00 23.70 131 LYS C O 1
ATOM 3320 N N . LYS C 1 132 ? 30.416 35.679 -8.898 1.00 24.51 132 LYS C N 1
ATOM 3321 C CA . LYS C 1 132 ? 30.931 35.593 -7.533 1.00 25.53 132 LYS C CA 1
ATOM 3322 C C . LYS C 1 132 ? 30.617 36.892 -6.788 1.00 25.50 132 LYS C C 1
ATOM 3323 O O . LYS C 1 132 ? 30.830 37.976 -7.324 1.00 25.77 132 LYS C O 1
ATOM 3329 N N . ASN C 1 133 ? 30.077 36.769 -5.575 1.00 25.80 133 ASN C N 1
ATOM 3330 C CA . ASN C 1 133 ? 29.625 37.913 -4.751 1.00 26.56 133 ASN C CA 1
ATOM 3331 C C . ASN C 1 133 ? 28.184 38.365 -4.982 1.00 25.40 133 ASN C C 1
ATOM 3332 O O . ASN C 1 133 ? 27.652 39.149 -4.181 1.00 26.21 133 ASN C O 1
ATOM 3337 N N . ASP C 1 134 ? 27.551 37.922 -6.068 1.00 24.79 134 ASP C N 1
ATOM 3338 C CA . ASP C 1 134 ? 26.114 38.204 -6.251 1.00 23.99 134 ASP C CA 1
ATOM 3339 C C . ASP C 1 134 ? 25.348 37.610 -5.059 1.00 22.94 134 ASP C C 1
ATOM 3340 O O . ASP C 1 134 ? 25.746 36.571 -4.508 1.00 22.33 134 ASP C O 1
ATOM 3345 N N . LYS C 1 135 ? 24.263 38.274 -4.665 1.00 21.55 135 LYS C N 1
ATOM 3346 C CA . LYS C 1 135 ? 23.393 37.768 -3.591 1.00 21.31 135 LYS C CA 1
ATOM 3347 C C . LYS C 1 135 ? 21.970 37.641 -4.110 1.00 20.08 135 LYS C C 1
ATOM 3348 O O . LYS C 1 135 ? 21.291 38.633 -4.370 1.00 20.77 135 LYS C O 1
ATOM 3354 N N . LEU C 1 136 ? 21.513 36.400 -4.241 1.00 17.93 136 LEU C N 1
ATOM 3355 C CA . LEU C 1 136 ? 20.215 36.135 -4.865 1.00 16.55 136 LEU C CA 1
ATOM 3356 C C . LEU C 1 136 ? 19.228 35.505 -3.892 1.00 15.49 136 LEU C C 1
ATOM 3357 O O . LEU C 1 136 ? 18.016 35.597 -4.093 1.00 15.21 136 LEU C O 1
ATOM 3362 N N . VAL C 1 137 ? 19.757 34.870 -2.848 1.00 14.25 137 VAL C N 1
ATOM 3363 C CA . VAL C 1 137 ? 18.937 34.108 -1.897 1.00 14.02 137 VAL C CA 1
ATOM 3364 C C . VAL C 1 137 ? 19.418 34.374 -0.485 1.00 14.15 137 VAL C C 1
ATOM 3365 O O . VAL C 1 137 ? 20.488 34.952 -0.281 1.00 15.22 137 VAL C O 1
ATOM 3369 N N . GLN C 1 138 ? 18.611 33.965 0.484 1.00 14.40 138 GLN C N 1
ATOM 3370 C CA . GLN C 1 138 ? 18.924 34.224 1.888 1.00 14.16 138 GLN C CA 1
ATOM 3371 C C . GLN C 1 138 ? 18.356 33.093 2.727 1.00 15.35 138 GLN C C 1
ATOM 3372 O O . GLN C 1 138 ? 17.322 32.498 2.352 1.00 15.50 138 GLN C O 1
ATOM 3378 N N . LEU C 1 139 ? 18.999 32.802 3.868 1.00 15.48 139 LEU C N 1
ATOM 3379 C CA . LEU C 1 139 ? 18.458 31.834 4.832 1.00 15.57 139 LEU C CA 1
ATOM 3380 C C . LEU C 1 139 ? 17.586 32.564 5.855 1.00 15.71 139 LEU C C 1
ATOM 3381 O O . LEU C 1 139 ? 17.883 33.698 6.239 1.00 16.71 139 LEU C O 1
ATOM 3386 N N . VAL C 1 140 ? 16.500 31.921 6.265 1.00 14.90 140 VAL C N 1
ATOM 3387 C CA . VAL C 1 140 ? 15.495 32.538 7.127 1.00 15.55 140 VAL C CA 1
ATOM 3388 C C . VAL C 1 140 ? 15.037 31.470 8.122 1.00 16.38 140 VAL C C 1
ATOM 3389 O O . VAL C 1 140 ? 14.945 30.289 7.770 1.00 16.13 140 VAL C O 1
ATOM 3393 N N . SER C 1 141 ? 14.770 31.887 9.358 1.00 17.29 141 SER C N 1
ATOM 3394 C CA . SER C 1 141 ? 14.141 31.030 10.369 1.00 18.20 141 SER C CA 1
ATOM 3395 C C . SER C 1 141 ? 12.627 30.898 10.136 1.00 18.64 141 SER C C 1
ATOM 3396 O O . SER C 1 141 ? 11.970 31.848 9.719 1.00 18.49 141 SER C O 1
ATOM 3399 N N . PHE C 1 142 ? 12.061 29.727 10.440 1.00 19.96 142 PHE C N 1
ATOM 3400 C CA . PHE C 1 142 ? 10.602 29.569 10.474 1.00 20.95 142 PHE C CA 1
ATOM 3401 C C . PHE C 1 142 ? 9.854 30.571 11.366 1.00 21.84 142 PHE C C 1
ATOM 3402 O O . PHE C 1 142 ? 8.688 30.871 11.124 1.00 24.00 142 PHE C O 1
ATOM 3410 N N . THR C 1 143 ? 10.513 31.100 12.397 1.00 22.85 143 THR C N 1
ATOM 3411 C CA . THR C 1 143 ? 9.886 32.098 13.274 1.00 23.83 143 THR C CA 1
ATOM 3412 C C . THR C 1 143 ? 10.128 33.543 12.825 1.00 23.29 143 THR C C 1
ATOM 3413 O O . THR C 1 143 ? 9.539 34.485 13.371 1.00 23.10 143 THR C O 1
ATOM 3417 N N . GLY C 1 144 ? 11.032 33.723 11.864 1.00 23.19 144 GLY C N 1
ATOM 3418 C CA . GLY C 1 144 ? 11.431 35.060 11.415 1.00 22.99 144 GLY C CA 1
ATOM 3419 C C . GLY C 1 144 ? 12.321 35.806 12.397 1.00 23.48 144 GLY C C 1
ATOM 3420 O O . GLY C 1 144 ? 12.590 36.984 12.202 1.00 23.88 144 GLY C O 1
ATOM 3421 N N . GLU C 1 145 ? 12.795 35.106 13.428 1.00 23.23 145 GLU C N 1
ATOM 3422 C CA . GLU C 1 145 ? 13.662 35.697 14.454 1.00 24.09 145 GLU C CA 1
ATOM 3423 C C . GLU C 1 145 ? 15.025 36.076 13.868 1.00 23.86 145 GLU C C 1
ATOM 3424 O O . GLU C 1 145 ? 15.445 35.526 12.836 1.00 23.17 145 GLU C O 1
ATOM 3430 N N . PRO C 1 146 ? 15.735 37.020 14.520 1.00 23.94 146 PRO C N 1
ATOM 3431 C CA . PRO C 1 146 ? 17.079 37.378 14.095 1.00 23.80 146 PRO C CA 1
ATOM 3432 C C . PRO C 1 146 ? 18.013 36.165 13.971 1.00 23.23 146 PRO C C 1
ATOM 3433 O O . PRO C 1 146 ? 17.908 35.219 14.760 1.00 23.61 146 PRO C O 1
ATOM 3437 N N . LEU C 1 147 ? 18.905 36.214 12.985 1.00 23.13 147 LEU C N 1
ATOM 3438 C CA . LEU C 1 147 ? 19.886 35.161 12.750 1.00 23.55 147 LEU C CA 1
ATOM 3439 C C . LEU C 1 147 ? 21.297 35.613 13.086 1.00 23.45 147 LEU C C 1
ATOM 3440 O O . LEU C 1 147 ? 21.703 36.725 12.707 1.00 24.55 147 LEU C O 1
ATOM 3445 N N . SER C 1 148 ? 22.041 34.737 13.759 1.00 22.78 148 SER C N 1
ATOM 3446 C CA . SER C 1 148 ? 23.489 34.853 13.874 1.00 22.53 148 SER C CA 1
ATOM 3447 C C . SER C 1 148 ? 24.135 33.658 13.174 1.00 22.07 148 SER C C 1
ATOM 3448 O O . SER C 1 148 ? 23.462 32.665 12.876 1.00 22.02 148 SER C O 1
ATOM 3451 N N . PHE C 1 149 ? 25.427 33.757 12.892 1.00 21.95 149 PHE C N 1
ATOM 3452 C CA . PHE C 1 149 ? 26.150 32.624 12.342 1.00 21.82 149 PHE C CA 1
ATOM 3453 C C . PHE C 1 149 ? 27.616 32.589 12.779 1.00 22.46 149 PHE C C 1
ATOM 3454 O O . PHE C 1 149 ? 28.181 33.606 13.183 1.00 22.23 149 PHE C O 1
ATOM 3462 N N . GLU C 1 150 ? 28.213 31.405 12.703 1.00 22.85 150 GLU C N 1
ATOM 3463 C CA . GLU C 1 150 ? 29.647 31.251 12.896 1.00 23.56 150 GLU C CA 1
ATOM 3464 C C . GLU C 1 150 ? 30.148 30.235 11.882 1.00 23.73 150 GLU C C 1
ATOM 3465 O O . GLU C 1 150 ? 29.381 29.376 11.408 1.00 23.14 150 GLU C O 1
ATOM 3471 N N . LEU C 1 151 ? 31.426 30.349 11.531 1.00 23.17 151 LEU C N 1
ATOM 3472 C CA . LEU C 1 151 ? 32.050 29.415 10.621 1.00 23.25 151 LEU C CA 1
ATOM 3473 C C . LEU C 1 151 ? 32.681 28.274 11.416 1.00 23.25 151 LEU C C 1
ATOM 3474 O O . LEU C 1 151 ? 33.359 28.502 12.431 1.00 23.59 151 LEU C O 1
ATOM 3479 N N . VAL C 1 152 ? 32.409 27.045 10.982 1.00 22.37 152 VAL C N 1
ATOM 3480 C CA . VAL C 1 152 ? 32.957 25.842 11.607 1.00 21.18 152 VAL C CA 1
ATOM 3481 C C . VAL C 1 152 ? 33.565 24.930 10.552 1.00 20.44 152 VAL C C 1
ATOM 3482 O O . VAL C 1 152 ? 33.322 25.096 9.355 1.00 19.38 152 VAL C O 1
ATOM 3486 N N . GLU C 1 153 ? 34.373 23.961 10.992 1.00 19.22 153 GLU C N 1
ATOM 3487 C CA . GLU C 1 153 ? 35.052 23.079 10.051 1.00 19.84 153 GLU C CA 1
ATOM 3488 C C . GLU C 1 153 ? 34.241 21.834 9.735 1.00 18.86 153 GLU C C 1
ATOM 3489 O O . GLU C 1 153 ? 34.460 21.189 8.716 1.00 19.18 153 GLU C O 1
ATOM 3495 N N . GLU C 1 154 ? 33.343 21.467 10.640 1.00 18.75 154 GLU C N 1
ATOM 3496 C CA . GLU C 1 154 ? 32.479 20.307 10.416 1.00 18.86 154 GLU C CA 1
ATOM 3497 C C . GLU C 1 154 ? 31.152 20.497 11.118 1.00 19.35 154 GLU C C 1
ATOM 3498 O O . GLU C 1 154 ? 31.041 21.259 12.095 1.00 19.36 154 GLU C O 1
ATOM 3504 N N . LEU C 1 155 ? 30.137 19.794 10.627 1.00 20.23 155 LEU C N 1
ATOM 3505 C CA . LEU C 1 155 ? 28.815 19.822 11.257 1.00 20.86 155 LEU C CA 1
ATOM 3506 C C . LEU C 1 155 ? 28.659 18.728 12.291 1.00 21.49 155 LEU C C 1
ATOM 3507 O O . LEU C 1 155 ? 27.910 18.895 13.276 1.00 22.13 155 LEU C O 1
ATOM 3512 N N . ASP C 1 156 ? 29.321 17.592 12.033 1.00 20.95 156 ASP C N 1
ATOM 3513 C CA . ASP C 1 156 ? 29.340 16.435 12.923 1.00 21.42 156 ASP C CA 1
ATOM 3514 C C . ASP C 1 156 ? 30.506 15.529 12.533 1.00 20.16 156 ASP C C 1
ATOM 3515 O O . ASP C 1 156 ? 31.340 15.922 11.714 1.00 19.82 156 ASP C O 1
ATOM 3520 N N . GLU C 1 157 ? 30.541 14.322 13.089 1.00 19.51 157 GLU C N 1
ATOM 3521 C CA . GLU C 1 157 ? 31.662 13.406 12.899 1.00 18.81 157 GLU C CA 1
ATOM 3522 C C . GLU C 1 157 ? 31.616 12.632 11.575 1.00 18.74 157 GLU C C 1
ATOM 3523 O O . GLU C 1 157 ? 32.550 11.894 11.259 1.00 17.90 157 GLU C O 1
ATOM 3529 N N . THR C 1 158 ? 30.535 12.792 10.806 1.00 18.87 158 THR C N 1
ATOM 3530 C CA . THR C 1 158 ? 30.370 12.020 9.576 1.00 19.00 158 THR C CA 1
ATOM 3531 C C . THR C 1 158 ? 31.050 12.690 8.399 1.00 19.10 158 THR C C 1
ATOM 3532 O O . THR C 1 158 ? 31.216 13.912 8.379 1.00 20.05 158 THR C O 1
ATOM 3536 N N . SER C 1 159 ? 31.416 11.880 7.411 1.00 19.69 159 SER C N 1
ATOM 3537 C CA . SER C 1 159 ? 32.063 12.389 6.217 1.00 20.95 159 SER C CA 1
ATOM 3538 C C . SER C 1 159 ? 31.167 13.392 5.488 1.00 21.12 159 SER C C 1
ATOM 3539 O O . SER C 1 159 ? 31.648 14.411 4.975 1.00 21.07 159 SER C O 1
ATOM 3542 N N . ARG C 1 160 ? 29.863 13.126 5.490 1.00 22.86 160 ARG C N 1
ATOM 3543 C CA . ARG C 1 160 ? 28.929 14.087 4.885 1.00 23.73 160 ARG C CA 1
ATOM 3544 C C . ARG C 1 160 ? 28.835 15.392 5.687 1.00 23.41 160 ARG C C 1
ATOM 3545 O O . ARG C 1 160 ? 28.621 16.465 5.112 1.00 24.57 160 ARG C O 1
ATOM 3553 N N . GLY C 1 161 ? 29.017 15.296 6.999 1.00 22.24 161 GLY C N 1
ATOM 3554 C CA . GLY C 1 161 ? 29.179 16.472 7.849 1.00 21.25 161 GLY C CA 1
ATOM 3555 C C . GLY C 1 161 ? 30.542 17.165 7.756 1.00 20.77 161 GLY C C 1
ATOM 3556 O O . GLY C 1 161 ? 30.768 18.162 8.443 1.00 20.66 161 GLY C O 1
ATOM 3557 N N . GLU C 1 162 ? 31.429 16.652 6.896 1.00 19.56 162 GLU C N 1
ATOM 3558 C CA . GLU C 1 162 ? 32.810 17.154 6.699 1.00 19.13 162 GLU C CA 1
ATOM 3559 C C . GLU C 1 162 ? 33.735 16.879 7.886 1.00 18.93 162 GLU C C 1
ATOM 3560 O O . GLU C 1 162 ? 34.830 17.440 7.949 1.00 18.84 162 GLU C O 1
ATOM 3566 N N . GLY C 1 163 ? 33.297 16.017 8.793 1.00 17.47 163 GLY C N 1
ATOM 3567 C CA . GLY C 1 163 ? 34.074 15.717 9.985 1.00 17.67 163 GLY C CA 1
ATOM 3568 C C . GLY C 1 163 ? 34.698 14.336 10.030 1.00 17.20 163 GLY C C 1
ATOM 3569 O O . GLY C 1 163 ? 34.703 13.594 9.034 1.00 17.53 163 GLY C O 1
ATOM 3570 N N . GLY C 1 164 ? 35.228 14.001 11.207 1.00 16.73 164 GLY C N 1
ATOM 3571 C CA . GLY C 1 164 ? 35.812 12.694 11.459 1.00 17.12 164 GLY C CA 1
ATOM 3572 C C . GLY C 1 164 ? 37.135 12.424 10.753 1.00 17.50 164 GLY C C 1
ATOM 3573 O O . GLY C 1 164 ? 37.693 13.294 10.079 1.00 17.13 164 GLY C O 1
ATOM 3574 N N . PHE C 1 165 ? 37.595 11.184 10.894 1.00 17.70 165 PHE C N 1
ATOM 3575 C CA . PHE C 1 165 ? 38.877 10.718 10.374 1.00 18.82 165 PHE C CA 1
ATOM 3576 C C . PHE C 1 165 ? 38.942 10.825 8.851 1.00 21.03 165 PHE C C 1
ATOM 3577 O O . PHE C 1 165 ? 37.980 10.476 8.155 1.00 21.37 165 PHE C O 1
ATOM 3585 N N . GLY C 1 166 ? 40.081 11.296 8.348 1.00 22.69 166 GLY C N 1
ATOM 3586 C CA . GLY C 1 166 ? 40.218 11.631 6.932 1.00 27.60 166 GLY C CA 1
ATOM 3587 C C . GLY C 1 166 ? 40.604 10.407 6.144 1.00 30.16 166 GLY C C 1
ATOM 3588 O O . GLY C 1 166 ? 39.746 9.755 5.546 1.00 31.25 166 GLY C O 1
ATOM 3589 N N . SER C 1 167 ? 41.897 10.084 6.146 1.00 32.38 167 SER C N 1
ATOM 3590 C CA . SER C 1 167 ? 42.442 8.957 5.362 1.00 33.77 167 SER C CA 1
ATOM 3591 C C . SER C 1 167 ? 43.911 8.781 5.762 1.00 34.63 167 SER C C 1
ATOM 3592 O O . SER C 1 167 ? 44.486 9.669 6.395 1.00 34.82 167 SER C O 1
ATOM 3595 N N . ALA D 2 1 ? -1.437 29.980 -22.219 1.00 31.97 1 ALA F N 1
ATOM 3596 C CA . ALA D 2 1 ? -1.373 31.070 -21.188 1.00 31.15 1 ALA F CA 1
ATOM 3597 C C . ALA D 2 1 ? -1.763 30.554 -19.797 1.00 31.15 1 ALA F C 1
ATOM 3598 O O . ALA D 2 1 ? -2.612 29.666 -19.671 1.00 30.37 1 ALA F O 1
ATOM 3600 N N . HIS D 2 2 ? -1.132 31.120 -18.770 1.00 30.70 2 HIS F N 1
ATOM 3601 C CA . HIS D 2 2 ? -1.393 30.750 -17.375 1.00 30.59 2 HIS F CA 1
ATOM 3602 C C . HIS D 2 2 ? -2.686 31.402 -16.868 1.00 31.15 2 HIS F C 1
ATOM 3603 O O . HIS D 2 2 ? -3.112 32.452 -17.384 1.00 30.80 2 HIS F O 1
ATOM 3610 N N . ALA D 2 3 ? -3.304 30.775 -15.860 1.00 30.97 3 ALA F N 1
ATOM 3611 C CA . ALA D 2 3 ? -4.541 31.277 -15.266 1.00 31.72 3 ALA F CA 1
ATOM 3612 C C . ALA D 2 3 ? -5.769 30.439 -15.612 1.00 32.37 3 ALA F C 1
ATOM 3613 O O . ALA D 2 3 ? -5.661 29.395 -16.271 1.00 33.75 3 ALA F O 1
#

Radius of gyration: 21.66 Å; Cα contacts (8 Å, |Δi|>4): 1246; chains: 4; bounding box: 69×57×51 Å